Protein AF-A0A5N3XLX7-F1 (afdb_monomer)

InterPro domains:
  IPR000719 Protein kinase domain [PF00069] (205-297)
  IPR000719 Protein kinase domain [PS50011] (1-308)
  IPR000719 Protein kinase domain [SM00220] (108-308)
  IPR000961 AGC-kinase, C-terminal [PS51285] (309-374)
  IPR011009 Protein kinase-like domain superfamily [SSF56112] (205-371)
  IPR016137 RGS domain [PF00615] (55-175)
  IPR016137 RGS domain [PS50132] (62-176)
  IPR016137 RGS domain [SM00315] (55-176)
  IPR036305 RGS domain superfamily [SSF48097] (34-186)
  IPR044926 RGS, subdomain 2 [G3DSA:1.10.167.10] (2-206)

Sequence (406 aa):
MVDMGGLDNLIANTAYLQARKSSDADSKELQRRRRSLMLPGPQSCEQLRQALATDFHSLCEQQPIGRRLFRDFLATVPAYQEARGFLEEVQSWELAEEGPAKGSALQGLVTTCASAPVRGHPHPFFSPALVTKCQAATTEDDRASLVELAKAEVMAFLQDQPFREFLASPFYDKFLQWKVFEMQPVSDKYFEEFRVLGKGGFGEAGTNGYMAPEILMEKASYSYPVDWFAMGCSIYEMVAGRTPFRDYKEKVSKEDLKQRTLKEEVRFQHSNFTEEAKDICRLFLAKTPEQRLGSREKSDDPRKHHFFKTINFPRLEAGLVEPPFVPDPSVVYAKDINEIDDFSEVRGVEFDDKDKQFFQRFATGAVPIAWQEEIIETGLFAELNDPNRPAGCGEGSSKSGVCLLL

Mean predicted aligned error: 8.43 Å

Foldseek 3Di:
DPPVLVVVLVQLLVQVLVLLDDDPVLLVVLVLLCLQDAFDDLVLLPVVLVVDDLDCCVQQPQFPLSVVLLVVLLVVDPLSVVLVVLVVLLLCLLQDDDDPVSLVSLLVSLCVLLDADPPPDGSPQHDPVLNVQSVVDDDPVSSNVSSVVSNVSSVVVCRPPSSVVCSVDVSVSVVSSVVSVQQDADDPLAADDRDDQADDDPDDDDDQLLAALCVLVVPVDDDDLSVLSSVLQVLLCVQPVQGQQADDVDDDDSVSSSCSLQDPQGDDPGPRDDPLSVVSSNQSSPRDQCSHQVRVDPPRDSCPRPNNVVDPVSCVVVVNDDDPDDDDSSDSPGDRPVPHDDDDDDPDDDDDVVNVVVVVVVSSGGDRRVLSVQCVVSCVSVQNPDPPRDNDDRDDDSHHSRDSHD

Structure (mmCIF, N/CA/C/O backbone):
data_AF-A0A5N3XLX7-F1
#
_entry.id   AF-A0A5N3XLX7-F1
#
loop_
_atom_site.group_PDB
_atom_site.id
_atom_site.type_symbol
_atom_site.label_atom_id
_atom_site.label_alt_id
_atom_site.label_comp_id
_atom_site.label_asym_id
_atom_site.label_entity_id
_atom_site.label_seq_id
_atom_site.pdbx_PDB_ins_code
_atom_site.Cartn_x
_atom_site.Cartn_y
_atom_site.Cartn_z
_atom_site.occupancy
_atom_site.B_iso_or_equiv
_atom_site.auth_seq_id
_atom_site.auth_comp_id
_atom_site.auth_asym_id
_atom_site.auth_atom_id
_atom_site.pdbx_PDB_model_num
ATOM 1 N N . MET A 1 1 ? -10.676 -30.037 39.208 1.00 47.25 1 MET A N 1
ATOM 2 C CA . MET A 1 1 ? -11.340 -29.652 37.948 1.00 47.25 1 MET A CA 1
ATOM 3 C C . MET A 1 1 ? -10.273 -28.951 37.132 1.00 47.25 1 MET A C 1
ATOM 5 O O . MET A 1 1 ? -9.752 -27.962 37.624 1.00 47.25 1 MET A O 1
ATOM 9 N N . VAL A 1 2 ? -9.822 -29.539 36.023 1.00 50.84 2 VAL A N 1
ATOM 10 C CA . VAL A 1 2 ? -8.844 -28.877 35.145 1.00 50.84 2 VAL A CA 1
ATOM 11 C C . VAL A 1 2 ? -9.586 -27.735 34.457 1.00 50.84 2 VAL A C 1
ATOM 13 O O . VAL A 1 2 ? -10.700 -27.947 33.981 1.00 50.84 2 VAL A O 1
ATOM 16 N N . ASP A 1 3 ? -9.020 -26.533 34.488 1.00 69.69 3 ASP A N 1
ATOM 17 C CA . ASP A 1 3 ? -9.541 -25.388 33.748 1.00 69.69 3 ASP A CA 1
ATOM 18 C C . ASP A 1 3 ? -9.383 -25.666 32.246 1.00 69.69 3 ASP A C 1
ATOM 20 O O . ASP A 1 3 ? -8.305 -25.497 31.675 1.00 69.69 3 ASP A O 1
ATOM 24 N N . MET A 1 4 ? -10.447 -26.193 31.637 1.00 66.50 4 MET A N 1
ATOM 25 C CA . MET A 1 4 ? -10.470 -26.568 30.221 1.00 66.50 4 MET A CA 1
ATOM 26 C C . MET A 1 4 ? -10.204 -25.352 29.325 1.00 66.50 4 MET A C 1
ATOM 28 O O . MET A 1 4 ? -9.489 -25.477 28.339 1.00 66.50 4 MET A O 1
ATOM 32 N N . GLY A 1 5 ? -10.674 -24.162 29.721 1.00 68.38 5 GLY A N 1
ATOM 33 C CA . GLY A 1 5 ? -10.446 -22.935 28.961 1.00 68.38 5 GLY A CA 1
ATOM 34 C C . GLY A 1 5 ? -8.977 -22.505 28.968 1.00 68.38 5 GLY A C 1
ATOM 35 O O . GLY A 1 5 ? -8.454 -22.066 27.942 1.00 68.38 5 GLY A O 1
ATOM 36 N N . GLY A 1 6 ? -8.289 -22.649 30.103 1.00 77.75 6 GLY A N 1
ATOM 37 C CA . GLY A 1 6 ? -6.849 -22.397 30.189 1.00 77.75 6 GLY A CA 1
ATOM 38 C C . GLY A 1 6 ? -6.026 -23.359 29.322 1.00 77.75 6 GLY A C 1
ATOM 39 O O . GLY A 1 6 ? -5.039 -22.950 28.706 1.00 77.75 6 GLY A O 1
ATOM 40 N N . LEU A 1 7 ? -6.451 -24.625 29.231 1.00 81.06 7 LEU A N 1
ATOM 41 C CA . LEU A 1 7 ? -5.798 -25.638 28.401 1.00 81.06 7 LEU A CA 1
ATOM 42 C C . LEU A 1 7 ? -5.980 -25.362 26.900 1.00 81.06 7 LEU A C 1
ATOM 44 O O . LEU A 1 7 ? -4.997 -25.413 26.161 1.00 81.06 7 LEU A O 1
ATOM 48 N N . ASP A 1 8 ? -7.191 -25.014 26.462 1.00 82.06 8 ASP A N 1
ATOM 49 C CA . ASP A 1 8 ? -7.485 -24.719 25.053 1.00 82.06 8 ASP A CA 1
ATOM 50 C C . ASP A 1 8 ? -6.695 -23.499 24.554 1.00 82.06 8 ASP A C 1
ATOM 52 O O . ASP A 1 8 ? -6.087 -23.533 23.481 1.00 82.06 8 ASP A O 1
ATOM 56 N N . ASN A 1 9 ? -6.610 -22.444 25.372 1.00 85.25 9 ASN A N 1
ATOM 57 C CA . ASN A 1 9 ? -5.794 -21.269 25.067 1.00 85.25 9 ASN A CA 1
ATOM 58 C C . ASN A 1 9 ? -4.298 -21.617 24.979 1.00 85.25 9 ASN A C 1
ATOM 60 O O . ASN A 1 9 ? -3.612 -21.186 24.053 1.00 85.25 9 ASN A O 1
ATOM 64 N N . LEU A 1 10 ? -3.776 -22.435 25.901 1.00 86.12 10 LEU A N 1
ATOM 65 C CA . LEU A 1 10 ? -2.377 -22.869 25.860 1.00 86.12 10 LEU A CA 1
ATOM 66 C C . LEU A 1 10 ? -2.063 -23.668 24.586 1.00 86.12 10 LEU A C 1
ATOM 68 O O . LEU A 1 10 ? -1.033 -23.424 23.952 1.00 86.12 10 LEU A O 1
ATOM 72 N N . ILE A 1 11 ? -2.941 -24.599 24.203 1.00 86.81 11 ILE A N 1
ATOM 73 C CA . ILE A 1 11 ? -2.787 -25.418 22.993 1.00 86.81 11 ILE A CA 1
ATOM 74 C C . ILE A 1 11 ? -2.787 -24.527 21.746 1.00 86.81 11 ILE A C 1
ATOM 76 O O . ILE A 1 11 ? -1.844 -24.594 20.955 1.00 86.81 11 ILE A O 1
ATOM 80 N N . ALA A 1 12 ? -3.785 -23.649 21.606 1.00 85.25 12 ALA A N 1
ATOM 81 C CA . ALA A 1 12 ? -3.899 -22.743 20.466 1.00 85.25 12 ALA A CA 1
ATOM 82 C C . ALA A 1 12 ? -2.698 -21.785 20.364 1.00 85.25 12 ALA A C 1
ATOM 84 O O . ALA A 1 12 ? -2.159 -21.572 19.279 1.00 85.25 12 ALA A O 1
ATOM 85 N N . ASN A 1 13 ? -2.214 -21.254 21.492 1.00 87.00 13 ASN A N 1
ATOM 86 C CA . ASN A 1 13 ? -1.061 -20.344 21.518 1.00 87.00 13 ASN A CA 1
ATOM 87 C C . ASN A 1 13 ? 0.223 -21.055 21.132 1.00 87.00 13 ASN A C 1
ATOM 89 O O . ASN A 1 13 ? 1.028 -20.504 20.386 1.00 87.00 13 ASN A O 1
ATOM 93 N N . THR A 1 14 ? 0.405 -22.280 21.619 1.00 87.25 14 THR A N 1
ATOM 94 C CA . THR A 1 14 ? 1.578 -23.091 21.295 1.00 87.25 14 THR A CA 1
ATOM 95 C C . THR A 1 14 ? 1.606 -23.410 19.804 1.00 87.25 14 THR A C 1
ATOM 97 O O . THR A 1 14 ? 2.630 -23.186 19.162 1.00 87.25 14 THR A O 1
ATOM 100 N N . ALA A 1 15 ? 0.475 -23.847 19.240 1.00 85.12 15 ALA A N 1
ATOM 101 C CA . ALA A 1 15 ? 0.349 -24.129 17.812 1.00 85.12 15 ALA A CA 1
ATOM 102 C C . ALA A 1 15 ? 0.600 -22.875 16.958 1.00 85.12 15 ALA A C 1
ATOM 104 O O . ALA A 1 15 ? 1.413 -22.911 16.037 1.00 85.12 15 ALA A O 1
ATOM 105 N N . TYR A 1 16 ? -0.019 -21.744 17.312 1.00 84.62 16 TYR A N 1
ATOM 106 C CA . TYR A 1 16 ? 0.155 -20.468 16.615 1.00 84.62 16 TYR A CA 1
ATOM 107 C C . TYR A 1 16 ? 1.606 -19.962 16.659 1.00 84.62 16 TYR A C 1
ATOM 109 O O . TYR A 1 16 ? 2.177 -19.582 15.638 1.00 84.62 16 TYR A O 1
ATOM 117 N N . LEU A 1 17 ? 2.248 -19.991 17.831 1.00 86.25 17 LEU A N 1
ATOM 118 C CA . LEU A 1 17 ? 3.645 -19.572 17.978 1.00 86.25 17 LEU A CA 1
ATOM 119 C C . LEU A 1 17 ? 4.618 -20.523 17.276 1.00 86.25 17 LEU A C 1
ATOM 121 O O . LEU A 1 17 ? 5.670 -20.080 16.819 1.00 86.25 17 LEU A O 1
ATOM 125 N N . GLN A 1 18 ? 4.291 -21.813 17.192 1.00 84.44 18 GLN A N 1
ATOM 126 C CA . GLN A 1 18 ? 5.076 -22.775 16.430 1.00 84.44 18 GLN A CA 1
ATOM 127 C C . GLN A 1 18 ? 4.955 -22.511 14.926 1.00 84.44 18 GLN A C 1
ATOM 129 O O . GLN A 1 18 ? 5.981 -22.459 14.262 1.00 84.44 18 GLN A O 1
ATOM 134 N N . ALA A 1 19 ? 3.750 -22.247 14.412 1.00 79.44 19 ALA A N 1
ATOM 135 C CA . ALA A 1 19 ? 3.530 -21.917 13.002 1.00 79.44 19 ALA A CA 1
ATOM 136 C C . ALA A 1 19 ? 4.239 -20.620 12.567 1.00 79.44 19 ALA A C 1
ATOM 138 O O . ALA A 1 19 ? 4.721 -20.520 11.443 1.00 79.44 19 ALA A O 1
ATOM 139 N N . ARG A 1 20 ? 4.372 -19.638 13.472 1.00 80.12 20 ARG A N 1
ATOM 140 C CA . ARG A 1 20 ? 5.150 -18.407 13.223 1.00 80.12 20 ARG A CA 1
ATOM 141 C C . ARG A 1 20 ? 6.657 -18.644 13.114 1.00 80.12 20 ARG A C 1
ATOM 143 O O . ARG A 1 20 ? 7.363 -17.819 12.537 1.00 80.12 20 ARG A O 1
ATOM 150 N N . LYS A 1 21 ? 7.175 -19.719 13.712 1.00 76.81 21 LYS A N 1
ATOM 151 C CA . LYS A 1 21 ? 8.596 -20.064 13.648 1.00 76.81 21 LYS A CA 1
ATOM 152 C C . LYS A 1 21 ? 8.819 -20.912 12.404 1.00 76.81 21 LYS A C 1
ATOM 154 O O . LYS A 1 21 ? 8.534 -22.101 12.415 1.00 76.81 21 LYS A O 1
ATOM 159 N N . SER A 1 22 ? 9.368 -20.319 11.348 1.00 66.06 22 SER A N 1
ATOM 160 C CA . SER A 1 22 ? 9.836 -21.106 10.207 1.00 66.06 22 SER A CA 1
ATOM 161 C C . SER A 1 22 ? 11.005 -21.995 10.643 1.00 66.06 22 SER A C 1
ATOM 163 O O . SER A 1 22 ? 12.031 -21.510 11.124 1.00 66.06 22 SER A O 1
ATOM 165 N N . SER A 1 23 ? 10.847 -23.314 10.521 1.00 66.75 23 SER A N 1
ATOM 166 C CA . SER A 1 23 ? 11.940 -24.265 10.728 1.00 66.75 23 SER A CA 1
ATOM 167 C C . SER A 1 23 ? 12.415 -24.869 9.405 1.00 66.75 23 SER A C 1
ATOM 169 O O . SER A 1 23 ? 11.676 -24.953 8.421 1.00 66.75 23 SER A O 1
ATOM 171 N N . ASP A 1 24 ? 13.654 -25.364 9.382 1.00 62.44 24 ASP A N 1
ATOM 172 C CA . ASP A 1 24 ? 14.202 -26.098 8.231 1.00 62.44 24 ASP A CA 1
ATOM 173 C C . ASP A 1 24 ? 13.378 -27.347 7.870 1.00 62.44 24 ASP A C 1
ATOM 175 O O . ASP A 1 24 ? 13.403 -27.809 6.725 1.00 62.44 24 ASP A O 1
ATOM 179 N N . ALA A 1 25 ? 12.663 -27.924 8.841 1.00 62.12 25 ALA A N 1
ATOM 180 C CA . ALA A 1 25 ? 11.769 -29.051 8.608 1.00 62.12 25 ALA A CA 1
ATOM 181 C C . ALA A 1 25 ? 10.517 -28.612 7.832 1.00 62.12 25 ALA A C 1
ATOM 183 O O . ALA A 1 25 ? 10.153 -29.276 6.859 1.00 62.12 25 ALA A O 1
ATOM 184 N N . ASP A 1 26 ? 9.937 -27.464 8.190 1.00 68.94 26 ASP A N 1
ATOM 185 C CA . ASP A 1 26 ? 8.750 -26.905 7.530 1.00 68.94 26 ASP A CA 1
ATOM 186 C C . ASP A 1 26 ? 9.060 -26.499 6.087 1.00 68.94 26 ASP A C 1
ATOM 188 O O . ASP A 1 26 ? 8.296 -26.802 5.171 1.00 68.94 26 ASP A O 1
ATOM 192 N N . SER A 1 27 ? 10.239 -25.911 5.853 1.00 71.38 27 SER A N 1
ATOM 193 C CA . SER A 1 27 ? 10.710 -25.568 4.505 1.00 71.38 27 SER A CA 1
ATOM 194 C C . SER A 1 27 ? 10.851 -26.810 3.611 1.00 71.38 27 SER A C 1
ATOM 196 O O . SER A 1 27 ? 10.382 -26.831 2.471 1.00 71.38 27 SER A O 1
ATOM 198 N N . LYS A 1 28 ? 11.413 -27.907 4.138 1.00 72.88 28 LYS A N 1
ATOM 199 C CA . LYS A 1 28 ? 11.525 -29.179 3.399 1.00 72.88 28 LYS A CA 1
ATOM 200 C C . LYS A 1 28 ? 10.170 -29.822 3.133 1.00 72.88 28 LYS A C 1
ATOM 202 O O . LYS A 1 28 ? 9.982 -30.424 2.074 1.00 72.88 28 LYS A O 1
ATOM 207 N N . GLU A 1 29 ? 9.243 -29.748 4.080 1.00 75.06 29 GLU A N 1
ATOM 208 C CA . GLU A 1 29 ? 7.894 -30.272 3.887 1.00 75.06 29 GLU A CA 1
ATOM 209 C C . GLU A 1 29 ? 7.132 -29.472 2.831 1.00 75.06 29 GLU A C 1
ATOM 211 O O . GLU A 1 29 ? 6.549 -30.058 1.916 1.00 75.06 29 GLU A O 1
ATOM 216 N N . LEU A 1 30 ? 7.223 -28.146 2.876 1.00 74.12 30 LEU A N 1
ATOM 217 C CA . LEU A 1 30 ? 6.655 -27.277 1.859 1.00 74.12 30 LEU A CA 1
ATOM 218 C C . LEU A 1 30 ? 7.239 -27.572 0.472 1.00 74.12 30 LEU A C 1
ATOM 220 O O . LEU A 1 30 ? 6.488 -27.759 -0.484 1.00 74.12 30 LEU A O 1
ATOM 224 N N . GLN A 1 31 ? 8.562 -27.709 0.357 1.00 75.00 31 GLN A N 1
ATOM 225 C CA . GLN A 1 31 ? 9.215 -28.098 -0.897 1.00 75.00 31 GLN A CA 1
ATOM 226 C C . GLN A 1 31 ? 8.710 -29.447 -1.422 1.00 75.00 31 GLN A C 1
ATOM 228 O O . GLN A 1 31 ? 8.566 -29.617 -2.632 1.00 75.00 31 GLN A O 1
ATOM 233 N N . ARG A 1 32 ? 8.406 -30.416 -0.543 1.00 76.94 32 ARG A N 1
ATOM 234 C CA . ARG A 1 32 ? 7.780 -31.688 -0.948 1.00 76.94 32 ARG A CA 1
ATOM 235 C C . ARG A 1 32 ? 6.375 -31.465 -1.501 1.00 76.94 32 ARG A C 1
ATOM 237 O O . ARG A 1 32 ? 6.095 -31.971 -2.585 1.00 76.94 32 ARG A O 1
ATOM 244 N N . ARG A 1 33 ? 5.532 -30.684 -0.812 1.00 76.25 33 ARG A N 1
ATOM 245 C CA . ARG A 1 33 ? 4.170 -30.339 -1.271 1.00 76.25 33 ARG A CA 1
ATOM 246 C C . ARG A 1 33 ? 4.193 -29.601 -2.612 1.00 76.25 33 ARG A C 1
ATOM 248 O O . ARG A 1 33 ? 3.333 -29.819 -3.457 1.00 76.25 33 ARG A O 1
ATOM 255 N N . ARG A 1 34 ? 5.216 -28.776 -2.844 1.00 84.00 34 ARG A N 1
ATOM 256 C CA . ARG A 1 34 ? 5.400 -28.015 -4.084 1.00 84.00 34 ARG A CA 1
ATOM 257 C C . ARG A 1 34 ? 5.764 -28.874 -5.290 1.00 84.00 34 ARG A C 1
ATOM 259 O O . ARG A 1 34 ? 5.543 -28.416 -6.407 1.00 84.00 34 ARG A O 1
ATOM 266 N N . ARG A 1 35 ? 6.292 -30.097 -5.126 1.00 78.81 35 ARG A N 1
ATOM 267 C CA . ARG A 1 35 ? 6.791 -30.926 -6.251 1.00 78.81 35 ARG A CA 1
ATOM 268 C C . ARG A 1 35 ? 5.752 -31.198 -7.335 1.00 78.81 35 ARG A C 1
ATOM 270 O O . ARG A 1 35 ? 6.125 -31.280 -8.499 1.00 78.81 35 ARG A O 1
ATOM 277 N N . SER A 1 36 ? 4.479 -31.315 -6.962 1.00 78.69 36 SER A N 1
ATOM 278 C CA . SER A 1 36 ? 3.374 -31.521 -7.904 1.00 78.69 36 SER A CA 1
ATOM 279 C C . SER A 1 36 ? 2.870 -30.233 -8.556 1.00 78.69 36 SER A C 1
ATOM 281 O O . SER A 1 36 ? 2.094 -30.306 -9.506 1.00 78.69 36 SER A O 1
ATOM 283 N N . LEU A 1 37 ? 3.265 -29.058 -8.055 1.00 84.69 37 LEU A N 1
ATOM 284 C CA . LEU A 1 37 ? 2.845 -27.784 -8.626 1.00 84.69 37 LEU A CA 1
ATOM 285 C C . LEU A 1 37 ? 3.568 -27.534 -9.938 1.00 84.69 37 LEU A C 1
ATOM 287 O O . LEU A 1 37 ? 4.802 -27.545 -9.999 1.00 84.69 37 LEU A O 1
ATOM 291 N N . MET A 1 38 ? 2.777 -27.257 -10.967 1.00 84.44 38 MET A N 1
ATOM 292 C CA . MET A 1 38 ? 3.262 -26.907 -12.287 1.00 84.44 38 MET A CA 1
ATOM 293 C C . MET A 1 38 ? 2.473 -25.736 -12.839 1.00 84.44 38 MET A C 1
ATOM 295 O O . MET A 1 38 ? 1.264 -25.629 -12.634 1.00 84.44 38 MET A O 1
ATOM 299 N N . LEU A 1 39 ? 3.183 -24.861 -13.546 1.00 88.50 39 LEU A N 1
ATOM 300 C CA . LEU A 1 39 ? 2.544 -23.768 -14.251 1.00 88.50 39 LEU A CA 1
ATOM 301 C C . LEU A 1 39 ? 1.727 -24.314 -15.433 1.00 88.50 39 LEU A C 1
ATOM 303 O O . LEU A 1 39 ? 2.169 -25.264 -16.088 1.00 88.50 39 LEU A O 1
ATOM 307 N N . PRO A 1 40 ? 0.559 -23.718 -15.723 1.00 88.50 40 PRO A N 1
ATOM 308 C CA . PRO A 1 40 ? -0.266 -24.101 -16.861 1.00 88.50 40 PRO A CA 1
ATOM 309 C C . PRO A 1 40 ? 0.501 -24.058 -18.188 1.00 88.50 40 PRO A C 1
ATOM 311 O O . PRO A 1 40 ? 1.389 -23.228 -18.394 1.00 88.50 40 PRO A O 1
ATOM 314 N N . GLY A 1 41 ? 0.147 -24.949 -19.114 1.00 85.81 41 GLY A N 1
ATOM 315 C CA . GLY A 1 41 ? 0.733 -24.958 -20.454 1.00 85.81 41 GLY A CA 1
ATOM 316 C C . GLY A 1 41 ? 0.332 -23.720 -21.278 1.00 85.81 41 GLY A C 1
ATOM 317 O O . GLY A 1 41 ? -0.703 -23.115 -20.998 1.00 85.81 41 GLY A O 1
ATOM 318 N N . PRO A 1 42 ? 1.086 -23.364 -22.338 1.00 82.88 42 PRO A N 1
ATOM 319 C CA . PRO A 1 42 ? 0.817 -22.168 -23.150 1.00 82.88 42 PRO A CA 1
ATOM 320 C C . PRO A 1 42 ? -0.593 -22.109 -23.758 1.00 82.88 42 PRO A C 1
ATOM 322 O O . PRO A 1 42 ? -1.149 -21.027 -23.920 1.00 82.88 42 PRO A O 1
ATOM 325 N N . GLN A 1 43 ? -1.194 -23.267 -24.052 1.00 85.00 43 GLN A N 1
ATOM 326 C CA . GLN A 1 43 ? -2.551 -23.370 -24.604 1.00 85.00 43 GLN A CA 1
ATOM 327 C C . GLN A 1 43 ? -3.612 -22.802 -23.649 1.00 85.00 43 GLN A C 1
ATOM 329 O O . GLN A 1 43 ? -4.562 -22.160 -24.086 1.00 85.00 43 GLN A O 1
ATOM 334 N N . SER A 1 44 ? -3.426 -22.971 -22.336 1.00 85.69 44 SER A N 1
ATOM 335 C CA . SER A 1 44 ? -4.342 -22.441 -21.318 1.00 85.69 44 SER A CA 1
ATOM 336 C C . SER A 1 44 ? -4.291 -20.913 -21.210 1.00 85.69 44 SER A C 1
ATOM 338 O O . SER A 1 44 ? -5.195 -20.310 -20.639 1.00 85.69 44 SER A O 1
ATOM 340 N N . CYS A 1 45 ? -3.250 -20.277 -21.753 1.00 91.19 45 CYS A N 1
ATOM 341 C CA . CYS A 1 45 ? -3.030 -18.835 -21.662 1.00 91.19 45 CYS A CA 1
ATOM 342 C C . CYS A 1 45 ? -3.647 -18.048 -22.828 1.00 91.19 45 CYS A C 1
ATOM 344 O O . CYS A 1 45 ? -3.697 -16.821 -22.764 1.00 91.19 45 CYS A O 1
ATOM 346 N N . GLU A 1 46 ? -4.099 -18.710 -23.899 1.00 88.06 46 GLU A N 1
ATOM 347 C CA . GLU A 1 46 ? -4.546 -18.037 -25.128 1.00 88.06 46 GLU A CA 1
ATOM 348 C C . GLU A 1 46 ? -5.787 -17.166 -24.901 1.00 88.06 46 GLU A C 1
ATOM 350 O O . GLU A 1 46 ? -5.816 -16.005 -25.307 1.00 88.06 46 GLU A O 1
ATOM 355 N N . GLN A 1 47 ? -6.778 -17.695 -24.178 1.00 88.62 47 GLN A N 1
ATOM 356 C CA . GLN A 1 47 ? -7.985 -16.946 -23.818 1.00 88.62 47 GLN A CA 1
ATOM 357 C C . GLN A 1 47 ? -7.643 -15.720 -22.967 1.00 88.62 47 GLN A C 1
ATOM 359 O O . GLN A 1 47 ? -8.146 -14.624 -23.210 1.00 88.62 47 GLN A O 1
ATOM 364 N N . LEU A 1 48 ? -6.740 -15.892 -21.997 1.00 90.19 48 LEU A N 1
ATOM 365 C CA . LEU A 1 48 ? -6.333 -14.807 -21.116 1.00 90.19 48 LEU A CA 1
ATOM 366 C C . LEU A 1 48 ? -5.551 -13.725 -21.867 1.00 90.19 48 LEU A C 1
ATOM 368 O O . LEU A 1 48 ? -5.774 -12.545 -21.622 1.00 90.19 48 LEU A O 1
ATOM 372 N N . ARG A 1 49 ? -4.687 -14.103 -22.816 1.00 91.50 49 ARG A N 1
ATOM 373 C CA . ARG A 1 49 ? -3.952 -13.147 -23.657 1.00 91.50 49 ARG A CA 1
ATOM 374 C C . ARG A 1 49 ? -4.889 -12.191 -24.395 1.00 91.50 49 ARG A C 1
ATOM 376 O O . ARG A 1 49 ? -4.556 -11.025 -24.549 1.00 91.50 49 ARG A O 1
ATOM 383 N N . GLN A 1 50 ? -6.031 -12.687 -24.870 1.00 88.88 50 GLN A N 1
ATOM 384 C CA . GLN A 1 50 ? -7.011 -11.873 -25.593 1.00 88.88 50 GLN A CA 1
ATOM 385 C C . GLN A 1 50 ? -7.853 -10.999 -24.654 1.00 88.88 50 GLN A C 1
ATOM 387 O O . GLN A 1 50 ? -8.272 -9.912 -25.042 1.00 88.88 50 GLN A O 1
ATOM 392 N N . ALA A 1 51 ? -8.113 -11.474 -23.433 1.00 90.31 51 ALA A N 1
ATOM 393 C CA . ALA A 1 51 ? -8.974 -10.794 -22.469 1.00 90.31 51 ALA A CA 1
ATOM 394 C C . ALA A 1 51 ? -8.242 -9.753 -21.604 1.00 90.31 51 ALA A C 1
ATOM 396 O O . ALA A 1 51 ? -8.865 -8.803 -21.128 1.00 90.31 51 ALA A O 1
ATOM 397 N N . LEU A 1 52 ? -6.944 -9.939 -21.354 1.00 90.38 52 LEU A N 1
ATOM 398 C CA . LEU A 1 52 ? -6.186 -9.105 -20.429 1.00 90.38 52 LEU A CA 1
ATOM 399 C C . LEU A 1 52 ? -5.850 -7.743 -21.051 1.00 90.38 52 LEU A C 1
ATOM 401 O O . LEU A 1 52 ? -5.264 -7.663 -22.129 1.00 90.38 52 LEU A O 1
ATOM 405 N N . ALA A 1 53 ? -6.173 -6.665 -20.336 1.00 90.50 53 ALA A N 1
ATOM 406 C CA . ALA A 1 53 ? -5.812 -5.317 -20.754 1.00 90.50 53 ALA A CA 1
ATOM 407 C C . ALA A 1 53 ? -4.284 -5.137 -20.774 1.00 90.50 53 ALA A C 1
ATOM 409 O O . ALA A 1 53 ? -3.591 -5.428 -19.797 1.00 90.50 53 ALA A O 1
ATOM 410 N N . THR A 1 54 ? -3.761 -4.621 -21.885 1.00 91.25 54 THR A N 1
ATOM 411 C CA . THR A 1 54 ? -2.336 -4.323 -22.062 1.00 91.25 54 THR A CA 1
ATOM 412 C C . THR A 1 54 ? -2.018 -2.926 -21.534 1.00 91.25 54 THR A C 1
ATOM 414 O O . THR A 1 54 ? -1.821 -1.991 -22.309 1.00 91.25 54 THR A O 1
ATOM 417 N N . ASP A 1 55 ? -2.011 -2.782 -20.211 1.00 95.12 55 ASP A N 1
ATOM 418 C CA . ASP A 1 55 ? -1.652 -1.540 -19.524 1.00 95.12 55 ASP A CA 1
ATOM 419 C C . ASP A 1 55 ? -0.277 -1.665 -18.854 1.00 95.12 55 ASP A C 1
ATOM 421 O O . ASP A 1 55 ? -0.052 -2.558 -18.037 1.00 95.12 55 ASP A O 1
ATOM 425 N N . PHE A 1 56 ? 0.656 -0.779 -19.206 1.00 95.25 56 PHE A N 1
ATOM 426 C CA . PHE A 1 56 ? 2.032 -0.831 -18.704 1.00 95.25 56 PHE A CA 1
ATOM 427 C C . PHE A 1 56 ? 2.097 -0.662 -17.182 1.00 95.25 56 PHE A C 1
ATOM 429 O O . PHE A 1 56 ? 2.760 -1.448 -16.506 1.00 95.25 56 PHE A O 1
ATOM 436 N N . HIS A 1 57 ? 1.374 0.320 -16.639 1.00 95.00 57 HIS A N 1
ATOM 437 C CA . HIS A 1 57 ? 1.401 0.622 -15.210 1.00 95.00 57 HIS A CA 1
ATOM 438 C C . HIS A 1 57 ? 0.886 -0.569 -14.387 1.00 95.00 57 HIS A C 1
ATOM 440 O O . HIS A 1 57 ? 1.525 -1.014 -13.432 1.00 95.00 57 HIS A O 1
ATOM 446 N N . SER A 1 58 ? -0.227 -1.171 -14.807 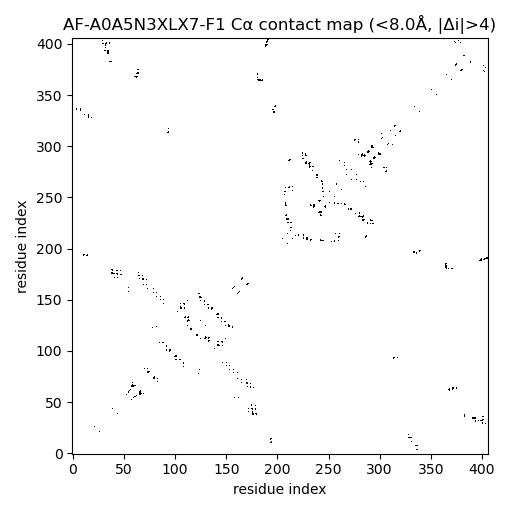1.00 95.25 58 SER A N 1
ATOM 447 C CA . SER A 1 58 ? -0.786 -2.354 -14.158 1.00 95.25 58 SER A CA 1
ATOM 448 C C . SER A 1 58 ? 0.133 -3.573 -14.260 1.00 95.25 58 SER A C 1
ATOM 450 O O . SER A 1 58 ? 0.359 -4.252 -13.259 1.00 95.25 58 SER A O 1
ATOM 452 N N . LEU A 1 59 ? 0.655 -3.886 -15.451 1.00 95.88 59 LEU A N 1
ATOM 453 C CA . LEU A 1 59 ? 1.389 -5.134 -15.686 1.00 95.88 59 LEU A CA 1
ATOM 454 C C . LEU A 1 59 ? 2.842 -5.078 -15.202 1.00 95.88 59 LEU A C 1
ATOM 456 O O . LEU A 1 59 ? 3.344 -6.067 -14.674 1.00 95.88 59 LEU A O 1
ATOM 460 N N . CYS A 1 60 ? 3.522 -3.948 -15.385 1.00 96.19 60 CYS A N 1
ATOM 461 C CA . CYS A 1 60 ? 4.967 -3.832 -15.194 1.00 96.19 60 CYS A CA 1
ATOM 462 C C . CYS A 1 60 ? 5.367 -3.017 -13.955 1.00 96.19 60 CYS A C 1
ATOM 464 O O . CYS A 1 60 ? 6.518 -3.128 -13.533 1.00 96.19 60 CYS A O 1
ATOM 466 N N . GLU A 1 61 ? 4.459 -2.243 -13.345 1.00 93.19 61 GLU A N 1
ATOM 467 C CA . GLU A 1 61 ? 4.757 -1.468 -12.127 1.00 93.19 61 GLU A CA 1
ATOM 468 C C . GLU A 1 61 ? 4.014 -1.987 -10.893 1.00 93.19 61 GLU A C 1
ATOM 470 O O . GLU A 1 61 ? 4.651 -2.289 -9.882 1.00 93.19 61 GLU A O 1
ATOM 475 N N . GLN A 1 62 ? 2.687 -2.127 -10.971 1.00 95.12 62 GLN A N 1
ATOM 476 C CA . GLN A 1 62 ? 1.859 -2.504 -9.819 1.00 95.12 62 GLN A CA 1
ATOM 477 C C . GLN A 1 62 ? 1.972 -3.986 -9.464 1.00 95.12 62 GLN A C 1
ATOM 479 O O . GLN A 1 62 ? 1.998 -4.345 -8.291 1.00 95.12 62 GLN A O 1
ATOM 484 N N . GLN A 1 63 ? 2.024 -4.859 -10.470 1.00 97.12 63 GLN A N 1
ATOM 485 C CA . GLN A 1 63 ? 2.006 -6.302 -10.260 1.00 97.12 63 GLN A CA 1
ATOM 486 C C . GLN A 1 63 ? 3.411 -6.858 -9.989 1.00 97.12 63 GLN A C 1
ATOM 488 O O . GLN A 1 63 ? 4.268 -6.789 -10.874 1.00 97.12 63 GLN A O 1
ATOM 493 N N . PRO A 1 64 ? 3.678 -7.442 -8.804 1.00 97.31 64 PRO A N 1
ATOM 494 C CA . PRO A 1 64 ? 5.017 -7.879 -8.409 1.00 97.31 64 PRO A CA 1
ATOM 495 C C . PRO A 1 64 ? 5.688 -8.854 -9.384 1.00 97.31 64 PRO A C 1
ATOM 497 O O . PRO A 1 64 ? 6.847 -8.646 -9.751 1.00 97.31 64 PRO A O 1
ATOM 500 N N . ILE A 1 65 ? 4.972 -9.889 -9.841 1.00 97.50 65 ILE A N 1
ATOM 501 C CA . ILE A 1 65 ? 5.514 -10.882 -10.781 1.00 97.50 65 ILE A CA 1
ATOM 502 C C . ILE A 1 65 ? 5.730 -10.253 -12.159 1.00 97.50 65 ILE A C 1
ATOM 504 O O . ILE A 1 65 ? 6.771 -10.476 -12.777 1.00 97.50 65 ILE A O 1
ATOM 508 N N . GLY A 1 66 ? 4.779 -9.446 -12.636 1.00 97.44 66 GLY A N 1
ATOM 509 C CA . GLY A 1 66 ? 4.896 -8.771 -13.929 1.00 97.44 66 GLY A CA 1
ATOM 510 C C . GLY A 1 66 ? 6.065 -7.785 -13.963 1.00 97.44 66 GLY A C 1
ATOM 511 O O . GLY A 1 66 ? 6.900 -7.848 -14.865 1.00 97.44 66 GLY A O 1
ATOM 512 N N . ARG A 1 67 ? 6.225 -6.979 -12.909 1.00 96.62 67 ARG A N 1
ATOM 513 C CA . ARG A 1 67 ? 7.387 -6.110 -12.680 1.00 96.62 67 ARG A CA 1
ATOM 514 C C . ARG A 1 67 ? 8.697 -6.888 -12.650 1.00 96.62 67 ARG A C 1
ATOM 516 O O . ARG A 1 67 ? 9.681 -6.456 -13.250 1.00 96.62 67 ARG A O 1
ATOM 523 N N . ARG A 1 68 ? 8.737 -8.041 -11.973 1.00 96.31 68 ARG A N 1
ATOM 524 C CA . ARG A 1 68 ? 9.940 -8.884 -11.915 1.00 96.31 68 ARG A CA 1
ATOM 525 C C . ARG A 1 68 ? 10.314 -9.429 -13.293 1.00 96.31 68 ARG A C 1
ATOM 527 O O . ARG A 1 68 ? 11.451 -9.252 -13.714 1.00 96.31 68 ARG A O 1
ATOM 534 N N . LEU A 1 69 ? 9.357 -10.017 -14.008 1.00 97.19 69 LEU A N 1
ATOM 535 C CA . LEU A 1 69 ? 9.572 -10.564 -15.351 1.00 97.19 69 LEU A CA 1
ATOM 536 C C . LEU A 1 69 ? 9.942 -9.480 -16.366 1.00 97.19 69 LEU A C 1
ATOM 538 O O . LEU A 1 69 ? 10.793 -9.714 -17.219 1.00 97.19 69 LEU A O 1
ATOM 542 N N . PHE A 1 70 ? 9.361 -8.284 -16.252 1.00 97.25 70 PHE A N 1
ATOM 543 C CA . PHE A 1 70 ? 9.750 -7.146 -17.077 1.00 97.25 70 PHE A CA 1
ATOM 544 C C . PHE A 1 70 ? 11.193 -6.719 -16.789 1.00 97.25 70 PHE A C 1
ATOM 546 O O . PHE A 1 70 ? 11.978 -6.554 -17.716 1.00 97.25 70 PHE A O 1
ATOM 553 N N . ARG A 1 71 ? 11.602 -6.627 -15.517 1.00 95.38 71 ARG A N 1
ATOM 554 C CA . ARG A 1 71 ? 12.999 -6.325 -15.144 1.00 95.38 71 ARG A CA 1
ATOM 555 C C . ARG A 1 71 ? 13.989 -7.380 -15.636 1.00 95.38 71 ARG A C 1
ATOM 557 O O . ARG A 1 71 ? 15.101 -7.015 -16.027 1.00 95.38 71 ARG A O 1
ATOM 564 N N . ASP A 1 72 ? 13.598 -8.651 -15.612 1.00 95.06 72 ASP A N 1
ATOM 565 C CA . ASP A 1 72 ? 14.396 -9.756 -16.145 1.00 95.06 72 ASP A CA 1
ATOM 566 C C . ASP A 1 72 ? 14.497 -9.662 -17.681 1.00 95.06 72 ASP A C 1
ATOM 568 O O . ASP A 1 72 ? 15.582 -9.831 -18.231 1.00 95.06 72 ASP A O 1
ATOM 572 N N . PHE A 1 73 ? 13.414 -9.284 -18.371 1.00 96.50 73 PHE A N 1
ATOM 573 C CA . PHE A 1 73 ? 13.419 -8.992 -19.808 1.00 96.50 73 PHE A CA 1
ATOM 574 C C . PHE A 1 73 ? 14.343 -7.817 -20.163 1.00 96.50 73 PHE A C 1
ATOM 576 O O . PHE A 1 73 ? 15.199 -7.961 -21.037 1.00 96.50 73 PHE A O 1
ATOM 583 N N . LEU A 1 74 ? 14.243 -6.682 -19.460 1.00 94.69 74 LEU A N 1
ATOM 584 C CA . LEU A 1 74 ? 15.115 -5.520 -19.688 1.00 94.69 74 LEU A CA 1
ATOM 585 C C . LEU A 1 74 ? 16.596 -5.880 -19.493 1.00 94.69 74 LEU A C 1
ATOM 587 O O . LEU A 1 74 ? 17.460 -5.344 -20.181 1.00 94.69 74 LEU A O 1
ATOM 591 N N . ALA A 1 75 ? 16.900 -6.833 -18.606 1.00 93.38 75 ALA A N 1
ATOM 592 C CA . ALA A 1 75 ? 18.258 -7.327 -18.405 1.00 93.38 75 ALA A CA 1
ATOM 593 C C . ALA A 1 75 ? 18.810 -8.135 -19.593 1.00 93.38 75 ALA A C 1
ATOM 595 O O . ALA A 1 75 ? 20.006 -8.408 -19.625 1.00 93.38 75 ALA A O 1
ATOM 596 N N . THR A 1 76 ? 17.996 -8.507 -20.582 1.00 93.81 76 THR A N 1
ATOM 597 C CA . THR A 1 76 ? 18.464 -9.238 -21.773 1.00 93.81 76 THR A CA 1
ATOM 598 C C . THR A 1 76 ? 18.938 -8.328 -22.907 1.00 93.81 76 THR A C 1
ATOM 600 O O . THR A 1 76 ? 19.689 -8.777 -23.773 1.00 93.81 76 THR A O 1
ATOM 603 N N . VAL A 1 77 ? 18.553 -7.046 -22.893 1.00 90.25 77 VAL A N 1
ATOM 604 C CA . VAL A 1 77 ? 18.840 -6.084 -23.967 1.00 90.25 77 VAL A CA 1
ATOM 605 C C . VAL A 1 77 ? 19.709 -4.943 -23.421 1.00 90.25 77 VAL A C 1
ATOM 607 O O . VAL A 1 77 ? 19.244 -4.195 -22.561 1.00 90.25 77 VAL A O 1
ATOM 610 N N . PRO A 1 78 ? 20.944 -4.733 -23.922 1.00 86.69 78 PRO A N 1
ATOM 611 C CA . PRO A 1 78 ? 21.857 -3.719 -23.380 1.00 86.69 78 PRO A CA 1
ATOM 612 C C . PRO A 1 78 ? 21.273 -2.298 -23.309 1.00 86.69 78 PRO A C 1
ATOM 614 O O . PRO A 1 78 ? 21.430 -1.619 -22.301 1.00 86.69 78 PRO A O 1
ATOM 617 N N . ALA A 1 79 ? 20.526 -1.868 -24.333 1.00 83.19 79 ALA A N 1
ATOM 618 C CA . ALA A 1 79 ? 19.883 -0.549 -24.350 1.00 83.19 79 ALA A CA 1
ATOM 619 C C . ALA A 1 79 ? 18.850 -0.361 -23.219 1.00 83.19 79 ALA A C 1
ATOM 621 O O . ALA A 1 79 ? 18.636 0.751 -22.743 1.00 83.19 79 ALA A O 1
ATOM 622 N N . TYR A 1 80 ? 18.208 -1.445 -22.780 1.00 90.69 80 TYR A N 1
ATOM 623 C CA . TYR A 1 80 ? 17.202 -1.426 -21.717 1.00 90.69 80 TYR A CA 1
ATOM 624 C C . TYR A 1 80 ? 17.832 -1.526 -20.327 1.00 90.69 80 TYR A C 1
ATOM 626 O O . TYR A 1 80 ? 17.286 -0.991 -19.362 1.00 90.69 80 TYR A O 1
ATOM 634 N N . GLN A 1 81 ? 19.006 -2.158 -20.228 1.00 89.12 81 GLN A N 1
ATOM 635 C CA . GLN A 1 81 ? 19.805 -2.171 -19.005 1.00 89.12 81 GLN A CA 1
ATOM 636 C C . GLN A 1 81 ? 20.218 -0.757 -18.587 1.00 89.12 81 GLN A C 1
ATOM 638 O O . GLN A 1 81 ? 20.148 -0.448 -17.402 1.00 89.12 81 GLN A O 1
ATOM 643 N N . GLU A 1 82 ? 20.587 0.108 -19.539 1.00 87.69 82 GLU A N 1
ATOM 644 C CA . GLU A 1 82 ? 20.926 1.510 -19.250 1.00 87.69 82 GLU A CA 1
ATOM 645 C C . GLU A 1 82 ? 19.735 2.274 -18.650 1.00 87.69 82 GLU A C 1
ATOM 647 O O . GLU A 1 82 ? 19.878 2.923 -17.615 1.00 87.69 82 GLU A O 1
ATOM 652 N N . ALA A 1 83 ? 18.545 2.141 -19.250 1.00 89.69 83 ALA A N 1
ATOM 653 C CA . ALA A 1 83 ? 17.314 2.760 -18.749 1.00 89.69 83 ALA A CA 1
ATOM 654 C C . ALA A 1 83 ? 16.970 2.273 -17.332 1.00 89.69 83 ALA A C 1
ATOM 656 O O . ALA A 1 83 ? 16.653 3.064 -16.444 1.00 89.69 83 ALA A O 1
ATOM 657 N N . ARG A 1 84 ? 17.076 0.959 -17.102 1.00 90.69 84 ARG A N 1
ATOM 658 C CA . ARG A 1 84 ? 16.849 0.352 -15.789 1.00 90.69 84 ARG A CA 1
ATOM 659 C C . ARG A 1 84 ? 17.859 0.844 -14.750 1.00 90.69 84 ARG A C 1
ATOM 661 O O . ARG A 1 84 ? 17.446 1.186 -13.647 1.00 90.69 84 ARG A O 1
ATOM 668 N N . GLY A 1 85 ? 19.149 0.857 -15.084 1.00 90.25 85 GLY A N 1
ATOM 669 C CA . GLY A 1 85 ? 20.213 1.287 -14.176 1.00 90.25 85 GLY A CA 1
ATOM 670 C C . GLY A 1 85 ? 20.018 2.732 -13.727 1.00 90.25 85 GLY A C 1
ATOM 671 O O . GLY A 1 85 ? 20.085 3.017 -12.537 1.00 90.25 85 GLY A O 1
ATOM 672 N N . PHE A 1 86 ? 19.644 3.616 -14.656 1.00 91.50 86 PHE A N 1
ATOM 673 C CA . PHE A 1 86 ? 19.306 4.997 -14.321 1.00 91.50 86 PHE A CA 1
ATOM 674 C C . PHE A 1 86 ? 18.139 5.090 -13.322 1.00 91.50 86 PHE A C 1
ATOM 676 O O . PHE A 1 86 ? 18.245 5.797 -12.325 1.00 91.50 86 PHE A O 1
ATOM 683 N N . LEU A 1 87 ? 17.042 4.349 -13.531 1.00 92.56 87 LEU A N 1
ATOM 684 C CA . LEU A 1 87 ? 15.911 4.351 -12.589 1.00 92.56 87 LEU A CA 1
ATOM 685 C C . LEU A 1 87 ? 16.284 3.802 -11.202 1.00 92.56 87 LEU A C 1
ATOM 687 O O . LEU A 1 87 ? 15.766 4.290 -10.200 1.00 92.56 87 LEU A O 1
ATOM 691 N N . GLU A 1 88 ? 17.177 2.810 -11.129 1.00 92.31 88 GLU A N 1
ATOM 692 C CA . GLU A 1 88 ? 17.699 2.287 -9.858 1.00 92.31 88 GLU A CA 1
ATOM 693 C C . GLU A 1 88 ? 18.542 3.341 -9.118 1.00 92.31 88 GLU A C 1
ATOM 695 O O . GLU A 1 88 ? 18.398 3.498 -7.904 1.00 92.31 88 GLU A O 1
ATOM 700 N N . GLU A 1 89 ? 19.367 4.111 -9.834 1.00 93.25 89 GLU A N 1
ATOM 701 C CA . GLU A 1 89 ? 20.121 5.232 -9.257 1.00 93.25 89 GLU A CA 1
ATOM 702 C C . GLU A 1 89 ? 19.194 6.352 -8.758 1.00 93.25 89 GLU A C 1
ATOM 704 O O . GLU A 1 89 ? 19.391 6.862 -7.653 1.00 93.25 89 GLU A O 1
ATOM 709 N N . VAL A 1 90 ? 18.153 6.700 -9.526 1.00 93.31 90 VAL A N 1
ATOM 710 C CA . VAL A 1 90 ? 17.142 7.694 -9.120 1.00 93.31 90 VAL A CA 1
ATOM 711 C C . VAL A 1 90 ? 16.411 7.237 -7.860 1.00 93.31 90 VAL A C 1
ATOM 713 O O . VAL A 1 90 ? 16.335 7.991 -6.893 1.00 93.31 90 VAL A O 1
ATOM 716 N N . GLN A 1 91 ? 15.948 5.985 -7.821 1.00 92.06 91 GLN A N 1
ATOM 717 C CA . GLN A 1 91 ? 15.299 5.419 -6.637 1.00 92.06 91 GLN A CA 1
ATOM 718 C C . GLN A 1 91 ? 16.239 5.432 -5.421 1.00 92.06 91 GLN A C 1
ATOM 720 O O . GLN A 1 91 ? 15.828 5.774 -4.313 1.00 92.06 91 GLN A O 1
ATOM 725 N N . SER A 1 92 ? 17.517 5.093 -5.613 1.00 92.06 92 SER A N 1
ATOM 726 C CA . SER A 1 92 ? 18.510 5.152 -4.538 1.00 92.06 92 SER A CA 1
ATOM 727 C C . SER A 1 92 ? 18.719 6.576 -4.017 1.00 92.06 92 SER A C 1
ATOM 729 O O . SER A 1 92 ? 18.960 6.745 -2.823 1.00 92.06 92 SER A O 1
ATOM 731 N N . TRP A 1 93 ? 18.654 7.590 -4.882 1.00 92.81 93 TRP A N 1
ATOM 732 C CA . TRP A 1 93 ? 18.751 8.996 -4.490 1.00 92.81 93 TRP A CA 1
ATOM 733 C C . TRP A 1 93 ? 17.499 9.481 -3.741 1.00 92.81 93 TRP A C 1
ATOM 735 O O . TRP A 1 93 ? 17.635 10.123 -2.697 1.00 92.81 93 TRP A O 1
ATOM 745 N N . GLU A 1 94 ? 16.297 9.130 -4.207 1.00 90.44 94 GLU A N 1
ATOM 746 C CA . GLU A 1 94 ? 15.023 9.457 -3.541 1.00 90.44 94 GLU A CA 1
ATOM 747 C C . GLU A 1 94 ? 14.983 8.916 -2.103 1.00 90.44 94 GLU A C 1
ATOM 749 O O . GLU A 1 94 ? 14.532 9.597 -1.177 1.00 90.44 94 GLU A O 1
ATOM 754 N N . LEU A 1 95 ? 15.516 7.706 -1.907 1.00 90.50 95 LEU A N 1
ATOM 755 C CA . LEU A 1 95 ? 15.563 7.017 -0.617 1.00 90.50 95 LEU A CA 1
ATOM 756 C C . LEU A 1 95 ? 16.790 7.371 0.235 1.00 90.50 95 LEU A C 1
ATOM 758 O O . LEU A 1 95 ? 16.862 6.946 1.394 1.00 90.50 95 LEU A O 1
ATOM 762 N N . ALA A 1 96 ? 17.753 8.129 -0.298 1.00 89.38 96 ALA A N 1
ATOM 763 C CA . ALA A 1 96 ? 18.950 8.522 0.434 1.00 89.38 96 ALA A CA 1
ATOM 764 C C . ALA A 1 96 ? 18.615 9.471 1.596 1.00 89.38 96 ALA A C 1
ATOM 766 O O . ALA A 1 96 ? 17.724 10.325 1.512 1.00 89.38 96 ALA A O 1
ATOM 767 N N . GLU A 1 97 ? 19.360 9.325 2.691 1.00 87.12 97 GLU A N 1
ATOM 768 C CA . GLU A 1 97 ? 19.281 10.241 3.829 1.00 87.12 97 GLU A CA 1
ATOM 769 C C . GLU A 1 97 ? 19.819 11.624 3.457 1.00 87.12 97 GLU A C 1
ATOM 771 O O . GLU A 1 97 ? 20.707 11.759 2.613 1.00 87.12 97 GLU A O 1
ATOM 776 N N . GLU A 1 98 ? 19.275 12.659 4.095 1.00 86.06 98 GLU A N 1
ATOM 777 C CA . GLU A 1 98 ? 19.720 14.031 3.869 1.00 86.06 98 GLU A CA 1
ATOM 778 C C . GLU A 1 98 ? 21.193 14.195 4.257 1.00 86.06 98 GLU A C 1
ATOM 780 O O . GLU A 1 98 ? 21.617 13.820 5.351 1.00 86.06 98 GLU A O 1
ATOM 785 N N . GLY A 1 99 ? 21.985 14.768 3.352 1.00 87.69 99 GLY A N 1
ATOM 786 C CA . GLY A 1 99 ? 23.405 14.996 3.582 1.00 87.69 99 GLY A CA 1
ATOM 787 C C . GLY A 1 99 ? 24.235 15.099 2.300 1.00 87.69 99 GLY A C 1
ATOM 788 O O . GLY A 1 99 ? 23.709 14.989 1.190 1.00 87.69 99 GLY A O 1
ATOM 789 N N . PRO A 1 100 ? 25.565 15.267 2.432 1.00 88.19 100 PRO A N 1
ATOM 790 C CA . PRO A 1 100 ? 26.461 15.474 1.292 1.00 88.19 100 PRO A CA 1
ATOM 791 C C . PRO A 1 100 ? 26.427 14.336 0.264 1.00 88.19 100 PRO A C 1
ATOM 793 O O . PRO A 1 100 ? 26.606 14.572 -0.929 1.00 88.19 100 PRO A O 1
ATOM 796 N N . ALA A 1 101 ? 26.173 13.103 0.712 1.00 88.25 101 ALA A N 1
ATOM 797 C CA . ALA A 1 101 ? 26.062 11.939 -0.162 1.00 88.25 101 ALA A CA 1
ATOM 798 C C . ALA A 1 101 ? 24.857 12.039 -1.112 1.00 88.25 101 ALA A C 1
ATOM 800 O O . ALA A 1 101 ? 25.001 11.746 -2.297 1.00 88.25 101 ALA A O 1
ATOM 801 N N . LYS A 1 102 ? 23.703 12.519 -0.627 1.00 90.31 102 LYS A N 1
ATOM 802 C CA . LYS A 1 102 ? 22.502 12.732 -1.448 1.00 90.31 102 LYS A CA 1
ATOM 803 C C . LYS A 1 102 ? 22.722 13.826 -2.490 1.00 90.31 102 LYS A C 1
ATOM 805 O O . LYS A 1 102 ? 22.389 13.625 -3.655 1.00 90.31 102 LYS A O 1
ATOM 810 N N . GLY A 1 103 ? 23.381 14.922 -2.106 1.00 89.75 103 GLY A N 1
ATOM 811 C CA . GLY A 1 103 ? 23.794 15.974 -3.042 1.00 89.75 103 GLY A CA 1
ATOM 812 C C . GLY A 1 103 ? 24.798 15.479 -4.094 1.00 89.75 103 GLY A C 1
ATOM 813 O O . GLY A 1 103 ? 24.687 15.815 -5.273 1.00 89.75 103 GLY A O 1
ATOM 814 N N . SER A 1 104 ? 25.745 14.618 -3.703 1.00 89.94 104 SER A N 1
ATOM 815 C CA . SER A 1 104 ? 26.688 13.991 -4.639 1.00 89.94 104 SER A CA 1
ATOM 816 C C . SER A 1 104 ? 25.999 13.019 -5.601 1.00 89.94 104 SER A C 1
ATOM 818 O O . SER A 1 104 ? 26.355 12.987 -6.778 1.00 89.94 104 SER A O 1
ATOM 820 N N . ALA A 1 105 ? 25.023 12.240 -5.127 1.00 91.69 105 ALA A N 1
ATOM 821 C CA . ALA A 1 105 ? 24.229 11.341 -5.963 1.00 91.69 105 ALA A CA 1
ATOM 822 C C . ALA A 1 105 ? 23.383 12.127 -6.976 1.00 91.69 105 ALA A C 1
ATOM 824 O O . ALA A 1 105 ? 23.404 11.811 -8.163 1.00 91.69 105 ALA A O 1
ATOM 825 N N . LEU A 1 106 ? 22.736 13.213 -6.535 1.00 92.00 106 LEU A N 1
ATOM 826 C CA . LEU A 1 106 ? 21.998 14.129 -7.407 1.00 92.00 106 LEU A CA 1
ATOM 827 C C . LEU A 1 106 ? 22.895 14.719 -8.499 1.00 92.00 106 LEU A C 1
ATOM 829 O O . LEU A 1 106 ? 22.536 14.740 -9.675 1.00 92.00 106 LEU A O 1
ATOM 833 N N . GLN A 1 107 ? 24.092 15.173 -8.120 1.00 89.50 107 GLN A N 1
ATOM 834 C CA . GLN A 1 107 ? 25.067 15.677 -9.080 1.00 89.50 107 GLN A CA 1
ATOM 835 C C . GLN A 1 107 ? 25.486 14.594 -10.083 1.00 89.50 107 GLN A C 1
ATOM 837 O O . GLN A 1 107 ? 25.587 14.892 -11.272 1.00 89.50 107 GLN A O 1
ATOM 842 N N . GLY A 1 108 ? 25.693 13.356 -9.625 1.00 89.62 108 GLY A N 1
ATOM 843 C CA . GLY A 1 108 ? 25.991 12.205 -10.478 1.00 89.62 108 GLY A CA 1
ATOM 844 C C . GLY A 1 108 ? 24.891 11.941 -11.506 1.00 89.62 108 GLY A C 1
ATOM 845 O O . GLY A 1 108 ? 25.180 11.894 -12.699 1.00 89.62 108 GLY A O 1
ATOM 846 N N . LEU A 1 109 ? 23.630 11.882 -11.067 1.00 91.50 109 LEU A N 1
ATOM 847 C CA . LEU A 1 109 ? 22.459 11.685 -11.930 1.00 91.50 109 LEU A CA 1
ATOM 848 C C . LEU A 1 109 ? 22.343 12.766 -13.011 1.00 91.50 109 LEU A C 1
ATOM 850 O O . LEU A 1 109 ? 22.149 12.459 -14.189 1.00 91.50 109 LEU A O 1
ATOM 854 N N . VAL A 1 110 ? 22.510 14.037 -12.637 1.00 90.00 110 VAL A N 1
ATOM 855 C CA . VAL A 1 110 ? 22.470 15.154 -13.595 1.00 90.00 110 VAL A CA 1
ATOM 856 C C . VAL A 1 110 ? 23.645 15.089 -14.566 1.00 90.00 110 VAL A C 1
ATOM 858 O O . VAL A 1 110 ? 23.466 15.360 -15.751 1.00 90.00 110 VAL A O 1
ATOM 861 N N . THR A 1 111 ? 24.834 14.693 -14.105 1.00 88.00 111 THR A N 1
ATOM 862 C CA . THR A 1 111 ? 25.991 14.471 -14.981 1.00 88.00 111 THR A CA 1
ATOM 863 C C . THR A 1 111 ? 25.742 13.332 -15.967 1.00 88.00 111 THR A C 1
ATOM 865 O O . THR A 1 111 ? 26.065 13.500 -17.142 1.00 88.00 111 THR A O 1
ATOM 868 N N . THR A 1 112 ? 25.106 12.236 -15.545 1.00 87.06 112 THR A N 1
ATOM 869 C CA . THR A 1 112 ? 24.676 11.155 -16.445 1.00 87.06 112 THR A CA 1
ATOM 870 C C . THR A 1 112 ? 23.725 11.702 -17.514 1.00 87.06 112 THR A C 1
ATOM 872 O O . THR A 1 112 ? 23.981 11.531 -18.705 1.00 87.06 112 THR A O 1
ATOM 875 N N . CYS A 1 113 ? 22.707 12.476 -17.120 1.00 85.88 113 CYS A N 1
ATOM 876 C CA . CYS A 1 113 ? 21.760 13.104 -18.054 1.00 85.88 113 CYS A CA 1
ATOM 877 C C . CYS A 1 113 ? 22.420 14.121 -19.003 1.00 85.88 113 CYS A C 1
ATOM 879 O O . CYS A 1 113 ? 21.981 14.295 -20.137 1.00 85.88 113 CYS A O 1
ATOM 881 N N . ALA A 1 114 ? 23.445 14.837 -18.536 1.00 82.44 114 ALA A N 1
ATOM 882 C CA . ALA A 1 114 ? 24.150 15.861 -19.304 1.00 82.44 114 ALA A CA 1
ATOM 883 C C . ALA A 1 114 ? 25.229 15.287 -20.235 1.00 82.44 114 ALA A C 1
ATOM 885 O O . ALA A 1 114 ? 25.700 15.995 -21.135 1.00 82.44 114 ALA A O 1
ATOM 886 N N . SER A 1 115 ? 25.653 14.042 -20.003 1.00 78.12 115 SER A N 1
ATOM 887 C CA . SER A 1 115 ? 26.720 13.419 -20.770 1.00 78.12 115 SER A CA 1
ATOM 888 C C . SER A 1 115 ? 26.234 12.990 -22.153 1.00 78.12 115 SER A C 1
ATOM 890 O O . SER A 1 115 ? 25.156 12.425 -22.326 1.00 78.12 115 SER A O 1
ATOM 892 N N . ALA A 1 116 ? 27.042 13.298 -23.171 1.00 58.19 116 ALA A N 1
ATOM 893 C CA . ALA A 1 116 ? 26.841 12.755 -24.504 1.00 58.19 116 ALA A CA 1
ATOM 894 C C . ALA A 1 116 ? 27.235 11.269 -24.485 1.00 58.19 116 ALA A C 1
ATOM 896 O O . ALA A 1 116 ? 28.225 10.912 -23.840 1.00 58.19 116 ALA A O 1
ATOM 897 N N . PRO A 1 117 ? 26.517 10.398 -25.205 1.00 57.56 117 PRO A N 1
ATOM 898 C CA . PRO A 1 117 ? 26.821 8.975 -25.214 1.00 57.56 117 PRO A CA 1
ATOM 899 C C . PRO A 1 117 ? 28.255 8.702 -25.672 1.00 57.56 117 PRO A C 1
ATOM 901 O O . PRO A 1 117 ? 28.720 9.199 -26.701 1.00 57.56 117 PRO A O 1
ATOM 904 N N . VAL A 1 118 ? 28.934 7.823 -24.941 1.00 55.47 118 VAL A N 1
ATOM 905 C CA . VAL A 1 118 ? 30.368 7.518 -25.086 1.00 55.47 118 VAL A CA 1
ATOM 906 C C . VAL A 1 118 ? 30.732 6.912 -26.461 1.00 55.47 118 VAL A C 1
ATOM 908 O O . VAL A 1 118 ? 31.909 6.839 -26.808 1.00 55.47 118 VAL A O 1
ATOM 911 N N . ARG A 1 119 ? 29.755 6.471 -27.275 1.00 50.19 119 ARG A N 1
ATOM 912 C CA . ARG A 1 119 ? 29.992 5.702 -28.519 1.00 50.19 119 ARG A CA 1
ATOM 913 C C . ARG A 1 119 ? 29.091 6.052 -29.716 1.00 50.19 119 ARG A C 1
ATOM 915 O O . ARG A 1 119 ? 28.801 5.182 -30.527 1.00 50.19 119 ARG A O 1
ATOM 922 N N . GLY A 1 120 ? 28.638 7.298 -29.857 1.00 45.16 120 GLY A N 1
ATOM 923 C CA . GLY A 1 120 ? 27.927 7.728 -31.078 1.00 45.16 120 GLY A CA 1
ATOM 924 C C . GLY A 1 120 ? 26.503 7.172 -31.261 1.00 45.16 120 GLY A C 1
ATOM 925 O O . GLY A 1 120 ? 25.923 7.336 -32.331 1.00 45.16 120 GLY A O 1
ATOM 926 N N . HIS A 1 121 ? 25.917 6.573 -30.223 1.00 51.75 121 HIS A N 1
ATOM 927 C CA . HIS A 1 121 ? 24.491 6.250 -30.151 1.00 51.75 121 HIS A CA 1
ATOM 928 C C . HIS A 1 121 ? 23.852 7.097 -29.046 1.00 51.75 121 HIS A C 1
ATOM 930 O O . HIS A 1 121 ? 24.236 6.885 -27.904 1.00 51.75 121 HIS A O 1
ATOM 936 N N . PRO A 1 122 ? 22.942 8.050 -29.339 1.00 57.16 122 PRO A N 1
ATOM 937 C CA . PRO A 1 122 ? 22.176 8.799 -28.328 1.00 57.16 122 PRO A CA 1
ATOM 938 C C . PRO A 1 122 ? 21.662 7.875 -27.222 1.00 57.16 122 PRO A C 1
ATOM 940 O O . PRO A 1 122 ? 21.239 6.763 -27.546 1.00 57.16 122 PRO A O 1
ATOM 943 N N . HIS A 1 123 ? 21.657 8.320 -25.955 1.00 65.00 123 HIS A N 1
ATOM 944 C CA . HIS A 1 123 ? 20.853 7.632 -24.940 1.00 65.00 123 HIS A CA 1
ATOM 945 C C . HIS A 1 123 ? 19.445 7.469 -25.525 1.00 65.00 123 HIS A C 1
ATOM 947 O O . HIS A 1 123 ? 18.863 8.474 -25.942 1.00 65.00 123 HIS A O 1
ATOM 953 N N . PRO A 1 124 ? 18.907 6.242 -25.625 1.00 67.56 124 PRO A N 1
ATOM 954 C CA . PRO A 1 124 ? 17.709 5.996 -26.424 1.00 67.56 124 PRO A CA 1
ATOM 955 C C . PRO A 1 124 ? 16.450 6.664 -25.849 1.00 67.56 124 PRO A C 1
ATOM 957 O O . PRO A 1 124 ? 15.415 6.674 -26.509 1.00 67.56 124 PRO A O 1
ATOM 960 N N . PHE A 1 125 ? 16.546 7.232 -24.643 1.00 82.31 125 PHE A N 1
ATOM 961 C CA . PHE A 1 125 ? 15.426 7.741 -23.859 1.00 82.31 125 PHE A CA 1
ATOM 962 C C . PHE A 1 125 ? 15.521 9.214 -23.429 1.00 82.31 125 PHE A C 1
ATOM 964 O O . PHE A 1 125 ? 14.507 9.741 -22.990 1.00 82.31 125 PHE A O 1
ATOM 971 N N . PHE A 1 126 ? 16.666 9.902 -23.552 1.00 87.56 126 PHE A N 1
ATOM 972 C CA . PHE A 1 126 ? 16.761 11.319 -23.157 1.00 87.56 126 PHE A CA 1
ATOM 973 C C . PHE A 1 126 ? 16.572 12.267 -24.339 1.00 87.56 126 PHE A C 1
ATOM 975 O O . PHE A 1 126 ? 17.247 12.163 -25.367 1.00 87.56 126 PHE A O 1
ATOM 982 N N . SER A 1 127 ? 15.692 13.252 -24.173 1.00 87.50 127 SER A N 1
ATOM 983 C CA . SER A 1 127 ? 15.457 14.283 -25.174 1.00 87.50 127 SER A CA 1
ATOM 984 C C . SER A 1 127 ? 16.639 15.264 -25.252 1.00 87.50 127 SER A C 1
ATOM 986 O O . SER A 1 127 ? 17.215 15.645 -24.227 1.00 87.50 127 SER A O 1
ATOM 988 N N . PRO A 1 128 ? 16.995 15.778 -26.448 1.00 84.81 128 PRO A N 1
ATOM 989 C CA . PRO A 1 128 ? 18.044 16.797 -26.575 1.00 84.81 128 PRO A CA 1
ATOM 990 C C . PRO A 1 128 ? 17.768 18.062 -25.741 1.00 84.81 128 PRO A C 1
ATOM 992 O O . PRO A 1 128 ? 18.693 18.747 -25.296 1.00 84.81 128 PRO A O 1
ATOM 995 N N . ALA A 1 129 ? 16.486 18.370 -25.511 1.00 87.06 129 ALA A N 1
ATOM 996 C CA . ALA A 1 129 ? 16.057 19.488 -24.682 1.00 87.06 129 ALA A CA 1
ATOM 997 C C . ALA A 1 129 ? 16.381 19.259 -23.197 1.00 87.06 129 ALA A C 1
ATOM 999 O O . ALA A 1 129 ? 16.875 20.179 -22.545 1.00 87.06 129 ALA A O 1
ATOM 1000 N N . LEU A 1 130 ? 16.140 18.052 -22.675 1.00 87.88 130 LEU A N 1
ATOM 1001 C CA . LEU A 1 130 ? 16.498 17.680 -21.307 1.00 87.88 130 LEU A CA 1
ATOM 1002 C C . LEU A 1 130 ? 18.014 17.743 -21.100 1.00 87.88 130 LEU A C 1
ATOM 1004 O O . LEU A 1 130 ? 18.465 18.401 -20.166 1.00 87.88 130 LEU A O 1
ATOM 1008 N N . VAL A 1 131 ? 18.798 17.161 -22.014 1.00 87.00 131 VAL A N 1
ATOM 1009 C CA . VAL A 1 131 ? 20.273 17.195 -21.958 1.00 87.00 131 VAL A CA 1
ATOM 1010 C C . VAL A 1 131 ? 20.785 18.639 -21.867 1.00 87.00 131 VAL A C 1
ATOM 1012 O O . VAL A 1 131 ? 21.608 18.961 -21.010 1.00 87.00 131 VAL A O 1
ATOM 1015 N N . THR A 1 132 ? 20.244 19.535 -22.700 1.00 86.19 132 THR A N 1
ATOM 1016 C CA . THR A 1 132 ? 20.611 20.963 -22.701 1.00 86.19 132 THR A CA 1
ATOM 1017 C C . THR A 1 132 ? 20.270 21.644 -21.371 1.00 86.19 132 THR A C 1
ATOM 1019 O O . THR A 1 132 ? 21.060 22.435 -20.856 1.00 86.19 132 THR A O 1
ATOM 1022 N N . LYS A 1 133 ? 19.110 21.328 -20.779 1.00 88.56 133 LYS A N 1
ATOM 1023 C CA . LYS A 1 133 ? 18.715 21.866 -19.469 1.00 88.56 133 LYS A CA 1
ATOM 1024 C C . LYS A 1 133 ? 19.607 21.345 -18.341 1.00 88.56 133 LYS A C 1
ATOM 1026 O O . LYS A 1 133 ? 20.014 22.134 -17.495 1.00 88.56 133 LYS A O 1
ATOM 1031 N N . CYS A 1 134 ? 19.966 20.061 -18.357 1.00 87.19 134 CYS A N 1
ATOM 1032 C CA . CYS A 1 134 ? 20.875 19.458 -17.378 1.00 87.19 134 CYS A CA 1
ATOM 1033 C C . CYS A 1 134 ? 22.274 20.087 -17.419 1.00 87.19 134 CYS A C 1
ATOM 1035 O O . CYS A 1 134 ? 22.876 20.305 -16.371 1.00 87.19 134 CYS A O 1
ATOM 1037 N N . GLN A 1 135 ? 22.766 20.457 -18.605 1.00 85.56 135 GLN A N 1
ATOM 1038 C CA . GLN A 1 135 ? 24.039 21.175 -18.763 1.00 85.56 135 GLN A CA 1
ATOM 1039 C C . GLN A 1 135 ? 24.003 22.608 -18.207 1.00 85.56 135 GLN A C 1
ATOM 1041 O O . GLN A 1 135 ? 25.035 23.129 -17.791 1.00 85.56 135 GLN A O 1
ATOM 1046 N N . ALA A 1 136 ? 22.829 23.244 -18.194 1.00 87.12 136 ALA A N 1
ATOM 1047 C CA . ALA A 1 136 ? 22.640 24.617 -17.726 1.00 87.12 136 ALA A CA 1
ATOM 1048 C C . ALA A 1 136 ? 22.228 24.724 -16.242 1.00 87.12 136 ALA A C 1
ATOM 1050 O O . ALA A 1 136 ? 22.083 25.835 -15.734 1.00 87.12 136 ALA A O 1
ATOM 1051 N N . ALA A 1 137 ? 22.019 23.601 -15.547 1.00 86.44 137 ALA A N 1
ATOM 1052 C CA . ALA A 1 137 ? 21.483 23.575 -14.188 1.00 86.44 137 ALA A CA 1
ATOM 1053 C C . ALA A 1 137 ? 22.488 24.092 -13.141 1.00 86.44 137 ALA A C 1
ATOM 1055 O O . ALA A 1 137 ? 23.576 23.534 -12.967 1.00 86.44 137 ALA A O 1
ATOM 1056 N N . THR A 1 138 ? 22.106 25.131 -12.393 1.00 82.69 138 THR A N 1
ATOM 1057 C CA . THR A 1 138 ? 22.980 25.789 -11.404 1.00 82.69 138 THR A CA 1
ATOM 1058 C C . THR A 1 138 ? 22.566 25.548 -9.955 1.00 82.69 138 THR A C 1
ATOM 1060 O O . THR A 1 138 ? 23.449 25.461 -9.102 1.00 82.69 138 THR A O 1
ATOM 1063 N N . THR A 1 139 ? 21.269 25.410 -9.666 1.00 87.62 139 THR A N 1
ATOM 1064 C CA . THR A 1 139 ? 20.753 25.224 -8.299 1.00 87.62 139 THR A CA 1
ATOM 1065 C C . THR A 1 139 ? 20.425 23.761 -7.989 1.00 87.62 139 THR A C 1
ATOM 1067 O O . THR A 1 139 ? 20.265 22.941 -8.893 1.00 87.62 139 THR A O 1
ATOM 1070 N N . GLU A 1 140 ? 20.350 23.411 -6.703 1.00 82.81 140 GLU A N 1
ATOM 1071 C CA . GLU A 1 140 ? 20.009 22.053 -6.256 1.00 82.81 140 GLU A CA 1
ATOM 1072 C C . GLU A 1 140 ? 18.537 21.700 -6.534 1.00 82.81 140 GLU A C 1
ATOM 1074 O O . GLU A 1 140 ? 18.257 20.615 -7.043 1.00 82.81 140 GLU A O 1
ATOM 1079 N N . ASP A 1 141 ? 17.619 22.647 -6.323 1.00 85.06 141 ASP A N 1
ATOM 1080 C CA . ASP A 1 141 ? 16.188 22.477 -6.615 1.00 85.06 141 ASP A CA 1
ATOM 1081 C C . ASP A 1 141 ? 15.923 22.275 -8.117 1.00 85.06 141 ASP A C 1
ATOM 1083 O O . ASP A 1 141 ? 15.107 21.431 -8.510 1.00 85.06 141 ASP A O 1
ATOM 1087 N N . ASP A 1 142 ? 16.653 22.998 -8.978 1.00 88.31 142 ASP A N 1
ATOM 1088 C CA . ASP A 1 142 ? 16.582 22.801 -10.430 1.00 88.31 142 ASP A CA 1
ATOM 1089 C C . ASP A 1 142 ? 17.056 21.395 -10.811 1.00 88.31 142 ASP A C 1
ATOM 1091 O O . ASP A 1 142 ? 16.432 20.725 -11.632 1.00 88.31 142 ASP A O 1
ATOM 1095 N N . ARG A 1 143 ? 18.147 20.919 -10.197 1.00 89.06 143 ARG A N 1
ATOM 1096 C CA . ARG A 1 143 ? 18.690 19.574 -10.441 1.00 89.06 143 ARG A CA 1
ATOM 1097 C C . ARG A 1 143 ? 17.703 18.486 -10.039 1.00 89.06 143 ARG A C 1
ATOM 1099 O O . ARG A 1 143 ? 17.493 17.566 -10.823 1.00 89.06 143 ARG A O 1
ATOM 1106 N N . ALA A 1 144 ? 17.077 18.604 -8.868 1.00 89.44 144 ALA A N 1
ATOM 1107 C CA . ALA A 1 144 ? 16.062 17.656 -8.413 1.00 89.44 144 ALA A CA 1
ATOM 1108 C C . ALA A 1 144 ? 14.869 17.609 -9.384 1.00 89.44 144 ALA A C 1
ATOM 1110 O O . ALA A 1 144 ? 14.462 16.536 -9.826 1.00 89.44 144 ALA A O 1
ATOM 1111 N N . SER A 1 145 ? 14.380 18.776 -9.811 1.00 90.81 145 SER A N 1
ATOM 1112 C CA . SER A 1 145 ? 13.283 18.881 -10.784 1.00 90.81 145 SER A CA 1
ATOM 1113 C C . SER A 1 145 ? 13.640 18.282 -12.152 1.00 90.81 145 SER A C 1
ATOM 1115 O O . SER A 1 145 ? 12.789 17.709 -12.833 1.00 90.81 145 SER A O 1
ATOM 1117 N N . LEU A 1 146 ? 14.902 18.402 -12.575 1.00 91.75 146 LEU A N 1
ATOM 1118 C CA . LEU A 1 146 ? 15.393 17.810 -13.820 1.00 91.75 146 LEU A CA 1
ATOM 1119 C C . LEU A 1 146 ? 15.526 16.290 -13.736 1.00 91.75 146 LEU A C 1
ATOM 1121 O O . LEU A 1 146 ? 15.234 15.620 -14.723 1.00 91.75 146 LEU A O 1
ATOM 1125 N N . VAL A 1 147 ? 15.923 15.743 -12.584 1.00 91.81 147 VAL A N 1
ATOM 1126 C CA . VAL A 1 147 ? 15.950 14.290 -12.363 1.00 91.81 147 VAL A CA 1
ATOM 1127 C C . VAL A 1 147 ? 14.541 13.698 -12.423 1.00 91.81 147 VAL A C 1
ATOM 1129 O O . VAL A 1 147 ? 14.354 12.673 -13.072 1.00 91.81 147 VAL A O 1
ATOM 1132 N N . GLU A 1 148 ? 13.535 14.368 -11.856 1.00 91.69 148 GLU A N 1
ATOM 1133 C CA . GLU A 1 148 ? 12.129 13.951 -11.993 1.00 91.69 148 GLU A CA 1
ATOM 1134 C C . GLU A 1 148 ? 11.665 13.943 -13.457 1.00 91.69 148 GLU A C 1
ATOM 1136 O O . GLU A 1 148 ? 11.018 13.000 -13.919 1.00 91.69 148 GLU A O 1
ATOM 1141 N N . LEU A 1 149 ? 12.044 14.964 -14.234 1.00 92.94 149 LEU A N 1
ATOM 1142 C CA . LEU A 1 149 ? 11.745 15.001 -15.666 1.00 92.94 149 LEU A CA 1
ATOM 1143 C C . LEU A 1 149 ? 12.475 13.883 -16.432 1.00 92.94 149 LEU A C 1
ATOM 1145 O O . LEU A 1 149 ? 11.883 13.249 -17.302 1.00 92.94 149 LEU A O 1
ATOM 1149 N N . ALA A 1 150 ? 13.736 13.614 -16.089 1.00 92.12 150 ALA A N 1
ATOM 1150 C CA . ALA A 1 150 ? 14.528 12.534 -16.670 1.00 92.12 150 ALA A CA 1
ATOM 1151 C C . ALA A 1 150 ? 13.916 11.157 -16.375 1.00 92.12 150 ALA A C 1
ATOM 1153 O O . ALA A 1 150 ? 13.791 10.331 -17.279 1.00 92.12 150 ALA A O 1
ATOM 1154 N N . LYS A 1 151 ? 13.465 10.932 -15.135 1.00 93.81 151 LYS A N 1
ATOM 1155 C CA . LYS A 1 151 ? 12.706 9.744 -14.729 1.00 93.81 151 LYS A CA 1
ATOM 1156 C C . LYS A 1 151 ? 11.447 9.586 -15.583 1.00 93.81 151 LYS A C 1
ATOM 1158 O O . LYS A 1 151 ? 11.207 8.502 -16.106 1.00 93.81 151 LYS A O 1
ATOM 1163 N N . ALA A 1 152 ? 10.683 10.660 -15.788 1.00 93.88 152 ALA A N 1
ATOM 1164 C CA . ALA A 1 152 ? 9.477 10.628 -16.615 1.00 93.88 152 ALA A CA 1
ATOM 1165 C C . ALA A 1 152 ? 9.765 10.280 -18.090 1.00 93.88 152 ALA A C 1
ATOM 1167 O O . ALA A 1 152 ? 9.039 9.475 -18.671 1.00 93.88 152 ALA A O 1
ATOM 1168 N N . GLU A 1 153 ? 10.827 10.829 -18.693 1.00 93.12 153 GLU A N 1
ATOM 1169 C CA . GLU A 1 153 ? 11.225 10.486 -20.069 1.00 93.12 153 GLU A CA 1
ATOM 1170 C C . GLU A 1 153 ? 11.662 9.015 -20.196 1.00 93.12 153 GLU A C 1
ATOM 1172 O O . GLU A 1 153 ? 11.251 8.325 -21.132 1.00 93.12 153 GLU A O 1
ATOM 1177 N N . VAL A 1 154 ? 12.422 8.497 -19.224 1.00 92.69 154 VAL A N 1
ATOM 1178 C CA . VAL A 1 154 ? 12.838 7.083 -19.192 1.00 92.69 154 VAL A CA 1
ATOM 1179 C C . VAL A 1 154 ? 11.631 6.156 -19.053 1.00 92.69 154 VAL A C 1
ATOM 1181 O O . VAL A 1 154 ? 11.541 5.148 -19.754 1.00 92.69 154 VAL A O 1
ATOM 1184 N N . MET A 1 155 ? 10.671 6.506 -18.196 1.00 93.12 155 MET A N 1
ATOM 1185 C CA . MET A 1 155 ? 9.429 5.745 -18.039 1.00 93.12 155 MET A CA 1
ATOM 1186 C C . MET A 1 155 ? 8.581 5.763 -19.316 1.00 93.12 155 MET A C 1
ATOM 1188 O O . MET A 1 155 ? 8.086 4.716 -19.731 1.00 93.12 155 MET A O 1
ATOM 1192 N N . ALA A 1 156 ? 8.478 6.912 -19.990 1.00 93.62 156 ALA A N 1
ATOM 1193 C CA . ALA A 1 156 ? 7.788 7.020 -21.273 1.00 93.62 156 ALA A CA 1
ATOM 1194 C C . ALA A 1 156 ? 8.451 6.157 -22.360 1.00 93.62 156 ALA A C 1
ATOM 1196 O O . ALA A 1 156 ? 7.756 5.511 -23.143 1.00 93.62 156 ALA A O 1
ATOM 1197 N N . PHE A 1 157 ? 9.787 6.095 -22.379 1.00 93.31 157 PHE A N 1
ATOM 1198 C CA . PHE A 1 157 ? 10.520 5.184 -23.255 1.00 93.31 157 PHE A CA 1
ATOM 1199 C C . PHE A 1 157 ? 10.193 3.720 -22.950 1.00 93.31 157 PHE A C 1
ATOM 1201 O O . PHE A 1 157 ? 9.852 2.987 -23.874 1.00 93.31 157 PHE A O 1
ATOM 1208 N N . LEU A 1 158 ? 10.249 3.296 -21.679 1.00 94.06 158 LEU A N 1
ATOM 1209 C CA . LEU A 1 158 ? 9.949 1.915 -21.272 1.00 94.06 158 LEU A CA 1
ATOM 1210 C C . LEU A 1 158 ? 8.511 1.493 -21.602 1.00 94.06 158 LEU A C 1
ATOM 1212 O O . LEU A 1 158 ? 8.295 0.332 -21.949 1.00 94.06 158 LEU A O 1
ATOM 1216 N N . GLN A 1 159 ? 7.558 2.425 -21.534 1.00 95.38 159 GLN A N 1
ATOM 1217 C CA . GLN A 1 159 ? 6.145 2.192 -21.830 1.00 95.38 159 GLN A CA 1
ATOM 1218 C C . GLN A 1 159 ? 5.846 1.980 -23.326 1.00 95.38 159 GLN A C 1
ATOM 1220 O O . GLN A 1 159 ? 4.815 1.389 -23.653 1.00 95.38 159 GLN A O 1
ATOM 1225 N N . ASP A 1 160 ? 6.707 2.438 -24.240 1.00 94.00 160 ASP A N 1
ATOM 1226 C CA . ASP A 1 160 ? 6.491 2.274 -25.682 1.00 94.00 160 ASP A CA 1
ATOM 1227 C C . ASP A 1 160 ? 7.189 1.019 -26.233 1.00 94.00 160 ASP A C 1
ATOM 1229 O O . ASP A 1 160 ? 6.696 -0.098 -26.055 1.00 94.00 160 ASP A O 1
ATOM 1233 N N . GLN A 1 161 ? 8.327 1.170 -26.917 1.00 91.50 161 GLN A N 1
ATOM 1234 C CA . GLN A 1 161 ? 8.982 0.066 -27.623 1.00 91.50 161 GLN A CA 1
ATOM 1235 C C . GLN A 1 161 ? 9.360 -1.121 -26.708 1.00 91.50 161 GLN A C 1
ATOM 1237 O O . GLN A 1 161 ? 8.998 -2.250 -27.051 1.00 91.50 161 GLN A O 1
ATOM 1242 N N . PRO A 1 162 ? 10.006 -0.930 -25.539 1.00 95.00 162 PRO A N 1
ATOM 1243 C CA . PRO A 1 162 ? 10.384 -2.034 -24.656 1.00 95.00 162 PRO A CA 1
ATOM 1244 C C . PRO A 1 162 ? 9.170 -2.803 -24.128 1.00 95.00 162 PRO A C 1
ATOM 1246 O O . PRO A 1 162 ? 9.212 -4.028 -24.037 1.00 95.00 162 PRO A O 1
ATOM 1249 N N . PHE A 1 163 ? 8.063 -2.120 -23.825 1.00 96.81 163 PHE A N 1
ATOM 1250 C CA . PHE A 1 163 ? 6.831 -2.784 -23.408 1.00 96.81 163 PHE A CA 1
ATOM 1251 C C . PHE A 1 163 ? 6.209 -3.611 -24.540 1.00 96.81 163 PHE A C 1
ATOM 1253 O O . PHE A 1 163 ? 5.816 -4.755 -24.315 1.00 96.81 163 PHE A O 1
ATOM 1260 N N . ARG A 1 164 ? 6.173 -3.096 -25.777 1.00 95.75 164 ARG A N 1
ATOM 1261 C CA . ARG A 1 164 ? 5.697 -3.867 -26.945 1.00 95.75 164 ARG A CA 1
ATOM 1262 C C . ARG A 1 164 ? 6.534 -5.123 -27.176 1.00 95.75 164 ARG A C 1
ATOM 1264 O O . ARG A 1 164 ? 5.977 -6.189 -27.4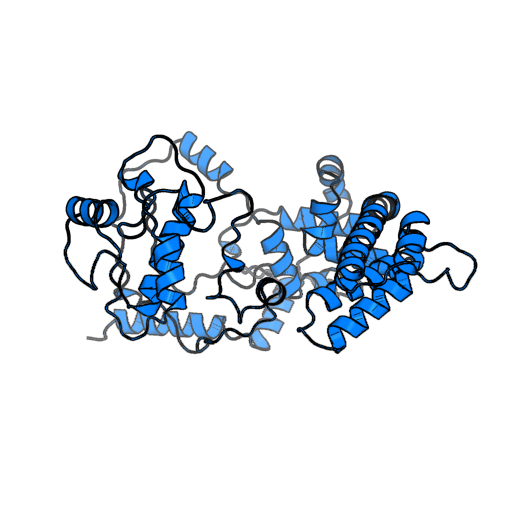35 1.00 95.75 164 ARG A O 1
ATOM 1271 N N . GLU A 1 165 ? 7.855 -5.007 -27.067 1.00 96.44 165 GLU A N 1
ATOM 1272 C CA . GLU A 1 165 ? 8.765 -6.146 -27.194 1.00 96.44 165 GLU A CA 1
ATOM 1273 C C . GLU A 1 165 ? 8.592 -7.144 -26.044 1.00 96.44 165 GLU A C 1
ATOM 1275 O O . GLU A 1 165 ? 8.565 -8.352 -26.285 1.00 96.44 165 GLU A O 1
ATOM 1280 N N . PHE A 1 166 ? 8.372 -6.664 -24.816 1.00 97.25 166 PHE A N 1
ATOM 1281 C CA . PHE A 1 166 ? 8.047 -7.516 -23.675 1.00 97.25 166 PHE A CA 1
ATOM 1282 C C . PHE A 1 166 ? 6.778 -8.338 -23.925 1.00 97.25 166 PHE A C 1
ATOM 1284 O O . PHE A 1 166 ? 6.815 -9.554 -23.743 1.00 97.25 166 PHE A O 1
ATOM 1291 N N . LEU A 1 167 ? 5.691 -7.717 -24.403 1.00 96.00 167 LEU A N 1
ATOM 1292 C CA . LEU A 1 167 ? 4.425 -8.400 -24.719 1.00 96.00 167 LEU A CA 1
ATOM 1293 C C . LEU A 1 167 ? 4.573 -9.484 -25.807 1.00 96.00 167 LEU A C 1
ATOM 1295 O O . LEU A 1 167 ? 3.792 -10.438 -25.844 1.00 96.00 167 LEU A O 1
ATOM 1299 N N . ALA A 1 168 ? 5.572 -9.350 -26.683 1.00 95.31 168 ALA A N 1
ATOM 1300 C CA . ALA A 1 168 ? 5.914 -10.331 -27.713 1.00 95.31 168 ALA A CA 1
ATOM 1301 C C . ALA A 1 168 ? 6.955 -11.374 -27.254 1.00 95.31 168 ALA A C 1
ATOM 1303 O O . ALA A 1 168 ? 7.292 -12.282 -28.014 1.00 95.31 168 ALA A O 1
ATOM 1304 N N . SER A 1 169 ? 7.486 -11.245 -26.036 1.00 96.06 169 SER A N 1
ATOM 1305 C CA . SER A 1 169 ? 8.577 -12.077 -25.528 1.00 96.06 169 SER A CA 1
ATOM 1306 C C . SER A 1 169 ? 8.084 -13.299 -24.734 1.00 96.06 169 SER A C 1
ATOM 1308 O O . SER A 1 169 ? 7.005 -13.260 -24.133 1.00 96.06 169 SER A O 1
ATOM 1310 N N . PRO A 1 170 ? 8.924 -14.345 -24.585 1.00 94.69 170 PRO A N 1
ATOM 1311 C CA . PRO A 1 170 ? 8.639 -15.469 -23.690 1.00 94.69 170 PRO A CA 1
ATOM 1312 C C . PRO A 1 170 ? 8.437 -15.070 -22.217 1.00 94.69 170 PRO A C 1
ATOM 1314 O O . PRO A 1 170 ? 7.848 -15.828 -21.447 1.00 94.69 170 PRO A O 1
ATOM 1317 N N . PHE A 1 171 ? 8.908 -13.889 -21.797 1.00 95.94 171 PHE A N 1
ATOM 1318 C CA . PHE A 1 171 ? 8.687 -13.392 -20.437 1.00 95.94 171 PHE A CA 1
ATOM 1319 C C . PHE A 1 171 ? 7.217 -13.038 -20.199 1.00 95.94 171 PHE A C 1
ATOM 1321 O O . PHE A 1 171 ? 6.692 -13.312 -19.119 1.00 95.94 171 PHE A O 1
ATOM 1328 N N . TYR A 1 172 ? 6.529 -12.492 -21.204 1.00 96.06 172 TYR A N 1
ATOM 1329 C CA . TYR A 1 172 ? 5.095 -12.239 -21.103 1.00 96.06 172 TYR A CA 1
ATOM 1330 C C . TYR A 1 172 ? 4.282 -13.535 -21.190 1.00 96.06 172 TYR A C 1
ATOM 1332 O O . TYR A 1 172 ? 3.313 -13.699 -20.451 1.00 96.06 172 TYR A O 1
ATOM 1340 N N . ASP A 1 173 ? 4.724 -14.513 -21.986 1.00 94.38 173 ASP A N 1
ATOM 1341 C CA . ASP A 1 173 ? 4.132 -15.859 -21.978 1.00 94.38 173 ASP A CA 1
ATOM 1342 C C . ASP A 1 173 ? 4.186 -16.463 -20.570 1.00 94.38 173 ASP A C 1
ATOM 1344 O O . ASP A 1 173 ? 3.189 -16.984 -20.064 1.00 94.38 173 ASP A O 1
ATOM 1348 N N . LYS A 1 174 ? 5.338 -16.325 -19.902 1.00 95.00 174 LYS A N 1
ATOM 1349 C CA . LYS A 1 174 ? 5.536 -16.761 -18.519 1.00 95.00 174 LYS A CA 1
ATOM 1350 C C . LYS A 1 174 ? 4.643 -15.996 -17.542 1.00 95.00 174 LYS A C 1
ATOM 1352 O O . LYS A 1 174 ? 4.069 -16.608 -16.644 1.00 95.00 174 LYS A O 1
ATOM 1357 N N . PHE A 1 175 ? 4.486 -14.685 -17.719 1.00 96.25 175 PHE A N 1
ATOM 1358 C CA . PHE A 1 175 ? 3.563 -13.878 -16.918 1.00 96.25 175 PHE A CA 1
ATOM 1359 C C . PHE A 1 175 ? 2.115 -14.370 -17.054 1.00 96.25 175 PHE A C 1
ATOM 1361 O O . PHE A 1 175 ? 1.422 -14.528 -16.050 1.00 96.25 175 PHE A O 1
ATOM 1368 N N . LEU A 1 176 ? 1.667 -14.696 -18.269 1.00 95.62 176 LEU A N 1
ATOM 1369 C CA . LEU A 1 176 ? 0.330 -15.250 -18.489 1.00 95.62 176 LEU A CA 1
ATOM 1370 C C . LEU A 1 176 ? 0.148 -16.612 -17.809 1.00 95.62 176 LEU A C 1
ATOM 1372 O O . LEU A 1 176 ? -0.915 -16.863 -17.246 1.00 95.62 176 LEU A O 1
ATOM 1376 N N . GLN A 1 177 ? 1.173 -17.472 -17.795 1.00 94.62 177 GLN A N 1
ATOM 1377 C CA . GLN A 1 177 ? 1.115 -18.731 -17.038 1.00 94.62 177 GLN A CA 1
ATOM 1378 C C . GLN A 1 177 ? 0.891 -18.479 -15.542 1.00 94.62 177 GLN A C 1
ATOM 1380 O O . GLN A 1 177 ? 0.049 -19.136 -14.928 1.00 94.62 177 GLN A O 1
ATOM 1385 N N . TRP A 1 178 ? 1.603 -17.505 -14.968 1.00 95.50 178 TRP A N 1
ATOM 1386 C CA . TRP A 1 178 ? 1.403 -17.085 -13.580 1.00 95.50 178 TRP A CA 1
ATOM 1387 C C . TRP A 1 178 ? 0.007 -16.522 -13.342 1.00 95.50 178 TRP A C 1
ATOM 1389 O O . TRP A 1 178 ? -0.598 -16.832 -12.322 1.00 95.50 178 TRP A O 1
ATOM 1399 N N . LYS A 1 179 ? -0.548 -15.772 -14.295 1.00 94.69 179 LYS A N 1
ATOM 1400 C CA . LYS A 1 179 ? -1.920 -15.275 -14.189 1.00 94.69 179 LYS A CA 1
ATOM 1401 C C . LYS A 1 179 ? -2.978 -16.365 -14.230 1.00 94.69 179 LYS A C 1
ATOM 1403 O O . LYS A 1 179 ? -3.916 -16.328 -13.446 1.00 94.69 179 LYS A O 1
ATOM 1408 N N . VAL A 1 180 ? -2.825 -17.367 -15.088 1.00 92.75 180 VAL A N 1
ATOM 1409 C CA . VAL A 1 180 ? -3.741 -18.517 -15.080 1.00 92.75 180 VAL A CA 1
ATOM 1410 C C . VAL A 1 180 ? -3.616 -19.301 -13.767 1.00 92.75 180 VAL A C 1
ATOM 1412 O O . VAL A 1 180 ? -4.612 -19.826 -13.270 1.00 92.75 180 VAL A O 1
ATOM 1415 N N . PHE A 1 181 ? -2.414 -19.362 -13.185 1.00 91.69 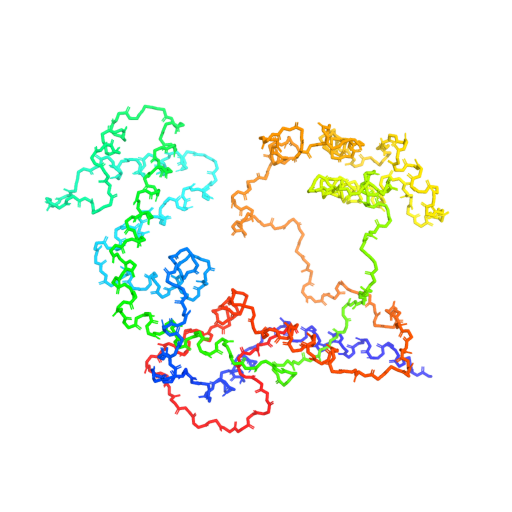181 PHE A N 1
ATOM 1416 C CA . PHE A 1 181 ? -2.183 -19.976 -11.876 1.00 91.69 181 PHE A CA 1
ATOM 1417 C C . PHE A 1 181 ? -2.820 -19.169 -10.725 1.00 91.69 181 PHE A C 1
ATOM 1419 O O . PHE A 1 181 ? -3.427 -19.762 -9.840 1.00 91.69 181 PHE A O 1
ATOM 1426 N N . GLU A 1 182 ? -2.756 -17.836 -10.779 1.00 92.81 182 GLU A N 1
ATOM 1427 C CA . GLU A 1 182 ? -3.416 -16.901 -9.847 1.00 92.81 182 GLU A CA 1
ATOM 1428 C C . GLU A 1 182 ? -4.947 -17.050 -9.867 1.00 92.81 182 GLU A C 1
ATOM 1430 O O . GLU A 1 182 ? -5.595 -16.997 -8.828 1.00 92.81 182 GLU A O 1
ATOM 1435 N N . MET A 1 183 ? -5.533 -17.284 -11.046 1.00 89.31 183 MET A N 1
ATOM 1436 C CA . MET A 1 183 ? -6.987 -17.378 -11.243 1.00 89.31 183 MET A CA 1
ATOM 1437 C C . MET A 1 183 ? -7.599 -18.737 -10.853 1.00 89.31 183 MET A C 1
ATOM 1439 O O . MET A 1 183 ? -8.776 -18.983 -11.131 1.00 89.31 183 MET A O 1
ATOM 1443 N N . GLN A 1 184 ? -6.830 -19.649 -10.251 1.00 85.44 184 GLN A N 1
ATOM 1444 C CA . GLN A 1 184 ? -7.379 -20.930 -9.803 1.00 85.44 184 GLN A CA 1
ATOM 1445 C C . GLN A 1 184 ? -8.348 -20.739 -8.620 1.00 85.44 184 GLN A C 1
ATOM 1447 O O . GLN A 1 184 ? -8.123 -19.870 -7.776 1.00 85.44 184 GLN A O 1
ATOM 1452 N N . PRO A 1 185 ? -9.419 -21.551 -8.517 1.00 84.50 185 PRO A N 1
ATOM 1453 C CA . PRO A 1 185 ? -10.361 -21.451 -7.408 1.00 84.50 185 PRO A CA 1
ATOM 1454 C C . PRO A 1 185 ? -9.681 -21.644 -6.050 1.00 84.50 185 PRO A C 1
ATOM 1456 O O . PRO A 1 185 ? -8.984 -22.634 -5.824 1.00 84.50 185 PRO A O 1
ATOM 1459 N N . VAL A 1 186 ? -9.943 -20.720 -5.128 1.00 85.62 186 VAL A N 1
ATOM 1460 C CA . VAL A 1 186 ? -9.480 -20.791 -3.739 1.00 85.62 186 VAL A CA 1
ATOM 1461 C C . VAL A 1 186 ? -10.559 -21.462 -2.885 1.00 85.62 186 VAL A C 1
ATOM 1463 O O . VAL A 1 186 ? -11.749 -21.204 -3.058 1.00 85.62 186 VAL A O 1
ATOM 1466 N N . SER A 1 187 ? -10.151 -22.341 -1.970 1.00 82.25 187 SER A N 1
ATOM 1467 C CA . SER A 1 187 ? -11.049 -23.023 -1.025 1.00 82.25 187 SER A CA 1
ATOM 1468 C C . SER A 1 187 ? -10.408 -23.154 0.356 1.00 82.25 187 SER A C 1
ATOM 1470 O O . SER A 1 187 ? -9.211 -22.925 0.512 1.00 82.25 187 SER A O 1
ATOM 1472 N N . ASP A 1 188 ? -11.199 -23.563 1.344 1.00 80.56 188 ASP A N 1
ATOM 1473 C CA . ASP A 1 188 ? -10.774 -23.873 2.717 1.00 80.56 188 ASP A CA 1
ATOM 1474 C C . ASP A 1 188 ? -9.580 -24.841 2.789 1.00 80.56 188 ASP A C 1
ATOM 1476 O O . ASP A 1 188 ? -8.700 -24.689 3.627 1.00 80.56 188 ASP A O 1
ATOM 1480 N N . LYS A 1 189 ? -9.472 -25.772 1.837 1.00 78.81 189 LYS A N 1
ATOM 1481 C CA . LYS A 1 189 ? -8.358 -26.734 1.727 1.00 78.81 189 LYS A CA 1
ATOM 1482 C C . LYS A 1 189 ? -6.976 -26.094 1.560 1.00 78.81 189 LYS A C 1
ATOM 1484 O O . LYS A 1 189 ? -5.965 -26.787 1.697 1.00 78.81 189 LYS A O 1
ATOM 1489 N N . TYR A 1 190 ? -6.922 -24.814 1.191 1.00 75.19 190 TYR A N 1
ATOM 1490 C CA . TYR A 1 190 ? -5.668 -24.088 1.023 1.00 75.19 190 TYR A CA 1
ATOM 1491 C C . TYR A 1 190 ? -5.113 -23.526 2.332 1.00 75.19 190 TYR A C 1
ATOM 1493 O O . TYR A 1 190 ? -3.942 -23.153 2.350 1.00 75.19 190 TYR A O 1
ATOM 1501 N N . PHE A 1 191 ? -5.909 -23.516 3.403 1.00 80.88 191 PHE A N 1
ATOM 1502 C CA . PHE A 1 191 ? -5.588 -22.830 4.648 1.00 80.88 191 PHE A CA 1
ATOM 1503 C C . PHE A 1 191 ? -5.587 -23.794 5.838 1.00 80.88 191 PHE A C 1
ATOM 1505 O O . PHE A 1 191 ? -6.311 -24.789 5.863 1.00 80.88 191 PHE A O 1
ATOM 1512 N N . GLU A 1 192 ? -4.748 -23.499 6.830 1.00 78.38 192 GLU A N 1
ATOM 1513 C CA . GLU A 1 192 ? -4.727 -24.185 8.123 1.00 78.38 192 GLU A CA 1
ATOM 1514 C C . GLU A 1 192 ? -5.136 -23.178 9.204 1.00 78.38 192 GLU A C 1
ATOM 1516 O O . GLU A 1 192 ? -4.510 -22.131 9.349 1.00 78.38 192 GLU A O 1
ATOM 1521 N N . GLU A 1 193 ? -6.196 -23.474 9.956 1.00 79.69 193 GLU A N 1
ATOM 1522 C CA . GLU A 1 193 ? -6.686 -22.598 11.024 1.00 79.69 193 GLU A CA 1
ATOM 1523 C C . GLU A 1 193 ? -5.968 -22.900 12.349 1.00 79.69 193 GLU A C 1
ATOM 1525 O O . GLU A 1 193 ? -5.941 -24.047 12.800 1.00 79.69 193 GLU A O 1
ATOM 1530 N N . PHE A 1 194 ? -5.404 -21.870 12.996 1.00 79.25 194 PHE A N 1
ATOM 1531 C CA . PHE A 1 194 ? -4.624 -22.027 14.235 1.00 79.25 194 PHE A CA 1
ATOM 1532 C C . PHE A 1 194 ? -5.312 -21.463 15.485 1.00 79.25 194 PHE A C 1
ATOM 1534 O O . PHE A 1 194 ? -5.498 -22.177 16.470 1.00 79.25 194 PHE A O 1
ATOM 1541 N N . ARG A 1 195 ? -5.639 -20.162 15.489 1.00 82.69 195 ARG A N 1
ATOM 1542 C CA . ARG A 1 195 ? -6.200 -19.453 16.652 1.00 82.69 195 ARG A CA 1
ATOM 1543 C C . ARG A 1 195 ? -7.039 -18.250 16.218 1.00 82.69 195 ARG A C 1
ATOM 1545 O O . ARG A 1 195 ? -6.639 -17.495 15.339 1.00 82.69 195 ARG A O 1
ATOM 1552 N N . VAL A 1 196 ? -8.141 -17.999 16.929 1.00 82.50 196 VAL A N 1
ATOM 1553 C CA . VAL A 1 196 ? -8.901 -16.741 16.834 1.00 82.50 196 VAL A CA 1
ATOM 1554 C C . VAL A 1 196 ? -8.132 -15.604 17.521 1.00 82.50 196 VAL A C 1
ATOM 1556 O O . VAL A 1 196 ? -7.858 -15.674 18.720 1.00 82.50 196 VAL A O 1
ATOM 1559 N N . LEU A 1 197 ? -7.802 -14.544 16.773 1.00 82.31 197 LEU A N 1
ATOM 1560 C CA . LEU A 1 197 ? -7.094 -13.356 17.286 1.00 82.31 197 LEU A CA 1
ATOM 1561 C C . LEU A 1 197 ? -8.039 -12.244 17.777 1.00 82.31 197 LEU A C 1
ATOM 1563 O O . LEU A 1 197 ? -7.645 -11.384 18.561 1.00 82.31 197 LEU A O 1
ATOM 1567 N N . GLY A 1 198 ? -9.295 -12.263 17.335 1.00 77.62 198 GLY A N 1
ATOM 1568 C CA . GLY A 1 198 ? -10.324 -11.304 17.721 1.00 77.62 198 GLY A CA 1
ATOM 1569 C C . GLY A 1 198 ? -11.627 -11.561 16.971 1.00 77.62 198 GLY A C 1
ATOM 1570 O O . GLY A 1 198 ? -11.658 -12.332 16.013 1.00 77.62 198 GLY A O 1
ATOM 1571 N N . LYS A 1 199 ? -12.709 -10.908 17.405 1.00 77.75 199 LYS A N 1
ATOM 1572 C CA . LYS A 1 199 ? -14.004 -10.932 16.716 1.00 77.75 199 LYS A CA 1
ATOM 1573 C C . LYS A 1 199 ? -14.434 -9.520 16.347 1.00 77.75 199 LYS A C 1
ATOM 1575 O O . LYS A 1 199 ? -14.499 -8.642 17.204 1.00 77.75 199 LYS A O 1
ATOM 1580 N N . GLY A 1 200 ? -14.707 -9.314 15.061 1.00 76.25 200 GLY A N 1
ATOM 1581 C CA . GLY A 1 200 ? -15.314 -8.095 14.533 1.00 76.25 200 GLY A CA 1
ATOM 1582 C C . GLY A 1 200 ? -16.833 -8.235 14.423 1.00 76.25 200 GLY A C 1
ATOM 1583 O O . GLY A 1 200 ? -17.350 -9.343 14.304 1.00 76.25 200 GLY A O 1
ATOM 1584 N N . GLY A 1 201 ? -17.550 -7.112 14.464 1.00 73.81 201 GLY A N 1
ATOM 1585 C CA . GLY A 1 201 ? -18.974 -7.070 14.126 1.00 73.81 201 GLY A CA 1
ATOM 1586 C C . GLY A 1 201 ? -19.185 -6.820 12.630 1.00 73.81 201 GLY A C 1
ATOM 1587 O O . GLY A 1 201 ? -18.401 -6.109 12.010 1.00 73.81 201 GLY A O 1
ATOM 1588 N N . PHE A 1 202 ? -20.273 -7.349 12.068 1.00 72.12 202 PHE A N 1
ATOM 1589 C CA . PHE A 1 202 ? -20.674 -7.147 10.664 1.00 72.12 202 PHE A CA 1
ATOM 1590 C C . PHE A 1 202 ? -21.767 -6.059 10.506 1.00 72.12 202 PHE A C 1
ATOM 1592 O O . PHE A 1 202 ? -22.631 -6.166 9.640 1.00 72.12 202 PHE A O 1
ATOM 1599 N N . GLY A 1 203 ? -21.790 -5.057 11.399 1.00 57.78 203 GLY A N 1
ATOM 1600 C CA . GLY A 1 203 ? -22.872 -4.065 11.541 1.00 57.78 203 GLY A CA 1
ATOM 1601 C C . GLY A 1 203 ? -22.565 -2.661 10.995 1.00 57.78 203 GLY A C 1
ATOM 1602 O O . GLY A 1 203 ? -21.638 -2.472 10.214 1.00 57.78 203 GLY A O 1
ATOM 1603 N N . GLU A 1 204 ? -23.370 -1.675 11.410 1.00 55.59 204 GLU A N 1
ATOM 1604 C CA . GLU A 1 204 ? -23.304 -0.271 10.963 1.00 55.59 204 GLU A CA 1
ATOM 1605 C C . GLU A 1 204 ? -21.907 0.364 11.126 1.00 55.59 204 GLU A C 1
ATOM 1607 O O . GLU A 1 204 ? -21.196 0.116 12.102 1.00 55.59 204 GLU A O 1
ATOM 1612 N N . ALA A 1 205 ? -21.525 1.212 10.167 1.00 63.34 205 ALA A N 1
ATOM 1613 C CA . ALA A 1 205 ? -20.203 1.828 10.103 1.00 63.34 205 ALA A CA 1
ATOM 1614 C C . ALA A 1 205 ? -20.058 3.023 11.066 1.00 63.34 205 ALA A C 1
ATOM 1616 O O . ALA A 1 205 ? -20.882 3.936 11.067 1.00 63.34 205 ALA A O 1
ATOM 1617 N N . GLY A 1 206 ? -18.960 3.049 11.830 1.00 73.62 206 GLY A N 1
ATOM 1618 C CA . GLY A 1 206 ? -18.556 4.174 12.680 1.00 73.62 206 GLY A CA 1
ATOM 1619 C C . GLY A 1 206 ? -18.390 3.803 14.156 1.00 73.62 206 GLY A C 1
ATOM 1620 O O . GLY A 1 206 ? -19.266 3.203 14.778 1.00 73.62 206 GLY A O 1
ATOM 1621 N N . THR A 1 207 ? -17.267 4.208 14.754 1.00 84.19 207 THR A N 1
ATOM 1622 C CA . THR A 1 207 ? -16.992 3.980 16.181 1.00 84.19 207 THR A CA 1
ATOM 1623 C C . THR A 1 207 ? -17.246 5.257 16.977 1.00 84.19 207 THR A C 1
ATOM 1625 O O . THR A 1 207 ? -16.611 6.292 16.755 1.00 84.19 207 THR A O 1
ATOM 1628 N N . ASN A 1 208 ? -18.164 5.190 17.946 1.00 84.81 208 ASN A N 1
ATOM 1629 C CA . ASN A 1 208 ? -18.443 6.301 18.860 1.00 84.81 208 ASN A CA 1
ATOM 1630 C C . ASN A 1 208 ? -17.153 6.793 19.538 1.00 84.81 208 ASN A C 1
ATOM 1632 O O . ASN A 1 208 ? -16.433 6.004 20.150 1.00 84.81 208 ASN A O 1
ATOM 1636 N N . GLY A 1 209 ? -16.895 8.100 19.451 1.00 89.62 209 GLY A N 1
ATOM 1637 C CA . GLY A 1 209 ? -15.665 8.738 19.936 1.00 89.62 209 GLY A CA 1
ATOM 1638 C C . GLY A 1 209 ? -14.644 9.073 18.841 1.00 89.62 209 GLY A C 1
ATOM 1639 O O . GLY A 1 209 ? -13.788 9.920 19.079 1.00 89.62 209 GLY A O 1
ATOM 1640 N N . TYR A 1 210 ? -14.773 8.490 17.643 1.00 95.44 210 TYR A N 1
ATOM 1641 C CA . TYR A 1 210 ? -13.917 8.788 16.478 1.00 95.44 210 TYR A CA 1
ATOM 1642 C C . TYR A 1 210 ? -14.684 9.440 15.325 1.00 95.44 210 TYR A C 1
ATOM 1644 O O . TYR A 1 210 ? -14.073 10.020 14.434 1.00 95.44 210 TYR A O 1
ATOM 1652 N N . MET A 1 211 ? -16.018 9.359 15.333 1.00 94.44 211 MET A N 1
ATOM 1653 C CA . MET A 1 211 ? -16.849 9.980 14.302 1.00 94.44 211 MET A CA 1
ATOM 1654 C C . MET A 1 211 ? -16.734 11.507 14.336 1.00 94.44 211 MET A C 1
ATOM 1656 O O . MET A 1 211 ? -16.935 12.135 15.379 1.00 94.44 211 MET A O 1
ATOM 1660 N N . ALA A 1 212 ? -16.453 12.090 13.171 1.00 95.50 212 ALA A N 1
ATOM 1661 C CA . ALA A 1 212 ? -16.366 13.530 12.980 1.00 95.50 212 ALA A CA 1
ATOM 1662 C C . ALA A 1 212 ? -17.727 14.232 13.180 1.00 95.50 212 ALA A C 1
ATOM 1664 O O . ALA A 1 212 ? -18.780 13.608 12.995 1.00 95.50 212 ALA A O 1
ATOM 1665 N N . PRO A 1 213 ? -17.742 15.540 13.505 1.00 95.31 213 PRO A N 1
ATOM 1666 C CA . PRO A 1 213 ? -18.972 16.306 13.715 1.00 95.31 213 PRO A CA 1
ATOM 1667 C C . PRO A 1 213 ? -19.992 16.203 12.579 1.00 95.31 213 PRO A C 1
ATOM 1669 O O . PRO A 1 213 ? -21.183 16.068 12.834 1.00 95.31 213 PRO A O 1
ATOM 1672 N N . GLU A 1 214 ? -19.546 16.229 11.327 1.00 94.00 214 GLU A N 1
ATOM 1673 C CA . GLU A 1 214 ? -20.410 16.141 10.150 1.00 94.00 214 GLU A CA 1
ATOM 1674 C C . GLU A 1 214 ? -21.108 14.780 9.987 1.00 94.00 214 GLU A C 1
ATOM 1676 O O . GLU A 1 214 ? -22.240 14.755 9.504 1.00 94.00 214 GLU A O 1
ATOM 1681 N N . ILE A 1 215 ? -20.488 13.685 10.449 1.00 92.38 215 ILE A N 1
ATOM 1682 C CA . ILE A 1 215 ? -21.115 12.354 10.510 1.00 92.38 215 ILE A CA 1
ATOM 1683 C C . ILE A 1 215 ? -22.178 12.355 11.610 1.00 92.38 215 ILE A C 1
ATOM 1685 O O . ILE A 1 215 ? -23.311 11.940 11.391 1.00 92.38 215 ILE A O 1
ATOM 1689 N N . LEU A 1 216 ? -21.836 12.884 12.789 1.00 90.88 216 LEU A N 1
ATOM 1690 C CA . LEU A 1 216 ? -22.745 12.951 13.937 1.00 90.88 216 LEU A CA 1
ATOM 1691 C C . LEU A 1 216 ? -23.960 13.857 13.696 1.00 90.88 216 LEU A C 1
ATOM 1693 O O . LEU A 1 216 ? -25.015 13.646 14.294 1.00 90.88 216 LEU A O 1
ATOM 1697 N N . MET A 1 217 ? -23.810 14.880 12.856 1.00 88.69 217 MET A N 1
ATOM 1698 C CA . MET A 1 217 ? -24.896 15.750 12.400 1.00 88.69 217 MET A CA 1
ATOM 1699 C C . MET A 1 217 ? -25.760 15.111 11.302 1.00 88.69 217 MET A C 1
ATOM 1701 O O . MET A 1 217 ? -26.686 15.769 10.838 1.00 88.69 217 MET A O 1
ATOM 1705 N N . GLU A 1 218 ? -25.458 13.877 10.879 1.00 81.81 218 GLU A N 1
ATOM 1706 C CA . GLU A 1 218 ? -26.174 13.153 9.819 1.00 81.81 218 GLU A CA 1
ATOM 1707 C C . GLU A 1 218 ? -26.272 13.972 8.522 1.00 81.81 218 GLU A C 1
ATOM 1709 O O . GLU A 1 218 ? -27.285 13.967 7.818 1.00 81.81 218 GLU A O 1
ATOM 1714 N N . LYS A 1 219 ? -25.210 14.724 8.189 1.00 72.56 219 LYS A N 1
ATOM 1715 C CA . LYS A 1 219 ? -25.178 15.460 6.924 1.00 72.56 219 LYS A CA 1
ATOM 1716 C C . LYS A 1 219 ? -25.228 14.458 5.771 1.00 72.56 219 LYS A C 1
ATOM 1718 O O . LYS A 1 219 ? -24.440 13.520 5.728 1.00 72.56 219 LYS A O 1
ATOM 1723 N N . ALA A 1 220 ? -26.109 14.718 4.803 1.00 61.75 220 ALA A N 1
ATOM 1724 C CA . ALA A 1 220 ? -26.340 13.841 3.652 1.00 61.75 220 ALA A CA 1
ATOM 1725 C C . ALA A 1 220 ? -25.087 13.588 2.785 1.00 61.75 220 ALA A C 1
ATOM 1727 O O . ALA A 1 220 ? -25.071 12.648 1.997 1.00 61.75 220 ALA A O 1
ATOM 1728 N N . SER A 1 221 ? -24.042 14.411 2.924 1.00 83.81 221 SER A N 1
ATOM 1729 C CA . SER A 1 221 ? -22.755 14.218 2.259 1.00 83.81 221 SER A CA 1
ATOM 1730 C C . SER A 1 221 ? -21.594 14.649 3.155 1.00 83.81 221 SER A C 1
ATOM 1732 O O . SER A 1 221 ? -21.553 15.791 3.622 1.00 83.81 221 SER A O 1
ATOM 1734 N N . TYR A 1 222 ? -20.622 13.761 3.321 1.00 90.62 222 TYR A N 1
ATOM 1735 C CA . TYR A 1 222 ? -19.275 14.039 3.815 1.00 90.62 222 TYR A CA 1
ATOM 1736 C C . TYR A 1 222 ? -18.264 13.345 2.887 1.00 90.62 222 TYR A C 1
ATOM 1738 O O . TYR A 1 222 ? -18.650 12.601 1.986 1.00 90.62 222 TYR A O 1
ATOM 1746 N N . SER A 1 223 ? -16.975 13.622 3.063 1.00 92.12 223 SER A N 1
ATOM 1747 C CA . SER A 1 223 ? -15.892 13.056 2.246 1.00 92.12 223 SER A CA 1
ATOM 1748 C C . SER A 1 223 ? -14.700 12.705 3.148 1.00 92.12 223 SER A C 1
ATOM 1750 O O . SER A 1 223 ? -14.865 12.592 4.360 1.00 92.12 223 SER A O 1
ATOM 1752 N N . TYR A 1 224 ? -13.500 12.600 2.584 1.00 94.19 224 TYR A N 1
ATOM 1753 C CA . TYR A 1 224 ? -12.252 12.251 3.270 1.00 94.19 224 TYR A CA 1
ATOM 1754 C C . TYR A 1 224 ? -11.866 13.083 4.522 1.00 94.19 224 TYR A C 1
ATOM 1756 O O . TYR A 1 224 ? -11.125 12.556 5.348 1.00 94.19 224 TYR A O 1
ATOM 1764 N N . PRO A 1 225 ? -12.323 14.339 4.763 1.00 95.75 225 PRO A N 1
ATOM 1765 C CA . PRO A 1 225 ? -11.929 15.072 5.974 1.00 95.75 225 PRO A CA 1
ATOM 1766 C C . PRO A 1 225 ? -12.308 14.390 7.294 1.00 95.75 225 PRO A C 1
ATOM 1768 O O . PRO A 1 225 ? -11.725 14.706 8.334 1.00 95.75 225 PRO A O 1
ATOM 1771 N N . VAL A 1 226 ? -13.285 13.479 7.285 1.00 95.75 226 VAL A N 1
ATOM 1772 C CA . VAL A 1 226 ? -13.680 12.709 8.476 1.00 95.75 226 VAL A CA 1
ATOM 1773 C C . VAL A 1 226 ? -12.548 11.806 8.976 1.00 95.75 226 VAL A C 1
ATOM 1775 O O . VAL A 1 226 ? -12.415 11.613 10.184 1.00 95.75 226 VAL A O 1
ATOM 1778 N N . ASP A 1 227 ? -11.685 11.336 8.073 1.00 96.94 227 ASP A N 1
ATOM 1779 C CA . ASP A 1 227 ? -10.550 10.472 8.401 1.00 96.94 227 ASP A CA 1
ATOM 1780 C C . ASP A 1 227 ? -9.453 11.261 9.124 1.00 96.94 227 ASP A C 1
ATOM 1782 O O . ASP A 1 227 ? -8.843 10.762 10.069 1.00 96.94 227 ASP A O 1
ATOM 1786 N N . TRP A 1 228 ? -9.263 12.538 8.772 1.00 97.75 228 TRP A N 1
ATOM 1787 C CA . TRP A 1 228 ? -8.359 13.430 9.505 1.00 97.75 228 TRP A CA 1
ATOM 1788 C C . TRP A 1 228 ? -8.838 13.697 10.930 1.00 97.75 228 TRP A C 1
ATOM 1790 O O . TRP A 1 228 ? -8.024 13.776 11.849 1.00 97.75 228 TRP A O 1
ATOM 1800 N N . PHE A 1 229 ? -10.153 13.765 11.149 1.00 97.88 229 PHE A N 1
ATOM 1801 C CA . PHE A 1 229 ? -10.694 13.867 12.503 1.00 97.88 229 PHE A CA 1
ATOM 1802 C C . PHE A 1 229 ? -10.398 12.600 13.313 1.00 97.88 229 PHE A C 1
ATOM 1804 O O . PHE A 1 229 ? -9.920 12.689 14.447 1.00 97.88 229 PHE A O 1
ATOM 1811 N N . ALA A 1 230 ? -10.617 11.423 12.716 1.00 97.75 230 ALA A N 1
ATOM 1812 C CA . ALA A 1 230 ? -10.289 10.145 13.339 1.00 97.75 230 ALA A CA 1
ATOM 1813 C C . ALA A 1 230 ? -8.783 10.025 13.642 1.00 97.75 230 ALA A C 1
ATOM 1815 O O . ALA A 1 230 ? -8.428 9.600 14.739 1.00 97.75 230 ALA A O 1
ATOM 1816 N N . MET A 1 231 ? -7.908 10.496 12.745 1.00 98.00 231 MET A N 1
ATOM 1817 C CA . MET A 1 231 ? -6.460 10.585 12.976 1.00 98.00 231 MET A CA 1
ATOM 1818 C C . MET A 1 231 ? -6.130 11.452 14.199 1.00 98.00 231 MET A C 1
ATOM 1820 O O . MET A 1 231 ? -5.322 11.059 15.041 1.00 98.00 231 MET A O 1
ATOM 1824 N N . GLY A 1 232 ? -6.795 12.603 14.352 1.00 98.19 232 GLY A N 1
ATOM 1825 C CA . GLY A 1 232 ? -6.679 13.440 15.549 1.00 98.19 232 GLY A CA 1
ATOM 1826 C C . GLY A 1 232 ? -7.090 12.705 16.828 1.00 98.19 232 GLY A C 1
ATOM 1827 O O . GLY A 1 232 ? -6.388 12.788 17.838 1.00 98.19 232 GLY A O 1
ATOM 1828 N N . CYS A 1 233 ? -8.186 11.939 16.784 1.00 98.19 233 CYS A N 1
ATOM 1829 C CA . CYS A 1 233 ? -8.606 11.091 17.901 1.00 98.19 233 CYS A CA 1
ATOM 1830 C C . CYS A 1 233 ? -7.565 10.009 18.225 1.00 98.19 233 CYS A C 1
ATOM 1832 O O . CYS A 1 233 ? -7.253 9.816 19.399 1.00 98.19 233 CYS A O 1
ATOM 1834 N N . SER A 1 234 ? -7.001 9.345 17.212 1.00 98.06 234 SER A N 1
ATOM 1835 C CA . SER A 1 234 ? -5.990 8.295 17.379 1.00 98.06 234 SER A CA 1
ATOM 1836 C C . SER A 1 234 ? -4.685 8.829 17.966 1.00 98.06 234 SER A C 1
ATOM 1838 O O . SER A 1 234 ? -4.172 8.249 18.918 1.00 98.06 234 SER A O 1
ATOM 1840 N N . ILE A 1 235 ? -4.159 9.953 17.463 1.00 98.00 235 ILE A N 1
ATOM 1841 C CA . ILE A 1 235 ? -2.948 10.578 18.025 1.00 98.00 235 ILE A CA 1
ATOM 1842 C C . ILE A 1 235 ? -3.190 10.976 19.481 1.00 98.00 235 ILE A C 1
ATOM 1844 O O . ILE A 1 235 ? -2.368 10.676 20.347 1.00 98.00 235 ILE A O 1
ATOM 1848 N N . TYR A 1 236 ? -4.331 11.606 19.770 1.00 98.25 236 TYR A N 1
ATOM 1849 C CA . TYR A 1 236 ? -4.686 11.974 21.135 1.00 98.25 236 TYR A CA 1
ATOM 1850 C C . TYR A 1 236 ? -4.726 10.745 22.056 1.00 98.25 236 TYR A C 1
ATOM 1852 O O . TYR A 1 236 ? -4.158 10.774 23.147 1.00 98.25 236 TYR A O 1
ATOM 1860 N N . GLU A 1 237 ? -5.364 9.659 21.620 1.00 97.31 237 GLU A N 1
ATOM 1861 C CA . GLU A 1 237 ? -5.500 8.439 22.414 1.00 97.31 237 GLU A CA 1
ATOM 1862 C C . GLU A 1 237 ? -4.173 7.711 22.630 1.00 97.31 237 GLU A C 1
ATOM 1864 O O . GLU A 1 237 ? -3.921 7.256 23.744 1.00 97.31 237 GLU A O 1
ATOM 1869 N N . MET A 1 238 ? -3.288 7.677 21.630 1.00 97.06 238 MET A N 1
ATOM 1870 C CA . MET A 1 238 ? -1.937 7.127 21.786 1.00 97.06 238 MET A CA 1
ATOM 1871 C C . MET A 1 238 ? -1.122 7.875 22.853 1.00 97.06 238 MET A C 1
ATOM 1873 O O . MET A 1 238 ? -0.332 7.254 23.560 1.00 97.06 238 MET A O 1
ATOM 1877 N N . VAL A 1 239 ? -1.324 9.191 23.011 1.00 96.94 239 VAL A N 1
ATOM 1878 C CA . VAL A 1 239 ? -0.617 9.995 24.028 1.00 96.94 239 VAL A CA 1
ATOM 1879 C C . VAL A 1 239 ? -1.301 9.951 25.399 1.00 96.94 239 VAL A C 1
ATOM 1881 O O . VAL A 1 239 ? -0.616 9.956 26.424 1.00 96.94 239 VAL A O 1
ATOM 1884 N N . ALA A 1 240 ? -2.636 9.953 25.438 1.00 96.12 240 ALA A N 1
ATOM 1885 C CA . ALA A 1 240 ? -3.417 10.135 26.665 1.00 96.12 240 ALA A CA 1
ATOM 1886 C C . ALA A 1 240 ? -4.018 8.845 27.247 1.00 96.12 240 ALA A C 1
ATOM 1888 O O . ALA A 1 240 ? -4.542 8.881 28.361 1.00 96.12 240 ALA A O 1
ATOM 1889 N N . GLY A 1 241 ? -4.018 7.736 26.500 1.00 94.81 241 GLY A N 1
ATOM 1890 C CA . GLY A 1 241 ? -4.677 6.479 26.882 1.00 94.81 241 GLY A CA 1
ATOM 1891 C C . GLY A 1 241 ? -6.211 6.555 26.922 1.00 94.81 241 GLY A C 1
ATOM 1892 O O . GLY A 1 241 ? -6.861 5.726 27.559 1.00 94.81 241 GLY A O 1
ATOM 1893 N N . ARG A 1 242 ? -6.795 7.584 26.300 1.00 94.00 242 ARG A N 1
ATOM 1894 C CA . ARG A 1 242 ? -8.239 7.853 26.238 1.00 94.00 242 ARG A CA 1
ATOM 1895 C C . ARG A 1 242 ? -8.569 8.716 25.027 1.00 94.00 242 ARG A C 1
ATOM 1897 O O . ARG A 1 242 ? -7.728 9.487 24.583 1.00 94.00 242 ARG A O 1
ATOM 1904 N N . THR A 1 243 ? -9.807 8.669 24.553 1.00 94.69 243 THR A N 1
ATOM 1905 C CA . THR A 1 243 ? -10.267 9.536 23.455 1.00 94.69 243 THR A CA 1
ATOM 1906 C C . THR A 1 243 ? -10.423 11.009 23.891 1.00 94.69 243 THR A C 1
ATOM 1908 O O . THR A 1 243 ? -10.569 11.276 25.090 1.00 94.69 243 THR A O 1
ATOM 1911 N N . PRO A 1 244 ? -10.472 11.981 22.954 1.00 96.31 244 PRO A N 1
ATOM 1912 C CA . PRO A 1 244 ? -10.541 13.410 23.292 1.00 96.31 244 PRO A CA 1
ATOM 1913 C C . PRO A 1 244 ? -11.769 13.847 24.109 1.00 96.31 244 PRO A C 1
ATOM 1915 O O . PRO A 1 244 ? -11.682 14.817 24.858 1.00 96.31 244 PRO A O 1
ATOM 1918 N N . PHE A 1 245 ? -12.908 13.156 23.957 1.00 95.75 245 PHE A N 1
ATOM 1919 C CA . PHE A 1 245 ? -14.209 13.567 24.522 1.00 95.75 245 PHE A CA 1
ATOM 1920 C C . PHE A 1 245 ? -14.832 12.537 25.484 1.00 95.75 245 PHE A C 1
ATOM 1922 O O . PHE A 1 245 ? -15.944 12.739 25.980 1.00 95.75 245 PHE A O 1
ATOM 1929 N N . ARG A 1 246 ? -14.127 11.431 25.751 1.00 93.00 246 ARG A N 1
ATOM 1930 C CA . ARG A 1 246 ? -14.549 10.372 26.678 1.00 93.00 246 ARG A CA 1
ATOM 1931 C C . ARG A 1 246 ? -13.342 9.811 27.416 1.00 93.00 246 ARG A C 1
ATOM 1933 O O . ARG A 1 246 ? -12.382 9.367 26.778 1.00 93.00 246 ARG A O 1
ATOM 1940 N N . ASP A 1 247 ? -13.425 9.794 28.741 1.00 89.06 247 ASP A N 1
ATOM 1941 C CA . ASP A 1 247 ? -12.386 9.238 29.603 1.00 89.06 247 ASP A CA 1
ATOM 1942 C C . ASP A 1 247 ? -12.380 7.701 29.594 1.00 89.06 247 ASP A C 1
ATOM 1944 O O . ASP A 1 247 ? -13.342 7.031 29.202 1.00 89.06 247 ASP A O 1
ATOM 1948 N N . TYR A 1 248 ? -11.261 7.116 30.028 1.00 85.38 248 TYR A N 1
ATOM 1949 C CA . TYR A 1 248 ? -11.105 5.666 30.086 1.00 85.38 248 TYR A CA 1
ATOM 1950 C C . TYR A 1 248 ? -12.153 5.037 31.018 1.00 85.38 248 TYR A C 1
ATOM 1952 O O . TYR A 1 248 ? -12.266 5.411 32.185 1.00 85.38 248 TYR A O 1
ATOM 1960 N N . LYS A 1 249 ? -12.918 4.067 30.494 1.00 84.75 249 LYS A N 1
ATOM 1961 C CA . LYS A 1 249 ? -14.043 3.391 31.178 1.00 84.75 249 LYS A CA 1
ATOM 1962 C C . LYS A 1 249 ? -15.186 4.318 31.632 1.00 84.75 249 LYS A C 1
ATOM 1964 O O . LYS A 1 249 ? -16.055 3.880 32.388 1.00 84.75 249 LYS A O 1
ATOM 1969 N N . GLU A 1 250 ? -15.241 5.559 31.148 1.00 90.25 250 GLU A N 1
ATOM 1970 C CA . GLU A 1 250 ? -16.353 6.470 31.422 1.00 90.25 250 GLU A CA 1
ATOM 1971 C C . GLU A 1 250 ? -17.639 5.957 30.750 1.00 90.25 250 GLU A C 1
ATOM 1973 O O . GLU A 1 250 ? -17.685 5.722 29.539 1.00 90.25 250 GLU A O 1
ATOM 1978 N N . LYS A 1 251 ? -18.707 5.782 31.537 1.00 88.88 251 LYS A N 1
ATOM 1979 C CA . LYS A 1 251 ? -20.032 5.428 31.015 1.00 88.88 251 LYS A CA 1
ATOM 1980 C C . LYS A 1 251 ? -20.768 6.704 30.616 1.00 88.88 251 LYS A C 1
ATOM 1982 O O . LYS A 1 251 ? -21.355 7.367 31.463 1.00 88.88 251 LYS A O 1
ATOM 1987 N N . VAL A 1 252 ? -20.738 7.020 29.325 1.00 91.56 252 VAL A N 1
ATOM 1988 C CA . VAL A 1 252 ? -21.406 8.187 28.728 1.00 91.56 252 VAL A CA 1
ATOM 1989 C C . VAL A 1 252 ? -22.439 7.707 27.716 1.00 91.56 252 VAL A C 1
ATOM 1991 O O . VAL A 1 252 ? -22.197 6.730 27.002 1.00 91.56 252 VAL A O 1
ATOM 1994 N N . SER A 1 253 ? -23.598 8.367 27.653 1.00 92.69 253 SER A N 1
ATOM 1995 C CA . SER A 1 253 ? -24.605 8.049 26.639 1.00 92.69 253 SER A CA 1
ATOM 1996 C C . SER A 1 253 ? -24.109 8.430 25.235 1.00 92.69 253 SER A C 1
ATOM 1998 O O . SER A 1 253 ? -23.239 9.289 25.077 1.00 92.69 253 SER A O 1
ATOM 2000 N N . LYS A 1 254 ? -24.661 7.801 24.188 1.00 88.50 254 LYS A N 1
ATOM 2001 C CA . LYS A 1 254 ? -24.309 8.152 22.798 1.00 88.50 254 LYS A CA 1
ATOM 2002 C C . LYS A 1 254 ? -24.600 9.629 22.502 1.00 88.50 254 LYS A C 1
ATOM 2004 O O . LYS A 1 254 ? -23.796 10.282 21.844 1.00 88.50 254 LYS A O 1
ATOM 2009 N N . GLU A 1 255 ? -25.714 10.144 23.021 1.00 91.56 255 GLU A N 1
ATOM 2010 C CA . GLU A 1 255 ? -26.119 11.535 22.815 1.00 91.56 255 GLU A CA 1
ATOM 2011 C C . GLU A 1 255 ? -25.200 12.509 23.558 1.00 91.56 255 GLU A C 1
ATOM 2013 O O . GLU A 1 255 ? -24.750 13.485 22.967 1.00 91.56 255 GLU A O 1
ATOM 2018 N N . ASP A 1 256 ? -24.828 12.218 24.807 1.00 94.50 256 ASP A N 1
ATOM 2019 C CA . ASP A 1 256 ? -23.900 13.076 25.552 1.00 94.50 256 ASP A CA 1
ATOM 2020 C C . ASP A 1 256 ? -22.534 13.138 24.864 1.00 94.50 256 ASP A C 1
ATOM 2022 O O . ASP A 1 256 ? -21.993 14.224 24.663 1.00 94.50 256 ASP A O 1
ATOM 2026 N N . LEU A 1 257 ? -21.990 11.990 24.442 1.00 94.62 257 LEU A N 1
ATOM 2027 C CA . LEU A 1 257 ? -20.716 11.949 23.723 1.00 94.62 257 LEU A CA 1
ATOM 2028 C C . LEU A 1 257 ? -20.797 12.730 22.408 1.00 94.62 257 LEU A C 1
ATOM 2030 O O . LEU A 1 257 ? -19.894 13.509 22.111 1.00 94.62 257 LEU A O 1
ATOM 2034 N N . LYS A 1 258 ? -21.900 12.588 21.664 1.00 94.31 258 LYS A N 1
ATOM 2035 C CA . LYS A 1 258 ? -22.176 13.395 20.472 1.00 94.31 258 LYS A CA 1
ATOM 2036 C C . LYS A 1 258 ? -22.144 14.886 20.807 1.00 94.31 258 LYS A C 1
ATOM 2038 O O . LYS A 1 258 ? -21.413 15.629 20.158 1.00 94.31 258 LYS A O 1
ATOM 2043 N N . GLN A 1 259 ? -22.854 15.335 21.841 1.00 95.81 259 GLN A N 1
ATOM 2044 C CA . GLN A 1 259 ? -22.855 16.747 22.237 1.00 95.81 259 GLN A CA 1
ATOM 2045 C C . GLN A 1 259 ? -21.456 17.253 22.614 1.00 95.81 259 GLN A C 1
ATOM 2047 O O . GLN A 1 259 ? -21.080 18.344 22.178 1.00 95.81 259 GLN A O 1
ATOM 2052 N N . ARG A 1 260 ? -20.661 16.458 23.345 1.00 96.00 260 ARG A N 1
ATOM 2053 C CA . ARG A 1 260 ? -19.265 16.798 23.668 1.00 96.00 260 ARG A CA 1
ATOM 2054 C C . ARG A 1 260 ? -18.423 16.944 22.404 1.00 96.00 260 ARG A C 1
ATOM 2056 O O . ARG A 1 260 ? -17.784 17.973 22.204 1.00 96.00 260 ARG A O 1
ATOM 2063 N N . THR A 1 261 ? -18.479 15.966 21.501 1.00 95.75 261 THR A N 1
ATOM 2064 C CA . THR A 1 261 ? -17.736 16.002 20.235 1.00 95.75 261 THR A CA 1
ATOM 2065 C C . THR A 1 261 ? -18.124 17.203 19.369 1.00 95.75 261 THR A C 1
ATOM 2067 O O . THR A 1 261 ? -17.251 17.791 18.731 1.00 95.75 261 THR A O 1
ATOM 2070 N N . LEU A 1 262 ? -19.397 17.610 19.371 1.00 95.31 262 LEU A N 1
ATOM 2071 C CA . LEU A 1 262 ? -19.886 18.747 18.587 1.00 95.31 262 LEU A CA 1
ATOM 2072 C C . LEU A 1 262 ? -19.523 20.115 19.183 1.00 95.31 262 LEU A C 1
ATOM 2074 O O . LEU A 1 262 ? -19.284 21.050 18.422 1.00 95.31 262 LEU A O 1
ATOM 2078 N N . LYS A 1 263 ? -19.515 20.253 20.515 1.00 94.50 263 LYS A N 1
ATOM 2079 C CA . LYS A 1 263 ? -19.487 21.566 21.188 1.00 94.50 263 LYS A CA 1
ATOM 2080 C C . LYS A 1 263 ? -18.232 21.844 22.004 1.00 94.50 263 LYS A C 1
ATOM 2082 O O . LYS A 1 263 ? -17.901 23.007 22.206 1.00 94.50 263 LYS A O 1
ATOM 2087 N N . GLU A 1 264 ? -17.566 20.816 22.517 1.00 95.06 264 GLU A N 1
ATOM 2088 C CA . GLU A 1 264 ? -16.426 21.004 23.410 1.00 95.06 264 GLU A CA 1
ATOM 2089 C C . GLU A 1 264 ? -15.114 21.127 22.637 1.00 95.06 264 GLU A C 1
ATOM 2091 O O . GLU A 1 264 ? -14.842 20.385 21.686 1.00 95.06 264 GLU A O 1
ATOM 2096 N N . GLU A 1 265 ? -14.271 22.047 23.099 1.00 92.81 265 GLU A N 1
ATOM 2097 C CA . GLU A 1 265 ? -12.873 22.131 22.693 1.00 92.81 265 GLU A CA 1
ATOM 2098 C C . GLU A 1 265 ? -12.061 20.991 23.311 1.00 92.81 265 GLU A C 1
ATOM 2100 O O . GLU A 1 265 ? -12.268 20.606 24.467 1.00 92.81 265 GLU A O 1
ATOM 2105 N N . VAL A 1 266 ? -11.105 20.462 22.545 1.00 94.69 266 VAL A N 1
ATOM 2106 C CA . VAL A 1 266 ? -10.221 19.393 23.021 1.00 94.69 266 VAL A CA 1
ATOM 2107 C C . VAL A 1 266 ? -9.342 19.888 24.176 1.00 94.69 266 VAL A C 1
ATOM 2109 O O . VAL A 1 266 ? -8.745 20.965 24.125 1.00 94.69 266 VAL A O 1
ATOM 2112 N N . ARG A 1 267 ? -9.240 19.079 25.236 1.00 94.75 267 ARG A N 1
ATOM 2113 C CA . ARG A 1 267 ? -8.432 19.385 26.426 1.00 94.75 267 ARG A CA 1
ATOM 2114 C C . ARG A 1 267 ? -7.207 18.483 26.489 1.00 94.75 267 ARG A C 1
ATOM 2116 O O . ARG A 1 267 ? -7.338 17.266 26.447 1.00 94.75 267 ARG A O 1
ATOM 2123 N N . PHE A 1 268 ? -6.026 19.061 26.682 1.00 96.44 268 PHE A N 1
ATOM 2124 C CA . PHE A 1 268 ? -4.756 18.328 26.767 1.00 96.44 268 PHE A CA 1
ATOM 2125 C C . PHE A 1 268 ? -4.274 18.259 28.215 1.00 96.44 268 PHE A C 1
ATOM 2127 O O . PHE A 1 268 ? -3.442 19.055 28.640 1.00 96.44 268 PHE A O 1
ATOM 2134 N N . GLN A 1 269 ? -4.859 17.351 28.995 1.00 91.25 269 GLN A N 1
ATOM 2135 C CA . GLN A 1 269 ? -4.563 17.231 30.430 1.00 91.25 269 GLN A CA 1
ATOM 2136 C C . GLN A 1 269 ? -3.378 16.304 30.729 1.00 91.25 269 GLN A C 1
ATOM 2138 O O . GLN A 1 269 ? -2.757 16.434 31.780 1.00 91.25 269 GLN A O 1
ATOM 2143 N N . HIS A 1 270 ? -3.073 15.361 29.833 1.00 94.88 270 HIS A N 1
ATOM 2144 C CA . HIS A 1 270 ? -1.979 14.415 30.033 1.00 94.88 270 HIS A CA 1
ATOM 2145 C C . HIS A 1 270 ? -0.617 15.106 29.853 1.00 94.88 270 HIS A C 1
ATOM 2147 O O . HIS A 1 270 ? -0.426 15.870 28.907 1.00 94.88 270 HIS A O 1
ATOM 2153 N N . SER A 1 271 ? 0.348 14.829 30.732 1.00 95.69 271 SER A N 1
ATOM 2154 C CA . SER A 1 271 ? 1.652 15.511 30.731 1.00 95.69 271 SER A CA 1
ATOM 2155 C C . SER A 1 271 ? 2.532 15.181 29.522 1.00 95.69 271 SER A C 1
ATOM 2157 O O . SER A 1 271 ? 3.426 15.955 29.204 1.00 95.69 271 SER A O 1
ATOM 2159 N N . ASN A 1 272 ? 2.277 14.062 28.832 1.00 95.88 272 ASN A N 1
ATOM 2160 C CA . ASN A 1 272 ? 3.085 13.624 27.682 1.00 95.88 272 ASN A CA 1
ATOM 2161 C C . ASN A 1 272 ? 2.780 14.381 26.379 1.00 95.88 272 ASN A C 1
ATOM 2163 O O . ASN A 1 272 ? 3.430 14.136 25.366 1.00 95.88 272 ASN A O 1
ATOM 2167 N N . PHE A 1 273 ? 1.804 15.291 26.373 1.00 97.69 273 PHE A N 1
ATOM 2168 C CA . PHE A 1 273 ? 1.558 16.133 25.208 1.00 97.69 273 PHE A CA 1
ATOM 2169 C C . PHE A 1 273 ? 2.648 17.201 25.067 1.00 97.69 273 PHE A C 1
ATOM 2171 O O . PHE A 1 273 ? 2.679 18.165 25.836 1.00 97.69 273 PHE A O 1
ATOM 2178 N N . THR A 1 274 ? 3.487 17.070 24.039 1.00 97.56 274 THR A N 1
ATOM 2179 C CA . THR A 1 274 ? 4.353 18.163 23.573 1.00 97.56 274 THR A CA 1
ATOM 2180 C C . THR A 1 274 ? 3.523 19.258 22.899 1.00 97.56 274 THR A C 1
ATOM 2182 O O . THR A 1 274 ? 2.360 19.037 22.550 1.00 97.56 274 THR A O 1
ATOM 2185 N N . GLU A 1 275 ? 4.095 20.444 22.693 1.00 97.69 275 GLU A N 1
ATOM 2186 C CA . GLU A 1 275 ? 3.375 21.529 22.013 1.00 97.69 275 GLU A CA 1
ATOM 2187 C C . GLU A 1 275 ? 3.025 21.165 20.564 1.00 97.69 275 GLU A C 1
ATOM 2189 O O . GLU A 1 275 ? 1.905 21.422 20.129 1.00 97.69 275 GLU A O 1
ATOM 2194 N N . GLU A 1 276 ? 3.907 20.457 19.854 1.00 97.62 276 GLU A N 1
ATOM 2195 C CA . GLU A 1 276 ? 3.647 19.956 18.501 1.00 97.62 276 GLU A CA 1
ATOM 2196 C C . GLU A 1 276 ? 2.500 18.939 18.470 1.00 97.62 276 GLU A C 1
ATOM 2198 O O . GLU A 1 276 ? 1.681 18.961 17.551 1.00 97.62 276 GLU A O 1
ATOM 2203 N N . ALA A 1 277 ? 2.425 18.056 19.475 1.00 98.06 277 ALA A N 1
ATOM 2204 C CA . ALA A 1 277 ? 1.356 17.068 19.595 1.00 98.06 277 ALA A CA 1
ATOM 2205 C C . ALA A 1 277 ? 0.004 17.734 19.902 1.00 98.06 277 ALA A C 1
ATOM 2207 O O . ALA A 1 277 ? -1.024 17.336 19.352 1.00 98.06 277 ALA A O 1
ATOM 2208 N N . LYS A 1 278 ? -0.008 18.772 20.752 1.00 98.38 278 LYS A N 1
ATOM 2209 C CA . LYS A 1 278 ? -1.219 19.571 21.008 1.00 98.38 278 LYS A CA 1
ATOM 2210 C C . LYS A 1 278 ? -1.671 20.281 19.741 1.00 98.38 278 LYS A C 1
ATOM 2212 O O . LYS A 1 278 ? -2.860 20.257 19.436 1.00 98.38 278 LYS A O 1
ATOM 2217 N N . ASP A 1 279 ? -0.743 20.910 19.026 1.00 98.38 279 ASP A N 1
ATOM 2218 C CA . ASP A 1 279 ? -1.052 21.688 17.829 1.00 98.38 279 ASP A CA 1
ATOM 2219 C C . ASP A 1 279 ? -1.654 20.814 16.724 1.00 98.38 279 ASP A C 1
ATOM 2221 O O . ASP A 1 279 ? -2.775 21.072 16.283 1.00 98.38 279 ASP A O 1
ATOM 2225 N N . ILE A 1 280 ? -1.004 19.693 16.383 1.00 98.38 280 ILE A N 1
ATOM 2226 C CA . ILE A 1 280 ? -1.525 18.794 15.346 1.00 98.38 280 ILE A CA 1
ATOM 2227 C C . ILE A 1 280 ? -2.890 18.205 15.725 1.00 98.38 280 ILE A C 1
ATOM 2229 O O . ILE A 1 280 ? -3.789 18.140 14.888 1.00 98.38 280 ILE A O 1
ATOM 2233 N N . CYS A 1 281 ? -3.093 17.842 16.999 1.00 98.38 281 CYS A N 1
ATOM 2234 C CA . CYS A 1 281 ? -4.386 17.353 17.469 1.00 98.38 281 CYS A CA 1
ATOM 2235 C C . CYS A 1 281 ? -5.471 18.428 17.360 1.00 98.38 281 CYS A C 1
ATOM 2237 O O . CYS A 1 281 ? -6.574 18.114 16.927 1.00 98.38 281 CYS A O 1
ATOM 2239 N N . ARG A 1 282 ? -5.193 19.689 17.728 1.00 98.12 282 ARG A N 1
ATOM 2240 C CA . ARG A 1 282 ? -6.164 20.790 17.568 1.00 98.12 282 ARG A CA 1
ATOM 2241 C C . ARG A 1 282 ? -6.558 20.970 16.107 1.00 98.12 282 ARG A C 1
ATOM 2243 O O . ARG A 1 282 ? -7.741 21.111 15.816 1.00 98.12 282 ARG A O 1
ATOM 2250 N N . LEU A 1 283 ? -5.579 20.934 15.206 1.00 98.06 283 LEU A N 1
ATOM 2251 C CA . LEU A 1 283 ? -5.809 21.117 13.778 1.00 98.06 283 LEU A CA 1
ATOM 2252 C C . LEU A 1 283 ? -6.594 19.952 13.151 1.00 98.06 283 LEU A C 1
ATOM 2254 O O . LEU A 1 283 ? -7.482 20.188 12.337 1.00 98.06 283 LEU A O 1
ATOM 2258 N N . PHE A 1 284 ? -6.322 18.705 13.541 1.00 98.38 284 PHE A N 1
ATOM 2259 C CA . PHE A 1 284 ? -7.100 17.544 13.091 1.00 98.38 284 PHE A CA 1
ATOM 2260 C C . PHE A 1 284 ? -8.496 17.463 13.723 1.00 98.38 284 PHE A C 1
ATOM 2262 O O . PHE A 1 284 ? -9.447 17.033 13.076 1.00 98.38 284 PHE A O 1
ATOM 2269 N N . LEU A 1 285 ? -8.656 17.909 14.970 1.00 98.25 285 LEU A N 1
ATOM 2270 C CA . LEU A 1 285 ? -9.935 17.881 15.692 1.00 98.25 285 LEU A CA 1
ATOM 2271 C C . LEU A 1 285 ? -10.794 19.133 15.462 1.00 98.25 285 LEU A C 1
ATOM 2273 O O . LEU A 1 285 ? -11.805 19.319 16.152 1.00 98.25 285 LEU A O 1
ATOM 2277 N N . ALA A 1 286 ? -10.432 19.976 14.490 1.00 97.31 286 ALA A N 1
ATOM 2278 C CA . ALA A 1 286 ? -11.246 21.109 14.079 1.00 97.31 286 ALA A CA 1
ATOM 2279 C C . ALA A 1 286 ? -12.659 20.644 13.693 1.00 97.31 286 ALA A C 1
ATOM 2281 O O . ALA A 1 286 ? -12.856 19.648 12.980 1.00 97.31 286 ALA A O 1
ATOM 2282 N N . LYS A 1 287 ? -13.670 21.365 14.189 1.00 95.62 287 LYS A 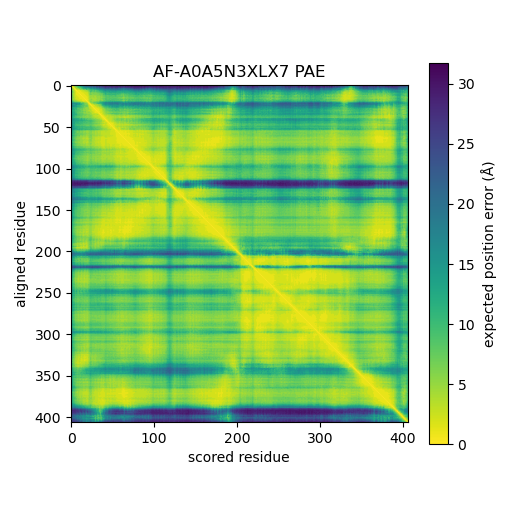N 1
ATOM 2283 C CA . LYS A 1 287 ? -15.069 20.931 14.072 1.00 95.62 287 LYS A CA 1
ATOM 2284 C C . LYS A 1 287 ? -15.612 21.037 12.654 1.00 95.62 287 LYS A C 1
ATOM 2286 O O . LYS A 1 287 ? -16.503 20.277 12.288 1.00 95.62 287 LYS A O 1
ATOM 2291 N N . THR A 1 288 ? -15.075 21.968 11.873 1.00 94.69 288 THR A N 1
ATOM 2292 C CA . THR A 1 288 ? -15.445 22.181 10.474 1.00 94.69 288 THR A CA 1
ATOM 2293 C C . THR A 1 288 ? -14.358 21.614 9.554 1.00 94.69 288 THR A C 1
ATOM 2295 O O . THR A 1 288 ? -13.173 21.806 9.844 1.00 94.69 288 THR A O 1
ATOM 2298 N N . PRO A 1 289 ? -14.719 20.911 8.465 1.00 94.62 289 PRO A N 1
ATOM 2299 C CA . PRO A 1 289 ? -13.748 20.383 7.504 1.00 94.62 289 PRO A CA 1
ATOM 2300 C C . PRO A 1 289 ? -12.811 21.452 6.926 1.00 94.62 289 PRO A C 1
ATOM 2302 O O . PRO A 1 289 ? -11.626 21.198 6.731 1.00 94.62 289 PRO A O 1
ATOM 2305 N N . GLU A 1 290 ? -13.311 22.667 6.711 1.00 95.06 290 GLU A N 1
ATOM 2306 C CA . GLU A 1 290 ? -12.571 23.776 6.095 1.00 95.06 290 GLU A CA 1
ATOM 2307 C C . GLU A 1 290 ? -11.453 24.318 6.999 1.00 95.06 290 GLU A C 1
ATOM 2309 O O . GLU A 1 290 ? -10.534 24.987 6.534 1.00 95.06 290 GLU A O 1
ATOM 2314 N N . GLN A 1 291 ? -11.519 24.034 8.301 1.00 96.19 291 GLN A N 1
ATOM 2315 C CA . GLN A 1 291 ? -10.491 24.394 9.281 1.00 96.19 291 GLN A CA 1
ATOM 2316 C C . GLN A 1 291 ? -9.608 23.203 9.665 1.00 96.19 291 GLN A C 1
ATOM 2318 O O . GLN A 1 291 ? -8.638 23.373 10.406 1.00 96.19 291 GLN A O 1
ATOM 2323 N N . ARG A 1 292 ? -9.936 22.004 9.175 1.00 97.44 292 ARG A N 1
ATOM 2324 C CA . ARG A 1 292 ? -9.281 20.758 9.557 1.00 97.44 292 ARG A CA 1
ATOM 2325 C C . ARG A 1 292 ? -8.047 20.506 8.706 1.00 97.44 292 ARG A C 1
ATOM 2327 O O . ARG A 1 292 ? -8.134 20.501 7.481 1.00 97.44 292 ARG A O 1
ATOM 2334 N N . LEU A 1 293 ? -6.902 20.293 9.356 1.00 98.00 293 LEU A N 1
ATOM 2335 C CA . LEU A 1 293 ? -5.649 19.979 8.663 1.00 98.00 293 LEU A CA 1
ATOM 2336 C C . LEU A 1 293 ? -5.830 18.766 7.746 1.00 98.00 293 LEU A C 1
ATOM 2338 O O . LEU A 1 293 ? -6.378 17.749 8.164 1.00 98.00 293 LEU A O 1
ATOM 2342 N N . GLY A 1 294 ? -5.365 18.899 6.506 1.00 96.38 294 GLY A N 1
ATOM 2343 C CA . GLY A 1 294 ? -5.575 17.922 5.441 1.00 96.38 294 GLY A CA 1
ATOM 2344 C C . GLY A 1 294 ? -6.724 18.280 4.496 1.00 96.38 294 GLY A C 1
ATOM 2345 O O . GLY A 1 294 ? -6.881 17.641 3.457 1.00 96.38 294 GLY A O 1
ATOM 2346 N N . SER A 1 295 ? -7.536 19.289 4.832 1.00 95.75 295 SER A N 1
ATOM 2347 C CA . SER A 1 295 ? -8.691 19.712 4.028 1.00 95.75 295 SER A CA 1
ATOM 2348 C C . SER A 1 295 ? -8.936 21.223 3.981 1.00 95.75 295 SER A C 1
ATOM 2350 O O . SER A 1 295 ? -9.955 21.647 3.437 1.00 95.75 295 SER A O 1
ATOM 2352 N N . ARG A 1 296 ? -8.017 22.049 4.501 1.00 94.50 296 ARG A N 1
ATOM 2353 C CA . ARG A 1 296 ? -8.161 23.521 4.491 1.00 94.50 296 ARG A CA 1
ATOM 2354 C C . ARG A 1 296 ? -8.006 24.111 3.092 1.00 94.50 296 ARG A C 1
ATOM 2356 O O . ARG A 1 296 ? -8.690 25.059 2.722 1.00 94.50 296 ARG A O 1
ATOM 2363 N N . GLU A 1 297 ? -7.107 23.527 2.310 1.00 93.75 297 GLU A N 1
ATOM 2364 C CA . GLU A 1 297 ? -6.841 23.875 0.918 1.00 93.75 297 GLU A CA 1
ATOM 2365 C C . GLU A 1 297 ? -6.389 22.631 0.142 1.00 93.75 297 GLU A C 1
ATOM 2367 O O . GLU A 1 297 ? -6.065 21.596 0.722 1.00 93.75 297 GLU A O 1
ATOM 2372 N N . LYS A 1 298 ? -6.341 22.724 -1.191 1.00 90.06 298 LYS A N 1
ATOM 2373 C CA . LYS A 1 298 ? -5.997 21.588 -2.063 1.00 90.06 298 LYS A CA 1
ATOM 2374 C C . LYS A 1 298 ? -4.583 21.033 -1.814 1.00 90.06 298 LYS A C 1
ATOM 2376 O O . LYS A 1 298 ? -4.336 19.864 -2.086 1.00 90.06 298 LYS A O 1
ATOM 2381 N N . SER A 1 299 ? -3.665 21.871 -1.336 1.00 92.44 299 SER A N 1
ATOM 2382 C CA . SER A 1 299 ? -2.254 21.555 -1.068 1.00 92.44 299 SER A CA 1
ATOM 2383 C C . SER A 1 299 ? -1.936 21.307 0.409 1.00 92.44 299 SER A C 1
ATOM 2385 O O . SER A 1 299 ? -0.755 21.219 0.760 1.00 92.44 299 SER A O 1
ATOM 2387 N N . ASP A 1 300 ? -2.955 21.217 1.268 1.00 94.75 300 ASP A N 1
ATOM 2388 C CA . ASP A 1 300 ? -2.791 21.107 2.717 1.00 94.75 300 ASP A CA 1
ATOM 2389 C C . ASP A 1 300 ? -2.304 19.707 3.113 1.00 94.75 300 ASP A C 1
ATOM 2391 O O . ASP A 1 300 ? -3.098 18.829 3.429 1.00 94.75 300 ASP A O 1
ATOM 2395 N N . ASP A 1 301 ? -0.994 19.479 3.043 1.00 95.62 301 ASP A N 1
ATOM 2396 C CA . ASP A 1 301 ? -0.373 18.184 3.331 1.00 95.62 301 ASP A CA 1
ATOM 2397 C C . ASP A 1 301 ? -0.014 18.059 4.825 1.00 95.62 301 ASP A C 1
ATOM 2399 O O . ASP A 1 301 ? 0.932 18.719 5.280 1.00 95.62 301 ASP A O 1
ATOM 2403 N N . PRO A 1 302 ? -0.689 17.187 5.605 1.00 96.38 302 PRO A N 1
ATOM 2404 C CA . PRO A 1 302 ? -0.413 17.036 7.032 1.00 96.38 302 PRO A CA 1
ATOM 2405 C C . PRO A 1 302 ? 1.003 16.545 7.341 1.00 96.38 302 PRO A C 1
ATOM 2407 O O . PRO A 1 302 ? 1.515 16.813 8.428 1.00 96.38 302 PRO A O 1
ATOM 2410 N N . ARG A 1 303 ? 1.671 15.879 6.389 1.00 95.81 303 ARG A N 1
ATOM 2411 C CA . ARG A 1 303 ? 3.048 15.377 6.540 1.00 95.81 303 ARG A CA 1
ATOM 2412 C C . ARG A 1 303 ? 4.069 16.500 6.716 1.00 95.81 303 ARG A C 1
ATOM 2414 O O . ARG A 1 303 ? 5.129 16.278 7.288 1.00 95.81 303 ARG A O 1
ATOM 2421 N N . LYS A 1 304 ? 3.740 17.720 6.276 1.00 95.50 304 LYS A N 1
ATOM 2422 C CA . LYS A 1 304 ? 4.592 18.914 6.423 1.00 95.50 304 LYS A CA 1
ATOM 2423 C C . LYS A 1 304 ? 4.519 19.543 7.817 1.00 95.50 304 LYS A C 1
ATOM 2425 O O . LYS A 1 304 ? 5.260 20.482 8.105 1.00 95.50 304 LYS A O 1
ATOM 2430 N N . HIS A 1 305 ? 3.625 19.068 8.684 1.00 97.69 305 HIS A N 1
ATOM 2431 C CA . HIS A 1 305 ? 3.491 19.586 10.038 1.00 97.69 305 HIS A CA 1
ATOM 2432 C C . HIS A 1 305 ? 4.743 19.293 10.886 1.00 97.69 305 HIS A C 1
ATOM 2434 O O . HIS A 1 305 ? 5.324 18.212 10.804 1.00 97.69 305 HIS A O 1
ATOM 2440 N N . HIS A 1 306 ? 5.129 20.219 11.776 1.00 97.12 306 HIS A N 1
ATOM 2441 C CA . HIS A 1 306 ? 6.357 20.107 12.583 1.00 97.12 306 HIS A CA 1
ATOM 2442 C C . HIS A 1 306 ? 6.392 18.870 13.501 1.00 97.12 306 HIS A C 1
ATOM 2444 O O . HIS A 1 306 ? 7.465 18.383 13.848 1.00 97.12 306 HIS A O 1
ATOM 2450 N N . PHE A 1 307 ? 5.222 18.329 13.851 1.00 97.75 307 PHE A N 1
ATOM 2451 C CA . PHE A 1 307 ? 5.081 17.054 14.567 1.00 97.75 307 PHE A CA 1
ATOM 2452 C C . PHE A 1 307 ? 5.791 15.890 13.851 1.00 97.75 307 PHE A C 1
ATOM 2454 O O . PHE A 1 307 ? 6.374 15.040 14.514 1.00 97.75 307 PHE A O 1
ATOM 2461 N N . PHE A 1 308 ? 5.813 15.884 12.514 1.00 96.69 308 PHE A N 1
ATOM 2462 C CA . PHE A 1 308 ? 6.449 14.839 11.708 1.00 96.69 308 PHE A CA 1
ATOM 2463 C C . PHE A 1 308 ? 7.863 15.203 11.231 1.00 96.69 308 PHE A C 1
ATOM 2465 O O . PHE A 1 308 ? 8.408 14.514 10.375 1.00 96.69 308 PHE A O 1
ATOM 2472 N N . LYS A 1 309 ? 8.496 16.254 11.777 1.00 94.31 309 LYS A N 1
ATOM 2473 C CA . LYS A 1 309 ? 9.794 16.763 11.282 1.00 94.31 309 LYS A CA 1
ATOM 2474 C C . LYS A 1 309 ? 10.928 15.733 11.256 1.00 94.31 309 LYS A C 1
ATOM 2476 O O . LYS A 1 309 ? 11.896 15.915 10.531 1.00 94.31 309 LYS A O 1
ATOM 2481 N N . THR A 1 310 ? 10.847 14.697 12.088 1.00 92.00 310 THR A N 1
ATOM 2482 C CA . THR A 1 310 ? 11.858 13.634 12.188 1.00 92.00 310 THR A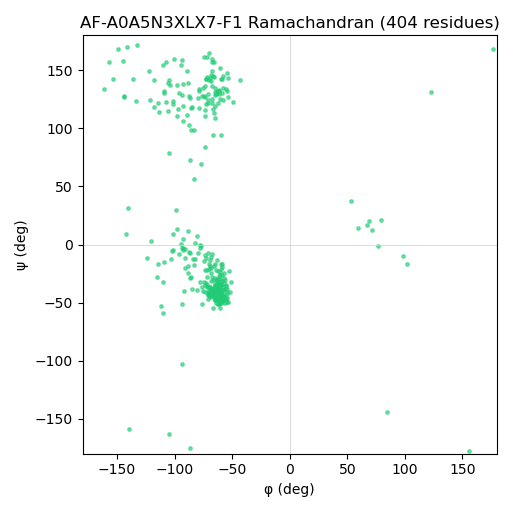 CA 1
ATOM 2483 C C . THR A 1 310 ? 11.553 12.441 11.284 1.00 92.00 310 THR A C 1
ATOM 2485 O O . THR A 1 310 ? 12.324 11.487 11.265 1.00 92.00 310 THR A O 1
ATOM 2488 N N . ILE A 1 311 ? 10.424 12.455 10.572 1.00 92.75 311 ILE A N 1
ATOM 2489 C CA . ILE A 1 311 ? 9.983 11.361 9.713 1.00 92.75 311 ILE A CA 1
ATOM 2490 C C . ILE A 1 311 ? 10.388 11.664 8.274 1.00 92.75 311 ILE A C 1
ATOM 2492 O O . ILE A 1 311 ? 9.900 12.607 7.654 1.00 92.75 311 ILE A O 1
ATOM 2496 N N . ASN A 1 312 ? 11.253 10.821 7.719 1.00 91.25 312 ASN A N 1
ATOM 2497 C CA . ASN A 1 312 ? 11.484 10.782 6.283 1.00 91.25 312 ASN A CA 1
ATOM 2498 C C . ASN A 1 312 ? 10.397 9.901 5.643 1.00 91.25 312 ASN A C 1
ATOM 2500 O O . ASN A 1 312 ? 10.486 8.674 5.687 1.00 91.25 312 ASN A O 1
ATOM 2504 N N . PHE A 1 313 ? 9.352 10.529 5.096 1.00 92.94 313 PHE A N 1
ATOM 2505 C CA . PHE A 1 313 ? 8.199 9.823 4.523 1.00 92.94 313 PHE A CA 1
ATOM 2506 C C . PHE A 1 313 ? 8.554 8.895 3.352 1.00 92.94 313 PHE A C 1
ATOM 2508 O O . PHE A 1 313 ? 8.113 7.752 3.403 1.00 92.94 313 PHE A O 1
ATOM 2515 N N . PRO A 1 314 ? 9.390 9.286 2.368 1.00 91.00 314 PRO A N 1
ATOM 2516 C CA . PRO A 1 314 ? 9.827 8.358 1.321 1.00 91.00 314 PRO A CA 1
ATOM 2517 C C . PRO A 1 314 ? 10.470 7.075 1.869 1.00 91.00 314 PRO A C 1
ATOM 2519 O O . PRO A 1 314 ? 10.155 5.974 1.423 1.00 91.00 314 PRO A O 1
ATOM 2522 N N . ARG A 1 315 ? 11.330 7.189 2.891 1.00 93.12 315 ARG A N 1
ATOM 2523 C CA . ARG A 1 315 ? 11.942 6.020 3.549 1.00 93.12 315 ARG A CA 1
ATOM 2524 C C . ARG A 1 315 ? 10.925 5.211 4.352 1.00 93.12 315 ARG A C 1
ATOM 2526 O O . ARG A 1 315 ? 11.029 3.988 4.380 1.00 93.12 315 ARG A O 1
ATOM 2533 N N . LEU A 1 316 ? 9.960 5.869 4.998 1.00 94.19 316 LEU A N 1
ATOM 2534 C CA . LEU A 1 316 ? 8.882 5.204 5.735 1.00 94.19 316 LEU A CA 1
ATOM 2535 C C . LEU A 1 316 ? 7.990 4.386 4.790 1.00 94.19 316 LEU A C 1
ATOM 2537 O O . LEU A 1 316 ? 7.735 3.218 5.060 1.00 94.19 316 LEU A O 1
ATOM 2541 N N . GLU A 1 317 ? 7.569 4.978 3.672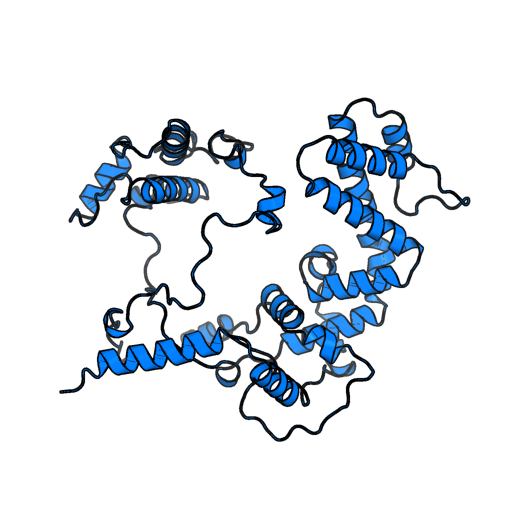 1.00 92.62 317 GLU A N 1
ATOM 2542 C CA . GLU A 1 317 ? 6.750 4.337 2.634 1.00 92.62 317 GLU A CA 1
ATOM 2543 C C . GLU A 1 317 ? 7.494 3.169 1.960 1.00 92.62 317 GLU A C 1
ATOM 2545 O O . GLU A 1 317 ? 6.875 2.176 1.587 1.00 92.62 317 GLU A O 1
ATOM 2550 N N . ALA A 1 318 ? 8.827 3.241 1.878 1.00 90.62 318 ALA A N 1
ATOM 2551 C CA . ALA A 1 318 ? 9.684 2.153 1.405 1.00 90.62 318 ALA A CA 1
ATOM 2552 C C . ALA A 1 318 ? 10.022 1.090 2.473 1.00 90.62 318 ALA A C 1
ATOM 2554 O O . ALA A 1 318 ? 10.785 0.168 2.187 1.00 90.62 318 ALA A O 1
ATOM 2555 N N . GLY A 1 319 ? 9.512 1.214 3.706 1.00 92.25 319 GLY A N 1
ATOM 2556 C CA . GLY A 1 319 ? 9.786 0.266 4.793 1.00 92.25 319 GLY A CA 1
ATOM 2557 C C . GLY A 1 319 ? 11.228 0.291 5.321 1.00 92.25 319 GLY A C 1
ATOM 2558 O O . GLY A 1 319 ? 11.674 -0.676 5.931 1.00 92.25 319 GLY A O 1
ATOM 2559 N N . LEU A 1 320 ? 11.971 1.379 5.089 1.00 91.88 320 LEU A N 1
ATOM 2560 C CA . LEU A 1 320 ? 13.377 1.540 5.495 1.00 91.88 320 LEU A CA 1
ATOM 2561 C C . LEU A 1 320 ? 13.553 2.210 6.865 1.00 91.88 320 LEU A C 1
ATOM 2563 O O . LEU A 1 320 ? 14.678 2.363 7.339 1.00 91.88 320 LEU A O 1
ATOM 2567 N N . VAL A 1 321 ? 12.462 2.660 7.485 1.00 92.12 321 VAL A N 1
ATOM 2568 C CA . VAL A 1 321 ? 12.475 3.247 8.828 1.00 92.12 321 VAL A CA 1
ATOM 2569 C C . VAL A 1 321 ? 12.189 2.146 9.839 1.00 92.12 321 VAL A C 1
ATOM 2571 O O . VAL A 1 321 ? 11.120 1.539 9.807 1.00 92.12 321 VAL A O 1
ATOM 2574 N N . GLU A 1 322 ? 13.130 1.903 10.750 1.00 93.00 322 GLU A N 1
ATOM 2575 C CA . GLU A 1 322 ? 12.923 0.930 11.820 1.00 93.00 322 GLU A CA 1
ATOM 2576 C C . GLU A 1 322 ? 11.788 1.386 12.754 1.00 93.00 322 GLU A C 1
ATOM 2578 O O . GLU A 1 322 ? 11.775 2.541 13.201 1.00 93.00 322 GLU A O 1
ATOM 2583 N N . PRO A 1 323 ? 10.823 0.504 13.073 1.00 95.69 323 PRO A N 1
ATOM 2584 C CA . PRO A 1 323 ? 9.763 0.845 14.005 1.00 95.69 323 PRO A CA 1
ATOM 2585 C C . PRO A 1 323 ? 10.337 1.012 15.425 1.00 95.69 323 PRO A C 1
ATOM 2587 O O . PRO A 1 323 ? 11.167 0.210 15.855 1.00 95.69 323 PRO A O 1
ATOM 2590 N N . PRO A 1 324 ? 9.861 1.995 16.213 1.00 95.06 324 PRO A N 1
ATOM 2591 C CA . PRO A 1 324 ? 10.373 2.247 17.565 1.00 95.06 324 PRO A CA 1
ATOM 2592 C C . PRO A 1 324 ? 10.013 1.144 18.574 1.00 95.06 324 PRO A C 1
ATOM 2594 O O . PRO A 1 324 ? 10.556 1.106 19.676 1.00 95.06 324 PRO A O 1
ATOM 2597 N N . PHE A 1 325 ? 9.080 0.259 18.218 1.00 96.19 325 PHE A N 1
ATOM 2598 C CA . PHE A 1 325 ? 8.698 -0.909 18.996 1.00 96.19 325 PHE A CA 1
ATOM 2599 C C . PHE A 1 325 ? 8.625 -2.125 18.074 1.00 96.19 325 PHE A C 1
ATOM 2601 O O . PHE A 1 325 ? 7.869 -2.128 17.103 1.00 96.19 325 PHE A O 1
ATOM 2608 N N . VAL A 1 326 ? 9.387 -3.163 18.412 1.00 94.56 326 VAL A N 1
ATOM 2609 C CA . VAL A 1 326 ? 9.344 -4.467 17.748 1.00 94.56 326 VAL A CA 1
ATOM 2610 C C . VAL A 1 326 ? 8.634 -5.446 18.692 1.00 94.56 326 VAL A C 1
ATOM 2612 O O . VAL A 1 326 ? 9.153 -5.695 19.783 1.00 94.56 326 VAL A O 1
ATOM 2615 N N . PRO A 1 327 ? 7.452 -5.980 18.326 1.00 93.69 327 PRO A N 1
ATOM 2616 C CA . PRO A 1 327 ? 6.738 -6.951 19.152 1.00 93.69 327 PRO A CA 1
ATOM 2617 C C . PRO A 1 327 ? 7.569 -8.218 19.397 1.00 93.69 327 PRO A C 1
ATOM 2619 O O . PRO A 1 327 ? 8.239 -8.711 18.490 1.00 93.69 327 PRO A O 1
ATOM 2622 N N . ASP A 1 328 ? 7.482 -8.788 20.601 1.00 91.81 328 ASP A N 1
ATOM 2623 C CA . ASP A 1 328 ? 8.158 -10.046 20.927 1.00 91.81 328 ASP A CA 1
ATOM 2624 C C . ASP A 1 328 ? 7.519 -11.203 20.128 1.00 91.81 328 ASP A C 1
ATOM 2626 O O . ASP A 1 328 ? 6.314 -11.453 20.260 1.00 91.81 328 ASP A O 1
ATOM 2630 N N . PRO A 1 329 ? 8.285 -11.938 19.297 1.00 88.19 329 PRO A N 1
ATOM 2631 C CA . PRO A 1 329 ? 7.746 -13.024 18.481 1.00 88.19 329 PRO A CA 1
ATOM 2632 C C . PRO A 1 329 ? 7.204 -14.200 19.308 1.00 88.19 329 PRO A C 1
ATOM 2634 O O . PRO A 1 329 ? 6.447 -15.011 18.776 1.00 88.19 329 PRO A O 1
ATOM 2637 N N . SER A 1 330 ? 7.568 -14.304 20.589 1.00 89.00 330 SER A N 1
ATOM 2638 C CA . SER A 1 330 ? 7.083 -15.328 21.519 1.00 89.00 330 SER A CA 1
ATOM 2639 C C . SER A 1 330 ? 5.784 -14.954 22.240 1.00 89.00 330 SER A C 1
ATOM 2641 O O . SER A 1 330 ? 5.204 -15.795 22.926 1.00 89.00 330 SER A O 1
ATOM 2643 N N . VAL A 1 331 ? 5.298 -13.723 22.062 1.00 90.25 331 VAL A N 1
ATOM 2644 C CA . VAL A 1 331 ? 4.086 -13.213 22.708 1.00 90.25 331 VAL A CA 1
ATOM 2645 C C . VAL A 1 331 ? 2.939 -13.144 21.702 1.00 90.25 331 VAL A C 1
ATOM 2647 O O . VAL A 1 331 ? 3.113 -12.740 20.547 1.00 90.25 331 VAL A O 1
ATOM 2650 N N . VAL A 1 332 ? 1.737 -13.526 22.146 1.00 88.62 332 VAL A N 1
ATOM 2651 C CA . VAL A 1 332 ? 0.507 -13.305 21.378 1.00 88.62 332 VAL A CA 1
ATOM 2652 C C . VAL A 1 332 ? -0.188 -12.050 21.892 1.00 88.62 332 VAL A C 1
ATOM 2654 O O . VAL A 1 332 ? -0.709 -12.028 23.002 1.00 88.62 332 VAL A O 1
ATOM 2657 N N . TYR A 1 333 ? -0.200 -11.002 21.070 1.00 90.50 333 TYR A N 1
ATOM 2658 C CA . TYR A 1 333 ? -0.806 -9.703 21.380 1.00 90.50 333 TYR A CA 1
ATOM 2659 C C . TYR A 1 333 ? -2.319 -9.701 21.097 1.00 90.50 333 TYR A C 1
ATOM 2661 O O . TYR A 1 333 ? -2.818 -8.901 20.311 1.00 90.50 333 TYR A O 1
ATOM 2669 N N . ALA A 1 334 ? -3.045 -10.629 21.722 1.00 89.31 334 ALA A N 1
ATOM 2670 C CA . ALA A 1 334 ? -4.497 -10.762 21.632 1.00 89.31 334 ALA A CA 1
ATOM 2671 C C . ALA A 1 334 ? -5.069 -11.228 22.977 1.00 89.31 334 ALA A C 1
ATOM 2673 O O . ALA A 1 334 ? -4.358 -11.837 23.777 1.00 89.31 334 ALA A O 1
ATOM 2674 N N . LYS A 1 335 ? -6.359 -10.967 23.214 1.00 86.44 335 LYS A N 1
ATOM 2675 C CA . LYS A 1 335 ? -7.066 -11.507 24.383 1.00 86.44 335 LYS A CA 1
ATOM 2676 C C . LYS A 1 335 ? -7.065 -13.031 24.367 1.00 86.44 335 LYS A C 1
ATO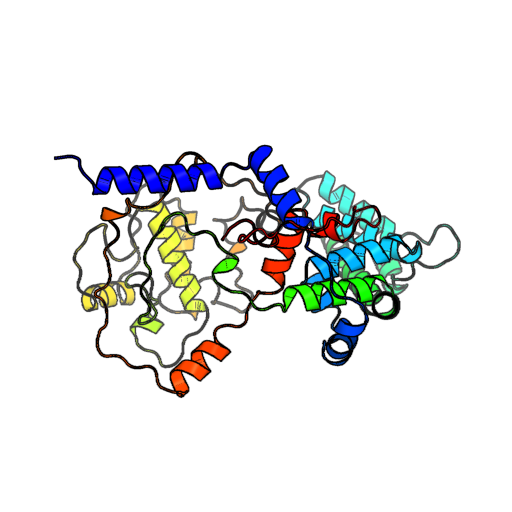M 2678 O O . LYS A 1 335 ? -7.068 -13.641 23.295 1.00 86.44 335 LYS A O 1
ATOM 2683 N N . ASP A 1 336 ? -7.125 -13.632 25.546 1.00 85.62 336 ASP A N 1
ATOM 2684 C CA . ASP A 1 336 ? -7.340 -15.069 25.676 1.00 85.62 336 ASP A CA 1
ATOM 2685 C C . ASP A 1 336 ? -8.652 -15.480 25.010 1.00 85.62 336 ASP A C 1
ATOM 2687 O O . ASP A 1 336 ? -9.628 -14.734 25.034 1.00 85.62 336 ASP A O 1
ATOM 2691 N N . ILE A 1 337 ? -8.675 -16.674 24.412 1.00 83.12 337 ILE A N 1
ATOM 2692 C CA . ILE A 1 337 ? -9.815 -17.150 23.608 1.00 83.12 337 ILE A CA 1
ATOM 2693 C C . ILE A 1 337 ? -11.126 -17.080 24.403 1.00 83.12 337 ILE A C 1
ATOM 2695 O O . ILE A 1 337 ? -12.147 -16.664 23.869 1.00 83.12 337 ILE A O 1
ATOM 2699 N N . ASN A 1 338 ? -11.079 -17.391 25.699 1.00 82.44 338 ASN A N 1
ATOM 2700 C CA . ASN A 1 338 ? -12.256 -17.392 26.572 1.00 82.44 338 ASN A CA 1
ATOM 2701 C C . ASN A 1 338 ? -12.751 -15.984 26.949 1.00 82.44 338 ASN A C 1
ATOM 2703 O O . ASN A 1 338 ? -13.848 -15.847 27.480 1.00 82.44 338 ASN A O 1
ATOM 2707 N N . GLU A 1 339 ? -11.946 -14.944 26.718 1.00 83.38 339 GLU A N 1
ATOM 2708 C CA . GLU A 1 339 ? -12.321 -13.537 26.922 1.00 83.38 339 GLU A CA 1
ATOM 2709 C C . GLU A 1 339 ? -12.839 -12.874 25.635 1.00 83.38 339 GLU A C 1
ATOM 2711 O O . GLU A 1 339 ? -13.133 -11.671 25.613 1.00 83.38 339 GLU A O 1
ATOM 2716 N N . ILE A 1 340 ? -12.888 -13.631 24.537 1.00 81.69 340 ILE A N 1
ATOM 2717 C CA . ILE A 1 340 ? -13.457 -13.193 23.270 1.00 81.69 340 ILE A CA 1
ATOM 2718 C C . ILE A 1 340 ? -14.922 -13.624 23.263 1.00 81.69 340 ILE A C 1
ATOM 2720 O O . ILE A 1 340 ? -15.231 -14.800 23.107 1.00 81.69 340 ILE A O 1
ATOM 2724 N N . ASP A 1 341 ? -15.823 -12.657 23.429 1.00 78.44 341 ASP A N 1
ATOM 2725 C CA . ASP A 1 341 ? -17.261 -12.921 23.462 1.00 78.44 341 ASP A CA 1
ATOM 2726 C C . ASP A 1 341 ? -17.759 -13.531 22.141 1.00 78.44 341 ASP A C 1
ATOM 2728 O O . ASP A 1 341 ? -17.490 -13.019 21.049 1.00 78.44 341 ASP A O 1
ATOM 2732 N N . ASP A 1 342 ? -18.541 -14.606 22.241 1.00 76.75 342 ASP A N 1
ATOM 2733 C CA . ASP A 1 342 ? -19.249 -15.190 21.107 1.00 76.75 342 ASP A CA 1
ATOM 2734 C C . ASP A 1 342 ? -20.507 -14.382 20.770 1.00 76.75 342 ASP A C 1
ATOM 2736 O O . ASP A 1 342 ? -21.326 -14.058 21.634 1.00 76.75 342 ASP A O 1
ATOM 2740 N N . PHE A 1 343 ? -20.708 -14.103 19.481 1.00 74.81 343 PHE A N 1
ATOM 2741 C CA . PHE A 1 343 ? -22.012 -13.658 19.003 1.00 74.81 343 PHE A CA 1
ATOM 2742 C C . PHE A 1 343 ? -23.005 -14.820 19.078 1.00 74.81 343 PHE A C 1
ATOM 2744 O O . PHE A 1 343 ? -22.661 -15.964 18.782 1.00 74.81 343 PHE A O 1
ATOM 2751 N N . SER A 1 344 ? -24.251 -14.529 19.450 1.00 78.38 344 SER A N 1
ATOM 2752 C CA . SER A 1 344 ? -25.312 -15.537 19.445 1.00 78.38 344 SER A CA 1
ATOM 2753 C C . SER A 1 344 ? -25.538 -16.081 18.031 1.00 78.38 344 SER A C 1
ATOM 2755 O O . SER A 1 344 ? -25.661 -15.305 17.084 1.00 78.38 344 SER A O 1
ATOM 2757 N N . GLU A 1 345 ? -25.629 -17.407 17.896 1.00 78.88 345 GLU A N 1
ATOM 2758 C CA . GLU A 1 345 ? -25.970 -18.048 16.623 1.00 78.88 345 GLU A CA 1
ATOM 2759 C C . GLU A 1 345 ? -27.322 -17.545 16.113 1.00 78.88 345 GLU A C 1
ATOM 2761 O O . GLU A 1 345 ? -28.352 -17.670 16.786 1.00 78.88 345 GLU A O 1
ATOM 2766 N N . VAL A 1 346 ? -27.333 -17.026 14.889 1.00 82.56 346 VAL A N 1
ATOM 2767 C CA . VAL A 1 346 ? -28.575 -16.694 14.196 1.00 82.56 346 VAL A CA 1
ATOM 2768 C C . VAL A 1 346 ? -29.159 -17.990 13.635 1.00 82.56 346 VAL A C 1
ATOM 2770 O O . VAL A 1 346 ? -28.538 -18.656 12.810 1.00 82.56 346 VAL A O 1
ATOM 2773 N N . ARG A 1 347 ? -30.353 -18.371 14.096 1.00 88.56 347 ARG A N 1
ATOM 2774 C CA . ARG A 1 347 ? -31.066 -19.579 13.648 1.00 88.56 347 ARG A CA 1
ATOM 2775 C C . ARG A 1 347 ? -32.291 -19.213 12.818 1.00 88.56 347 ARG A C 1
ATOM 2777 O O . ARG A 1 347 ? -32.877 -18.153 13.014 1.00 88.56 347 ARG A O 1
ATOM 2784 N N . GLY A 1 348 ? -32.707 -20.127 11.942 1.00 89.88 348 GLY A N 1
ATOM 2785 C CA . GLY A 1 348 ? -33.926 -19.973 11.138 1.00 89.88 348 GLY A CA 1
ATOM 2786 C C . GLY A 1 348 ? -33.771 -19.066 9.914 1.00 89.88 348 GLY A C 1
ATOM 2787 O O . GLY A 1 348 ? -34.767 -18.547 9.423 1.00 89.88 348 GLY A O 1
ATOM 2788 N N . VAL A 1 349 ? -32.541 -18.867 9.438 1.00 90.25 349 VAL A N 1
ATOM 2789 C CA . VAL A 1 349 ? -32.255 -18.168 8.180 1.00 90.25 349 VAL A CA 1
ATOM 2790 C C . VAL A 1 349 ? -31.962 -19.214 7.110 1.00 90.25 349 VAL A C 1
ATOM 2792 O O . VAL A 1 349 ? -31.064 -20.037 7.281 1.00 90.25 349 VAL A O 1
ATOM 2795 N N . GLU A 1 350 ? -32.719 -19.185 6.019 1.00 93.25 350 GLU A N 1
ATOM 2796 C CA . GLU A 1 350 ? -32.475 -19.997 4.826 1.00 93.25 350 GLU A CA 1
ATOM 2797 C C . GLU A 1 350 ? -31.985 -19.086 3.702 1.00 93.25 350 GLU A C 1
ATOM 2799 O O . GLU A 1 350 ? -32.575 -18.034 3.464 1.00 93.25 350 GLU A O 1
ATOM 2804 N N . PHE A 1 351 ? -30.908 -19.484 3.022 1.00 94.81 351 PHE A N 1
ATOM 2805 C CA . PHE A 1 351 ? -30.345 -18.697 1.927 1.00 94.81 351 PHE A CA 1
ATOM 2806 C C . PHE A 1 351 ? -31.132 -18.896 0.637 1.00 94.81 351 PHE A C 1
ATOM 2808 O O . PHE A 1 351 ? -31.277 -20.024 0.146 1.00 94.81 351 PHE A O 1
ATOM 2815 N N . ASP A 1 352 ? -31.576 -17.789 0.053 1.00 95.88 352 ASP A N 1
ATOM 2816 C CA . ASP A 1 352 ? -32.228 -17.787 -1.246 1.00 95.88 352 ASP A CA 1
ATOM 2817 C C . ASP A 1 352 ? -31.203 -17.692 -2.395 1.00 95.88 352 ASP A C 1
ATOM 2819 O O . ASP A 1 352 ? -29.982 -17.764 -2.214 1.00 95.88 352 ASP A O 1
ATOM 2823 N N . ASP A 1 353 ? -31.688 -17.589 -3.630 1.00 97.00 353 ASP A N 1
ATOM 2824 C CA . ASP A 1 353 ? -30.802 -17.504 -4.791 1.00 97.00 353 ASP A CA 1
ATOM 2825 C C . ASP A 1 353 ? -30.110 -16.141 -4.934 1.00 97.00 353 ASP A C 1
ATOM 2827 O O . ASP A 1 353 ? -29.054 -16.068 -5.567 1.00 97.00 353 ASP A O 1
ATOM 2831 N N . LYS A 1 354 ? -30.649 -15.067 -4.342 1.00 97.12 354 LYS A N 1
ATOM 2832 C CA . LYS A 1 354 ? -29.978 -13.760 -4.303 1.00 97.12 354 LYS A CA 1
ATOM 2833 C C . LYS A 1 354 ? -28.777 -13.815 -3.371 1.00 97.12 354 LYS A C 1
ATOM 2835 O O . LYS A 1 354 ? -27.722 -13.306 -3.745 1.00 97.12 354 LYS A O 1
ATOM 2840 N N . ASP A 1 355 ? -28.911 -14.480 -2.226 1.00 95.62 355 ASP A N 1
ATOM 2841 C CA . ASP A 1 355 ? -27.805 -14.699 -1.291 1.00 95.62 355 ASP A CA 1
ATOM 2842 C C . ASP A 1 355 ? -26.675 -15.483 -1.966 1.00 95.62 355 ASP A C 1
ATOM 2844 O O . ASP A 1 355 ? -25.522 -15.056 -1.974 1.00 95.62 355 ASP A O 1
ATOM 2848 N N . LYS A 1 356 ? -27.008 -16.589 -2.645 1.00 95.00 356 LYS A N 1
ATOM 2849 C CA . LYS A 1 356 ? -26.020 -17.402 -3.378 1.00 95.00 356 LYS A CA 1
ATOM 2850 C C . LYS A 1 356 ? -25.318 -16.612 -4.481 1.00 95.00 356 LYS A C 1
ATOM 2852 O O . LYS A 1 356 ? -24.103 -16.725 -4.631 1.00 95.00 356 LYS A O 1
ATOM 2857 N N . GLN A 1 357 ? -26.059 -15.804 -5.243 1.00 95.94 357 GLN A N 1
ATOM 2858 C CA . GLN A 1 357 ? -25.470 -14.925 -6.257 1.00 95.94 357 GLN A CA 1
ATOM 2859 C C . GLN A 1 357 ? -24.549 -13.880 -5.627 1.00 95.94 357 GLN A C 1
ATOM 2861 O O . GLN A 1 357 ? -23.479 -13.601 -6.167 1.00 95.94 357 GLN A O 1
ATOM 2866 N N . PHE A 1 358 ? -24.932 -13.311 -4.483 1.00 95.94 358 PHE A N 1
ATOM 2867 C CA . PHE A 1 358 ? -24.071 -12.402 -3.738 1.00 95.94 358 PHE A CA 1
ATOM 2868 C C . PHE A 1 358 ? -22.785 -13.102 -3.278 1.00 95.94 358 PHE A C 1
ATOM 2870 O O . PHE A 1 358 ? -21.706 -12.580 -3.542 1.00 95.94 358 PHE A O 1
ATOM 2877 N N . PHE A 1 359 ? -22.867 -14.304 -2.699 1.00 93.88 359 PHE A N 1
ATOM 2878 C CA . PHE A 1 359 ? -21.690 -15.070 -2.271 1.00 93.88 359 PHE A CA 1
ATOM 2879 C C . PHE A 1 359 ? -20.742 -15.380 -3.432 1.00 93.88 359 PHE A C 1
ATOM 2881 O O . PHE A 1 359 ? -19.532 -15.239 -3.287 1.00 93.88 359 PHE A O 1
ATOM 2888 N N . GLN A 1 360 ? -21.277 -15.722 -4.607 1.00 90.69 360 GLN A N 1
ATOM 2889 C CA . GLN A 1 360 ? -20.472 -15.935 -5.814 1.00 90.69 360 GLN A CA 1
ATOM 2890 C C . GLN A 1 360 ? -19.775 -14.658 -6.294 1.00 90.69 360 GLN A C 1
ATOM 2892 O O . GLN A 1 360 ? -18.647 -14.719 -6.770 1.00 90.69 360 GLN A O 1
ATOM 2897 N N . ARG A 1 361 ? -20.427 -13.495 -6.169 1.00 93.31 361 ARG A N 1
ATOM 2898 C CA . ARG A 1 361 ? -19.820 -12.199 -6.516 1.00 93.31 361 ARG A CA 1
ATOM 2899 C C . ARG A 1 361 ? -18.792 -11.746 -5.480 1.00 93.31 361 ARG A C 1
ATOM 2901 O O . ARG A 1 361 ? -17.839 -11.071 -5.848 1.00 93.31 361 ARG A O 1
ATOM 2908 N N . PHE A 1 362 ? -18.999 -12.095 -4.212 1.00 92.38 362 PHE A N 1
ATOM 2909 C CA . PHE A 1 362 ? -18.095 -11.777 -3.111 1.00 92.38 362 PHE A CA 1
ATOM 2910 C C . PHE A 1 362 ? -16.819 -12.628 -3.150 1.00 92.38 362 PHE A C 1
ATOM 2912 O O . PHE A 1 362 ? -15.730 -12.111 -2.920 1.00 92.38 362 PHE A O 1
ATOM 2919 N N . ALA A 1 363 ? -16.935 -13.920 -3.470 1.00 89.62 363 ALA A N 1
ATOM 2920 C CA . ALA A 1 363 ? -15.819 -14.859 -3.534 1.00 89.62 363 ALA A CA 1
ATOM 2921 C C . ALA A 1 363 ? -14.988 -14.686 -4.821 1.00 89.62 363 ALA A C 1
ATOM 2923 O O . ALA A 1 363 ? -14.992 -15.541 -5.705 1.00 89.62 363 ALA A O 1
ATOM 2924 N N . THR A 1 364 ? -14.261 -13.571 -4.927 1.00 89.94 364 THR A N 1
ATOM 2925 C CA . THR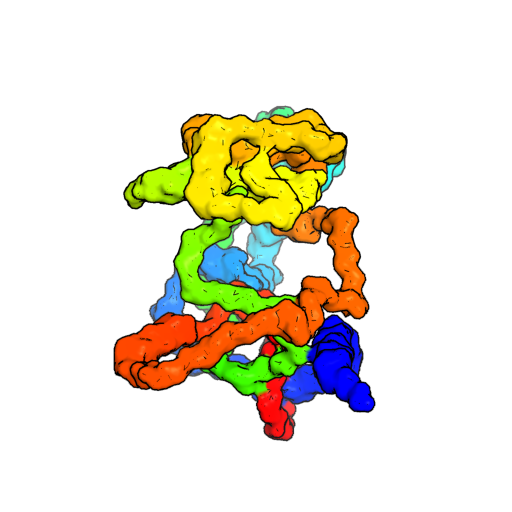 A 1 364 ? -13.443 -13.218 -6.102 1.00 89.94 364 THR A CA 1
ATOM 2926 C C . THR A 1 364 ? -12.157 -14.040 -6.248 1.00 89.94 364 THR A C 1
ATOM 2928 O O . THR A 1 364 ? -11.517 -13.974 -7.296 1.00 89.94 364 THR A O 1
ATOM 2931 N N . GLY A 1 365 ? -11.793 -14.838 -5.240 1.00 89.00 365 GLY A N 1
ATOM 2932 C CA . GLY A 1 365 ? -10.584 -15.662 -5.240 1.00 89.00 365 GLY A CA 1
ATOM 2933 C C . GLY A 1 365 ? -9.347 -14.888 -4.786 1.00 89.00 365 GLY A C 1
ATOM 2934 O O . GLY A 1 365 ? -9.422 -14.058 -3.881 1.00 89.00 365 GLY A O 1
ATOM 2935 N N . ALA A 1 366 ? -8.195 -15.194 -5.383 1.00 90.75 366 ALA A N 1
ATOM 2936 C CA . ALA A 1 366 ? -6.934 -14.549 -5.039 1.00 90.75 366 ALA A CA 1
ATOM 2937 C C . ALA A 1 366 ? -6.927 -13.063 -5.438 1.00 90.75 366 ALA A C 1
ATOM 2939 O O . ALA A 1 366 ? -7.323 -12.693 -6.545 1.00 90.75 366 ALA A O 1
ATOM 2940 N N . VAL A 1 367 ? -6.426 -12.205 -4.545 1.00 93.56 367 VAL A N 1
ATOM 2941 C CA . VAL A 1 367 ? -6.190 -10.786 -4.843 1.00 93.56 367 VAL A CA 1
ATOM 2942 C C . VAL A 1 367 ? -4.815 -10.655 -5.512 1.00 93.56 367 VAL A C 1
ATOM 2944 O O . VAL A 1 367 ? -3.818 -10.975 -4.865 1.00 93.56 367 VAL A O 1
ATOM 2947 N N . PRO A 1 368 ? -4.718 -10.168 -6.767 1.00 93.44 368 PRO A N 1
ATOM 2948 C CA . PRO A 1 368 ? -3.513 -10.322 -7.583 1.00 93.44 368 PRO A CA 1
ATOM 2949 C C . PRO A 1 368 ? -2.205 -9.839 -6.954 1.00 93.44 368 PRO A C 1
ATOM 2951 O O . PRO A 1 368 ? -1.219 -10.564 -6.966 1.00 93.44 368 PRO A O 1
ATOM 2954 N N . ILE A 1 369 ? -2.173 -8.621 -6.407 1.00 95.12 369 ILE A N 1
ATOM 2955 C CA . ILE A 1 369 ? -0.930 -8.034 -5.878 1.00 95.12 369 ILE A CA 1
ATOM 2956 C C . ILE A 1 369 ? -0.455 -8.818 -4.650 1.00 95.12 369 ILE A C 1
ATOM 2958 O O . ILE A 1 369 ? 0.650 -9.348 -4.677 1.00 95.12 369 ILE A O 1
ATOM 2962 N N . ALA A 1 370 ? -1.318 -8.975 -3.641 1.00 93.56 370 ALA A N 1
ATOM 2963 C CA . ALA A 1 370 ? -0.989 -9.693 -2.409 1.00 93.56 370 ALA A CA 1
ATOM 2964 C C . ALA A 1 370 ? -0.595 -11.156 -2.674 1.00 93.56 370 ALA A C 1
ATOM 2966 O O . ALA A 1 370 ? 0.381 -11.655 -2.120 1.00 93.56 370 ALA A O 1
ATOM 2967 N N . TRP A 1 371 ? -1.307 -11.835 -3.579 1.00 93.94 371 TRP A N 1
ATOM 2968 C CA . TRP A 1 371 ? -0.968 -13.203 -3.962 1.00 93.94 371 TRP A CA 1
ATOM 2969 C C . TRP A 1 371 ? 0.399 -13.275 -4.657 1.00 93.94 371 TRP A C 1
ATOM 2971 O O . TRP A 1 371 ? 1.207 -14.146 -4.357 1.00 93.94 371 TRP A O 1
ATOM 2981 N N . GLN A 1 372 ? 0.705 -12.347 -5.567 1.00 95.56 372 GLN A N 1
ATOM 2982 C CA . GLN A 1 372 ? 2.008 -12.313 -6.235 1.00 95.56 372 GLN A CA 1
ATOM 2983 C C . GLN A 1 372 ? 3.161 -12.017 -5.266 1.00 95.56 372 GLN A C 1
ATOM 2985 O O . GLN A 1 372 ? 4.246 -12.571 -5.451 1.00 95.56 372 GLN A O 1
ATOM 2990 N N . GLU A 1 373 ? 2.943 -11.172 -4.253 1.00 93.50 373 GLU A N 1
ATOM 2991 C CA . GLU A 1 373 ? 3.908 -10.933 -3.169 1.00 93.50 373 GLU A CA 1
ATOM 2992 C C . GLU A 1 373 ? 4.172 -12.226 -2.394 1.00 93.50 373 GLU A C 1
ATOM 2994 O O . GLU A 1 373 ? 5.323 -12.657 -2.337 1.00 93.50 373 GLU A O 1
ATOM 2999 N N . GLU A 1 374 ? 3.125 -12.925 -1.941 1.00 90.50 374 GLU A N 1
ATOM 3000 C CA . GLU A 1 374 ? 3.249 -14.214 -1.243 1.00 90.50 374 GLU A CA 1
ATOM 3001 C C . GLU A 1 374 ? 4.046 -15.240 -2.075 1.00 90.50 374 GLU A C 1
ATOM 3003 O O . GLU A 1 374 ? 4.970 -15.899 -1.590 1.00 90.50 374 GLU A O 1
ATOM 3008 N N . ILE A 1 375 ? 3.745 -15.365 -3.368 1.00 91.38 375 ILE A N 1
ATOM 3009 C CA . ILE A 1 375 ? 4.428 -16.306 -4.270 1.00 91.38 375 ILE A CA 1
ATOM 3010 C C . ILE A 1 375 ? 5.925 -15.989 -4.413 1.00 91.38 375 ILE A C 1
ATOM 3012 O O . ILE A 1 375 ? 6.745 -16.907 -4.548 1.00 91.38 375 ILE A O 1
ATOM 3016 N N . ILE A 1 376 ? 6.299 -14.708 -4.391 1.00 92.31 376 ILE A N 1
ATOM 3017 C CA . ILE A 1 376 ? 7.697 -14.271 -4.452 1.00 92.31 376 ILE A CA 1
ATOM 3018 C C . ILE A 1 376 ? 8.387 -14.481 -3.101 1.00 92.31 376 ILE A C 1
ATOM 3020 O O . ILE A 1 376 ? 9.453 -15.097 -3.062 1.00 92.31 376 ILE A O 1
ATOM 3024 N N . GLU A 1 377 ? 7.789 -14.005 -2.010 1.00 89.44 377 GLU A N 1
ATOM 3025 C CA . GLU A 1 377 ? 8.349 -14.048 -0.653 1.00 89.44 377 GLU A CA 1
ATOM 3026 C C . GLU A 1 377 ? 8.576 -15.475 -0.168 1.00 89.44 377 GLU A C 1
ATOM 3028 O O . GLU A 1 377 ? 9.605 -15.792 0.429 1.00 89.44 377 GLU A O 1
ATOM 3033 N N . THR A 1 378 ? 7.654 -16.375 -0.500 1.00 85.69 378 THR A N 1
ATOM 3034 C CA . THR A 1 378 ? 7.773 -17.789 -0.149 1.00 85.69 378 THR A CA 1
ATOM 3035 C C . THR A 1 378 ? 8.749 -18.558 -1.048 1.00 85.69 378 THR A C 1
ATOM 3037 O O . THR A 1 378 ? 8.920 -19.766 -0.875 1.00 85.69 378 THR A O 1
ATOM 3040 N N . GLY A 1 379 ? 9.358 -17.907 -2.045 1.00 88.31 379 GLY A N 1
ATOM 3041 C CA . GLY A 1 379 ? 10.313 -18.505 -2.981 1.00 88.31 379 GLY A CA 1
ATOM 3042 C C . GLY A 1 379 ? 9.693 -19.370 -4.085 1.00 88.31 379 GLY A C 1
ATOM 3043 O O . GLY A 1 379 ? 10.424 -19.849 -4.955 1.00 88.31 379 GLY A O 1
ATOM 3044 N N . LEU A 1 380 ? 8.365 -19.543 -4.113 1.00 89.00 380 LEU A N 1
ATOM 3045 C CA . LEU A 1 380 ? 7.694 -20.391 -5.106 1.00 89.00 380 LEU A CA 1
ATOM 3046 C C . LEU A 1 380 ? 7.899 -19.873 -6.535 1.00 89.00 380 LEU A C 1
ATOM 3048 O O . LEU A 1 380 ? 8.058 -20.675 -7.457 1.00 89.00 380 LEU A O 1
ATOM 3052 N N . PHE A 1 381 ? 7.954 -18.549 -6.718 1.00 92.69 381 PHE A N 1
ATOM 3053 C CA . PHE A 1 381 ? 8.283 -17.941 -8.008 1.00 92.69 381 PHE A CA 1
ATOM 3054 C C . PHE A 1 381 ? 9.618 -18.451 -8.562 1.00 92.69 381 PHE A C 1
ATOM 3056 O O . PHE A 1 381 ? 9.694 -18.868 -9.717 1.00 92.69 381 PHE A O 1
ATOM 3063 N N . ALA A 1 382 ? 10.666 -18.431 -7.733 1.00 91.25 382 ALA A N 1
ATOM 3064 C CA . ALA A 1 382 ? 12.001 -18.864 -8.128 1.00 91.25 382 ALA A CA 1
ATOM 3065 C C . ALA A 1 382 ? 12.031 -20.372 -8.410 1.00 91.25 382 ALA A C 1
ATOM 3067 O O . ALA A 1 382 ? 12.601 -20.789 -9.414 1.00 91.25 382 ALA A O 1
ATOM 3068 N N . GLU A 1 383 ? 11.355 -21.175 -7.581 1.00 88.88 383 GLU A N 1
ATOM 3069 C CA . GLU A 1 383 ? 11.244 -22.620 -7.790 1.00 88.88 383 GLU A CA 1
ATOM 3070 C C . GLU A 1 383 ? 10.552 -22.960 -9.122 1.00 88.88 383 GLU A C 1
ATOM 3072 O O . GLU A 1 383 ? 11.115 -23.687 -9.934 1.00 88.88 383 GLU A O 1
ATOM 3077 N N . LEU A 1 384 ? 9.346 -22.441 -9.392 1.00 89.06 384 LEU A N 1
ATOM 3078 C CA . LEU A 1 384 ? 8.590 -22.779 -10.615 1.00 89.06 384 LEU A CA 1
ATOM 3079 C C . LEU A 1 384 ? 9.165 -22.153 -11.897 1.00 89.06 384 LEU A C 1
ATOM 3081 O O . LEU A 1 384 ? 8.760 -22.516 -13.010 1.00 89.06 384 LEU A O 1
ATOM 3085 N N . ASN A 1 385 ? 10.097 -21.213 -11.756 1.00 88.62 385 ASN A N 1
ATOM 3086 C CA . ASN A 1 385 ? 10.821 -20.626 -12.875 1.00 88.62 385 ASN A CA 1
ATOM 3087 C C . ASN A 1 385 ? 12.188 -21.279 -13.124 1.00 88.62 385 ASN A C 1
ATOM 3089 O O . ASN A 1 385 ? 12.782 -20.978 -14.158 1.00 88.62 385 ASN A O 1
ATOM 3093 N N . ASP A 1 386 ? 12.671 -22.169 -12.251 1.00 86.44 386 ASP A N 1
ATOM 3094 C CA . ASP A 1 386 ? 13.932 -22.884 -12.464 1.00 86.44 386 ASP A CA 1
ATOM 3095 C C . ASP A 1 386 ? 13.773 -23.965 -13.555 1.00 86.44 386 ASP A C 1
ATOM 3097 O O . ASP A 1 386 ? 13.036 -24.939 -13.358 1.00 86.44 386 ASP A O 1
ATOM 3101 N N . PRO A 1 387 ? 14.469 -23.847 -14.706 1.00 79.62 387 PRO A N 1
ATOM 3102 C CA . PRO A 1 387 ? 14.408 -24.847 -15.771 1.00 79.62 387 PRO A CA 1
ATOM 3103 C C . PRO A 1 387 ? 15.004 -26.205 -15.367 1.00 79.62 387 PRO A C 1
ATOM 3105 O O . PRO A 1 387 ? 14.712 -27.206 -16.018 1.00 79.62 387 PRO A O 1
ATOM 3108 N N . ASN A 1 388 ? 15.821 -26.263 -14.309 1.00 81.75 388 ASN A N 1
ATOM 3109 C CA . ASN A 1 388 ? 16.448 -27.492 -13.817 1.00 81.75 388 ASN A CA 1
ATOM 3110 C C . ASN A 1 388 ? 15.624 -28.193 -12.728 1.00 81.75 388 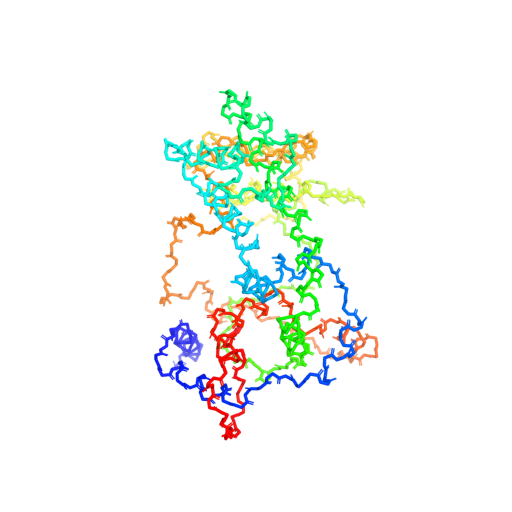ASN A C 1
ATOM 3112 O O . ASN A 1 388 ? 16.080 -29.188 -12.155 1.00 81.75 388 ASN A O 1
ATOM 3116 N N . ARG A 1 389 ? 14.421 -27.693 -12.420 1.00 78.00 389 ARG A N 1
ATOM 3117 C CA . ARG A 1 389 ? 13.574 -28.266 -11.376 1.00 78.00 389 ARG A CA 1
ATOM 3118 C C . ARG A 1 389 ? 13.193 -29.712 -11.722 1.00 78.00 389 ARG A C 1
ATOM 3120 O O . ARG A 1 389 ? 12.558 -29.944 -12.753 1.00 78.00 389 ARG A O 1
ATOM 3127 N N . PRO A 1 390 ? 13.510 -30.698 -10.862 1.00 66.69 390 PRO A N 1
ATOM 3128 C CA . PRO A 1 390 ? 13.101 -32.073 -11.097 1.00 66.69 390 PRO A CA 1
ATOM 3129 C C . PRO A 1 390 ? 11.575 -32.171 -11.002 1.00 66.69 390 PRO A C 1
ATOM 3131 O O . PRO A 1 390 ? 10.995 -31.930 -9.942 1.00 66.69 390 PRO A O 1
ATOM 3134 N N . ALA A 1 391 ? 10.921 -32.532 -12.107 1.00 57.66 391 ALA A N 1
ATOM 3135 C CA . ALA A 1 391 ? 9.500 -32.857 -12.105 1.00 57.66 391 ALA A CA 1
ATOM 3136 C C . ALA A 1 391 ? 9.290 -34.115 -11.246 1.00 57.66 391 ALA A C 1
ATOM 3138 O O . ALA A 1 391 ? 9.727 -35.208 -11.606 1.00 57.66 391 ALA A O 1
ATOM 3139 N N . GLY A 1 392 ? 8.680 -33.956 -10.074 1.00 55.38 392 GLY A N 1
ATOM 3140 C CA . GLY A 1 392 ? 8.365 -35.066 -9.181 1.00 55.38 392 GLY A CA 1
ATOM 3141 C C . GLY A 1 392 ? 6.915 -35.508 -9.347 1.00 55.38 392 GLY A C 1
ATOM 3142 O O . GLY A 1 392 ? 6.016 -34.671 -9.382 1.00 55.38 392 GLY A O 1
ATOM 3143 N N . CYS A 1 393 ? 6.660 -36.818 -9.374 1.00 45.56 393 CYS A N 1
ATOM 3144 C CA . CYS A 1 393 ? 5.325 -37.339 -9.083 1.00 45.56 393 CYS A CA 1
ATOM 3145 C C . CYS A 1 393 ? 5.016 -37.035 -7.610 1.00 45.56 393 CYS A C 1
ATOM 3147 O O . CYS A 1 393 ? 5.698 -37.545 -6.721 1.00 45.56 393 CYS A O 1
ATOM 3149 N N . GLY A 1 394 ? 4.044 -36.164 -7.342 1.00 48.84 394 GLY A N 1
ATOM 3150 C CA . GLY A 1 394 ? 3.593 -35.914 -5.976 1.00 48.84 394 GLY A CA 1
ATOM 3151 C C . GLY A 1 394 ? 2.818 -37.115 -5.445 1.00 48.84 394 GLY A C 1
ATOM 3152 O O . GLY A 1 394 ? 1.825 -37.519 -6.047 1.00 48.84 394 GLY A O 1
ATOM 3153 N N . GLU A 1 395 ? 3.243 -37.669 -4.310 1.00 47.50 395 GLU A N 1
ATOM 3154 C CA . GLU A 1 395 ? 2.325 -38.410 -3.445 1.00 47.50 395 GLU A CA 1
ATOM 3155 C C . GLU A 1 395 ? 1.266 -37.415 -2.955 1.00 47.50 395 GLU A C 1
ATOM 3157 O O . GLU A 1 395 ? 1.603 -36.300 -2.553 1.00 47.50 395 GLU A O 1
ATOM 3162 N N . GLY A 1 396 ? -0.013 -37.779 -3.072 1.00 44.03 396 GLY A N 1
ATOM 3163 C CA . GLY A 1 396 ? -1.138 -36.889 -2.796 1.00 44.03 396 GLY A CA 1
ATOM 3164 C C . GLY A 1 396 ? -1.132 -36.374 -1.358 1.00 44.03 396 GLY A C 1
ATOM 3165 O O . GLY A 1 396 ? -1.667 -37.018 -0.462 1.00 44.03 396 GLY A O 1
ATOM 3166 N N . SER A 1 397 ? -0.549 -35.196 -1.146 1.00 48.41 397 SER A N 1
ATOM 3167 C CA . SER A 1 397 ? -0.740 -34.414 0.070 1.00 48.41 397 SER A CA 1
ATOM 3168 C C . SER A 1 397 ? -2.132 -33.790 0.026 1.00 48.41 397 SER A C 1
ATOM 3170 O O . SER A 1 397 ? -2.480 -33.114 -0.940 1.00 48.41 397 SER A O 1
ATOM 3172 N N . SER A 1 398 ? -2.921 -33.980 1.084 1.00 52.25 398 SER A N 1
ATOM 3173 C CA . SER A 1 398 ? -4.214 -33.307 1.266 1.00 52.25 398 SER A CA 1
ATOM 3174 C C . SER A 1 398 ? -4.079 -31.811 1.581 1.00 52.25 398 SER A C 1
ATOM 3176 O O . SER A 1 398 ? -5.089 -31.118 1.648 1.00 52.25 398 SER A O 1
ATOM 3178 N N . LYS A 1 399 ? -2.848 -31.326 1.800 1.00 55.06 399 LYS A N 1
ATOM 3179 C CA . LYS A 1 399 ? -2.515 -29.945 2.171 1.00 55.06 399 LYS A CA 1
ATOM 3180 C C . LYS A 1 399 ? -1.922 -29.174 0.988 1.00 55.06 399 LYS A C 1
ATOM 3182 O O . LYS A 1 399 ? -1.118 -29.737 0.239 1.00 55.06 399 LYS A O 1
ATOM 3187 N N . SER A 1 400 ? -2.280 -27.893 0.863 1.00 58.53 400 SER A N 1
ATOM 3188 C CA . SER A 1 400 ? -1.793 -26.990 -0.191 1.00 58.53 400 SER A CA 1
ATOM 3189 C C . SER A 1 400 ? -0.268 -26.833 -0.182 1.00 58.53 400 SER A C 1
ATOM 3191 O O . SER A 1 400 ? 0.374 -26.823 0.868 1.00 58.53 400 SER A O 1
ATOM 3193 N N . GLY A 1 401 ? 0.313 -26.740 -1.382 1.00 56.84 401 GLY A N 1
ATOM 3194 C CA . GLY A 1 401 ? 1.724 -26.394 -1.593 1.00 56.84 401 GLY A CA 1
ATOM 3195 C C . GLY A 1 401 ? 1.946 -24.936 -2.010 1.00 56.84 401 GLY A C 1
ATOM 3196 O O . GLY A 1 401 ? 3.095 -24.531 -2.185 1.00 56.84 401 GLY A O 1
ATOM 3197 N N . VAL A 1 402 ? 0.866 -24.177 -2.230 1.00 56.84 402 VAL A N 1
ATOM 3198 C CA . VAL A 1 402 ? 0.910 -22.793 -2.735 1.00 56.84 402 VAL A CA 1
ATOM 3199 C C . VAL A 1 402 ? 0.897 -21.806 -1.579 1.00 56.84 402 VAL A C 1
ATOM 3201 O O . VAL A 1 402 ? 1.777 -20.958 -1.506 1.00 56.84 402 VAL A O 1
ATOM 3204 N N . CYS A 1 403 ? -0.064 -21.975 -0.673 1.00 55.62 403 CYS A N 1
ATOM 3205 C CA . CYS A 1 403 ? -0.270 -21.086 0.459 1.00 55.62 403 CYS A CA 1
ATOM 3206 C C . CYS A 1 403 ? 0.473 -21.632 1.670 1.00 55.62 403 CYS A C 1
ATOM 3208 O O . CYS A 1 403 ? 0.340 -22.814 2.000 1.00 55.62 403 CYS A O 1
ATOM 3210 N N . LEU A 1 404 ? 1.279 -20.782 2.297 1.00 52.41 404 LEU A N 1
ATOM 3211 C CA . LEU A 1 404 ? 1.990 -21.145 3.517 1.00 52.41 404 LEU A CA 1
ATOM 3212 C C . LEU A 1 404 ? 1.180 -20.785 4.759 1.00 52.41 404 LEU A C 1
ATOM 3214 O O . LEU A 1 404 ? 1.152 -21.587 5.685 1.00 52.41 404 LEU A O 1
ATOM 3218 N N . LEU A 1 405 ? 0.514 -19.628 4.764 1.00 38.62 405 LEU A N 1
ATOM 3219 C CA . LEU A 1 405 ? -0.177 -19.050 5.916 1.00 38.62 405 LEU A CA 1
ATOM 3220 C C . LEU A 1 405 ? -1.185 -17.989 5.429 1.00 38.62 405 LEU A C 1
ATOM 3222 O O . LEU A 1 405 ? -0.812 -17.123 4.641 1.00 38.62 405 LEU A O 1
ATOM 3226 N N . LEU A 1 406 ? -2.415 -18.020 5.950 1.00 34.12 406 LEU A N 1
ATOM 3227 C CA . LEU A 1 406 ? -3.173 -16.809 6.289 1.00 34.12 406 LEU A CA 1
ATOM 3228 C C . LEU A 1 406 ? -3.474 -16.853 7.784 1.00 34.12 406 LEU A C 1
ATOM 3230 O O . LEU A 1 406 ? -3.879 -17.942 8.252 1.00 34.12 406 LEU A O 1
#

Radius of gyration: 27.62 Å; Cα contacts (8 Å, |Δi|>4): 365; chains: 1; bounding box: 64×64×69 Å

Secondary structure (DSSP, 8-state):
---HHHHHHHHHHHHHHHHHS--HHHHHHHHHHHTT--PPPGGGGHHHHHHS---HIIIIIISHHHHHHHHHHHTTSHHHHHHHHHHHHHHHHHTSPSSHHHHHHHHHHHHHHHSPPTTSS--TT--HHHHHHHHH--SHHHHHHHHHHHHHHHHHHHHTHHHHHHHTSHHHHHHHHHHHHHTSPP-GGG------------S-S--TTT--HHHHTT-S---THHHHHHHHHHHHHHHHSSBTTB-TT----HHHHHHHHHHPPP---STT--HHHHHHHHHHT-SSGGGSTTSSSTT--GGGSGGGTT--HHHHHTT-SPPS----TTS--S--GGGSPPPPPP-S----HHHHHHHHHH-----HHHHHHHHHHTSHHHHHH-TT---------SS-SS----

pLDDT: mean 87.03, std 12.02, range [34.12, 98.38]

Nearest PDB structures (foldseek):
  3nyn-assembly1_A  TM=8.573E-01  e=6.719E-19  Homo sapiens
  4l9i-assembly1_A  TM=8.756E-01  e=5.370E-18  Bos taurus
  4yhj-assembly1_A  TM=9.014E-01  e=1.214E-16  Homo sapiens
  4tnb-assembly1_A  TM=8.140E-01  e=2.885E-16  Homo sapiens
  7mtb-assembly1_G  TM=8.408E-01  e=4.567E-08  Bos taurus

Organism: Muntiacus reevesi (NCBI:txid9886)

Solvent-accessible surface area (backbone atoms only — not comparable to full-atom values): 24342 Å² total; per-residue (Å²): 132,82,62,62,66,63,50,53,42,51,52,31,50,50,52,41,50,49,70,72,51,87,43,79,65,56,55,52,51,43,55,55,46,32,36,56,65,72,74,58,58,75,79,76,30,54,67,50,65,75,69,55,82,94,45,57,62,60,43,46,63,63,25,53,56,36,25,49,40,47,54,57,51,32,66,74,40,75,79,41,37,54,55,50,51,52,52,53,53,50,54,52,45,68,56,41,63,93,52,72,66,34,55,50,45,51,52,49,52,40,48,59,54,40,50,76,48,96,76,86,53,72,62,93,42,67,51,76,68,56,29,54,49,44,69,67,55,83,51,70,69,56,46,54,56,48,50,55,51,50,52,52,37,40,50,54,42,48,60,43,66,58,40,56,51,41,69,74,31,73,53,38,55,51,43,40,25,52,48,59,58,50,68,44,89,70,58,72,65,47,56,73,90,60,68,77,68,76,84,83,83,96,69,82,89,77,55,92,80,40,65,27,44,56,63,76,67,64,50,96,73,83,66,75,56,42,56,34,23,29,49,20,28,50,57,43,21,75,64,57,71,27,46,68,71,48,59,73,90,59,89,67,54,74,65,58,42,48,50,37,60,64,71,55,78,82,69,86,83,51,85,75,61,46,71,50,55,50,50,54,31,53,32,15,54,36,72,46,58,64,65,11,52,56,42,56,45,98,81,39,57,63,75,76,38,76,70,40,69,89,61,60,59,65,30,48,78,69,68,70,55,83,68,96,71,78,81,62,82,90,58,75,96,49,70,56,58,86,74,55,81,78,80,80,82,87,76,93,79,79,84,53,72,66,53,52,53,48,51,60,68,65,63,73,55,62,54,69,47,66,50,35,46,51,36,50,76,71,42,51,50,61,54,79,64,42,89,82,57,77,87,41,86,54,77,88,64,87,57,50,46,82,51,88,79,118